Protein AF-0000000083132844 (afdb_homodimer)

Secondary structure (DSSP, 8-state):
----------------------PPPEEEETTTTTTTS-TTSHHHHHHHHHH--SEEEEEEEE-TTS-EEE-SSSB--TTT-B-TTSPBPPSTTPPBGGGS-HHHHTT-B-SSPPTTSHHHHHTTTPPP-TT--PPBHHHHHHHHHHHHTTSSEEEEEE---TTSGGGS--HHHHHHHHHHHHHHHT-GGGEEEEESSHHHHHHHHHH-TTSEEEEEE-HHHHHHHT---TTTTTTTTTT--GGGGTT-HHHHHHHTT-SEEEEBGGG--HHHHHHHHHTT-EEEEE--HHHHT-S--HHHHHHHHHHT-SEEEES-HHHHHHHHHHTT---PPP------/----------------------PPPEEEETTTTTTTS-TTSHHHHHHHHHH--SEEEEEEEE-TTS-EEE-SSSB--TTT-B-TTSPBPPSTTPPBGGGS-HHHHTT-B-SSPPTTSHHHHHTTTPPP-TT--PPBHHHHHHHHHHHHTTSSEEEEEE---TTSGGGS--HHHHHHHHHHHHHHHT-GGGEEEEESSHHHHHHHHHH-TTSEEEEEE-HHHHHHHT---TTTTTTTTTT--GGGGTT-HHHHHHHTT-SEEEEBGGG--HHHHHHHHHTT-EEEEE--HHHHT-S--HHHHHHHHHHT-SEEEES-HHHHHHHHHHTT---PPP------

pLDDT: mean 91.41, std 16.27, range [27.42, 98.94]

Radius of gyration: 29.54 Å; Cα contacts (8 Å, |Δi|>4): 1437; chains: 2; bounding box: 146×85×62 Å

Structure (mmCIF, N/CA/C/O backbone):
data_AF-0000000083132844-model_v1
#
loop_
_entity.id
_entity.type
_entity.pdbx_description
1 polymer 'Glycerophosphoryl diester phosphodiesterase'
#
loop_
_atom_site.group_PDB
_atom_site.id
_atom_site.type_symbol
_atom_site.label_atom_id
_atom_site.label_alt_id
_atom_site.label_comp_id
_atom_site.label_asym_id
_atom_site.label_entity_id
_atom_site.label_seq_id
_atom_site.pdbx_PDB_ins_code
_atom_site.Cartn_x
_atom_site.Cartn_y
_atom_site.Cartn_z
_atom_site.occupancy
_atom_site.B_iso_or_equiv
_atom_site.auth_seq_id
_atom_site.auth_comp_id
_atom_site.auth_asym_id
_atom_site.auth_atom_id
_atom_site.pdbx_PDB_model_num
ATOM 1 N N . MET A 1 1 ? -73.125 -15.375 11.648 1 27.42 1 MET A N 1
ATOM 2 C CA . MET A 1 1 ? -72.062 -14.547 11.094 1 27.42 1 MET A CA 1
ATOM 3 C C . MET A 1 1 ? -70.688 -15.039 11.562 1 27.42 1 MET A C 1
ATOM 5 O O . MET A 1 1 ? -70.375 -14.945 12.742 1 27.42 1 MET A O 1
ATOM 9 N N . LYS A 1 2 ? -70.312 -16.219 10.93 1 33.78 2 LYS A N 1
ATOM 10 C CA . LYS A 1 2 ? -69 -16.953 11.086 1 33.78 2 LYS A CA 1
ATOM 11 C C . LYS A 1 2 ? -67.812 -16.016 10.883 1 33.78 2 LYS A C 1
ATOM 13 O O . LYS A 1 2 ? -67.75 -15.352 9.859 1 33.78 2 LYS A O 1
ATOM 18 N N . LYS A 1 3 ? -67.312 -15.492 11.992 1 33.47 3 LYS A N 1
ATOM 19 C CA . LYS A 1 3 ? -66.062 -14.688 12.109 1 33.47 3 LYS A CA 1
ATOM 20 C C . LYS A 1 3 ? -64.875 -15.383 11.43 1 33.47 3 LYS A C 1
ATOM 22 O O . LYS A 1 3 ? -64.5 -16.469 11.844 1 33.47 3 LYS A O 1
ATOM 27 N N . ILE A 1 4 ? -64.75 -15.281 10.133 1 37.53 4 ILE A N 1
ATOM 28 C CA . ILE A 1 4 ? -63.594 -15.734 9.398 1 37.53 4 ILE A CA 1
ATOM 29 C C . ILE A 1 4 ? -62.344 -14.977 9.875 1 37.53 4 ILE A C 1
ATOM 31 O O . ILE A 1 4 ? -62.281 -13.75 9.734 1 37.53 4 ILE A O 1
ATOM 35 N N . ILE A 1 5 ? -61.75 -15.43 10.922 1 35.75 5 ILE A N 1
ATOM 36 C CA . ILE A 1 5 ? -60.438 -14.93 11.375 1 35.75 5 ILE A CA 1
ATOM 37 C C . ILE A 1 5 ? -59.406 -15.141 10.281 1 35.75 5 ILE A C 1
ATOM 39 O O . ILE A 1 5 ? -59.125 -16.281 9.898 1 35.75 5 ILE A O 1
ATOM 43 N N . HIS A 1 6 ? -59.312 -14.219 9.391 1 36.56 6 HIS A N 1
ATOM 44 C CA . HIS A 1 6 ? -58.219 -14.18 8.461 1 36.56 6 HIS A CA 1
ATOM 45 C C . HIS A 1 6 ? -56.875 -14.141 9.211 1 36.56 6 HIS A C 1
ATOM 47 O O . HIS A 1 6 ? -56.625 -13.227 10.008 1 36.56 6 HIS A O 1
ATOM 53 N N . SER A 1 7 ? -56.344 -15.312 9.539 1 36.66 7 SER A N 1
ATOM 54 C CA . SER A 1 7 ? -55 -15.414 10.039 1 36.66 7 SER A CA 1
ATOM 55 C C . SER A 1 7 ? -54 -14.781 9.07 1 36.66 7 SER A C 1
ATOM 57 O O . SER A 1 7 ? -53.906 -15.18 7.906 1 36.66 7 SER A O 1
ATOM 59 N N . LEU A 1 8 ? -53.781 -13.523 9.211 1 37.78 8 LEU A N 1
ATOM 60 C CA . LEU A 1 8 ? -52.656 -12.883 8.531 1 37.78 8 LEU A CA 1
ATOM 61 C C . LEU A 1 8 ? -51.344 -13.609 8.82 1 37.78 8 LEU A C 1
ATOM 63 O O . LEU A 1 8 ? -50.906 -13.68 9.977 1 37.78 8 LEU A O 1
ATOM 67 N N . LEU A 1 9 ? -51.031 -14.602 8.023 1 35.28 9 LEU A N 1
ATOM 68 C CA . LEU A 1 9 ? -49.688 -15.18 8.023 1 35.28 9 LEU A CA 1
ATOM 69 C C . LEU A 1 9 ? -48.625 -14.109 7.785 1 35.28 9 LEU A C 1
ATOM 71 O O . LEU A 1 9 ? -48.594 -13.5 6.715 1 35.28 9 LEU A O 1
ATOM 75 N N . VAL A 1 10 ? -48.25 -13.438 8.828 1 38.44 10 VAL A N 1
ATOM 76 C CA . VAL A 1 10 ? -47.031 -12.641 8.719 1 38.44 10 VAL A CA 1
ATOM 77 C C . VAL A 1 10 ? -45.875 -13.523 8.266 1 38.44 10 VAL A C 1
ATOM 79 O O . VAL A 1 10 ? -45.5 -14.469 8.969 1 38.44 10 VAL A O 1
ATOM 82 N N . THR A 1 11 ? -45.719 -13.711 7 1 36.25 11 THR A N 1
ATOM 83 C CA . THR A 1 11 ? -44.5 -14.312 6.496 1 36.25 11 THR A CA 1
ATOM 84 C C . THR A 1 11 ? -43.281 -13.547 6.988 1 36.25 11 THR A C 1
ATOM 86 O O . THR A 1 11 ? -43.125 -12.359 6.707 1 36.25 11 THR A O 1
ATOM 89 N N . ALA A 1 12 ? -42.719 -13.992 8.086 1 35.06 12 ALA A N 1
ATOM 90 C CA . ALA A 1 12 ? -41.375 -13.57 8.453 1 35.06 12 ALA A CA 1
ATOM 91 C C . ALA A 1 12 ? -40.375 -13.773 7.297 1 35.06 12 ALA A C 1
ATOM 93 O O . ALA A 1 12 ? -40.094 -14.906 6.934 1 35.06 12 ALA A O 1
ATOM 94 N N . THR A 1 13 ? -40.469 -12.914 6.367 1 34.53 13 THR A N 1
ATOM 95 C CA . THR A 1 13 ? -39.312 -12.938 5.492 1 34.53 13 THR A CA 1
ATOM 96 C C . THR A 1 13 ? -38.031 -12.859 6.309 1 34.53 13 THR A C 1
ATOM 98 O O . THR A 1 13 ? -37.781 -11.867 7.004 1 34.53 13 THR A O 1
ATOM 101 N N . THR A 1 14 ? -37.625 -13.93 6.805 1 32.16 14 THR A N 1
ATOM 102 C CA . THR A 1 14 ? -36.25 -13.938 7.301 1 32.16 14 THR A CA 1
ATOM 103 C C . THR A 1 14 ? -35.312 -13.266 6.309 1 32.16 14 THR A C 1
ATOM 105 O O . THR A 1 14 ? -35.156 -13.742 5.184 1 32.16 14 THR A O 1
ATOM 108 N N . LEU A 1 15 ? -35.281 -12.008 6.41 1 32.59 15 LEU A N 1
ATOM 109 C CA . LEU A 1 15 ? -34.062 -11.445 5.805 1 32.59 15 LEU A CA 1
ATOM 110 C C . LEU A 1 15 ? -32.844 -12.289 6.148 1 32.59 15 LEU A C 1
ATOM 112 O O . LEU A 1 15 ? -32.406 -12.312 7.297 1 32.59 15 LEU A O 1
ATOM 116 N N . THR A 1 16 ? -32.781 -13.414 5.574 1 30.98 16 THR A N 1
ATOM 117 C CA . THR A 1 16 ? -31.453 -14.016 5.609 1 30.98 16 THR A CA 1
ATOM 118 C C . THR A 1 16 ? -30.391 -12.969 5.312 1 30.98 16 THR A C 1
ATOM 120 O O . THR A 1 16 ? -30.375 -12.367 4.234 1 30.98 16 THR A O 1
ATOM 123 N N . THR A 1 17 ? -30.125 -12.227 6.254 1 32 17 THR A N 1
ATOM 124 C CA . THR A 1 17 ? -28.828 -11.555 6.098 1 32 17 THR A CA 1
ATOM 125 C C . THR A 1 17 ? -27.828 -12.477 5.426 1 32 17 THR A C 1
ATOM 127 O O . THR A 1 17 ? -27.484 -13.539 5.965 1 32 17 THR A O 1
ATOM 130 N N . LEU A 1 18 ? -28 -12.766 4.172 1 32.59 18 LEU A N 1
ATOM 131 C CA . LEU A 1 18 ? -26.797 -13.305 3.553 1 32.59 18 LEU A CA 1
ATOM 132 C C . LEU A 1 18 ? -25.547 -12.766 4.242 1 32.59 18 LEU A C 1
ATOM 134 O O . LEU A 1 18 ? -25.266 -11.57 4.176 1 32.59 18 LEU A O 1
ATOM 138 N N . SER A 1 19 ? -25.344 -13.234 5.387 1 32.81 19 SER A N 1
ATOM 139 C CA . SER A 1 19 ? -24 -13.031 5.91 1 32.81 19 SER A CA 1
ATOM 140 C C . SER A 1 19 ? -22.953 -13.117 4.797 1 32.81 19 SER A C 1
ATOM 142 O O . SER A 1 19 ? -22.703 -14.188 4.25 1 32.81 19 SER A O 1
ATOM 144 N N . PHE A 1 20 ? -23.047 -12.375 3.779 1 35.31 20 PHE A N 1
ATOM 145 C CA . PHE A 1 20 ? -21.797 -12.297 3.051 1 35.31 20 PHE A CA 1
ATOM 146 C C . PHE A 1 20 ? -20.609 -12.547 3.98 1 35.31 20 PHE A C 1
ATOM 148 O O . PHE A 1 20 ? -20.344 -11.75 4.879 1 35.31 20 PHE A O 1
ATOM 155 N N . ASN A 1 21 ? -20.516 -13.664 4.566 1 38.16 21 ASN A N 1
ATOM 156 C CA . ASN A 1 21 ? -19.234 -13.945 5.199 1 38.16 21 ASN A CA 1
ATOM 157 C C . ASN A 1 21 ? -18.094 -13.219 4.488 1 38.16 21 ASN A C 1
ATOM 159 O O . ASN A 1 21 ? -17.516 -13.742 3.525 1 38.16 21 ASN A O 1
ATOM 163 N N . ALA A 1 22 ? -18.203 -12.039 4.125 1 48.44 22 ALA A N 1
ATOM 164 C CA . ALA A 1 22 ? -17.188 -11.156 3.574 1 48.44 22 ALA A CA 1
ATOM 165 C C . ALA A 1 22 ? -15.797 -11.562 4.051 1 48.44 22 ALA A C 1
ATOM 167 O O . ALA A 1 22 ? -15.508 -11.516 5.25 1 48.44 22 ALA A O 1
ATOM 168 N N . HIS A 1 23 ? -15.344 -12.75 3.699 1 57.78 23 HIS A N 1
ATOM 169 C CA . HIS A 1 23 ? -13.977 -13.125 4.062 1 57.78 23 HIS A CA 1
ATOM 170 C C . HIS A 1 23 ? -12.953 -12.305 3.285 1 57.78 23 HIS A C 1
ATOM 172 O O . HIS A 1 23 ? -13.219 -11.883 2.158 1 57.78 23 HIS A O 1
ATOM 178 N N . ALA A 1 24 ? -11.93 -11.852 3.957 1 76.5 24 ALA A N 1
ATOM 179 C CA . ALA A 1 24 ? -10.852 -11.039 3.4 1 76.5 24 ALA A CA 1
ATOM 180 C C . ALA A 1 24 ? -10.062 -11.82 2.352 1 76.5 24 ALA A C 1
ATOM 182 O O . ALA A 1 24 ? -9.914 -13.039 2.455 1 76.5 24 ALA A O 1
ATOM 183 N N . VAL A 1 25 ? -10.016 -11.352 1.103 1 95.31 25 VAL A N 1
ATOM 184 C CA . VAL A 1 25 ? -9.172 -11.812 0.002 1 95.31 25 VAL A CA 1
ATOM 185 C C . VAL A 1 25 ? -7.734 -11.977 0.488 1 95.31 25 VAL A C 1
ATOM 187 O O . VAL A 1 25 ? -7.172 -11.07 1.109 1 95.31 25 VAL A O 1
ATOM 190 N N . ASP A 1 26 ? -7.203 -13.234 0.333 1 98.12 26 ASP A N 1
ATOM 191 C CA . ASP A 1 26 ? -5.805 -13.445 0.696 1 98.12 26 ASP A CA 1
ATOM 192 C C . ASP A 1 26 ? -4.871 -12.688 -0.245 1 98.12 26 ASP A C 1
ATOM 194 O O . ASP A 1 26 ? -5.098 -12.648 -1.456 1 98.12 26 ASP A O 1
ATOM 198 N N . ILE A 1 27 ? -3.852 -12.141 0.319 1 98.62 27 ILE A N 1
ATOM 199 C CA . ILE A 1 27 ? -2.848 -11.398 -0.442 1 98.62 27 ILE A CA 1
ATOM 200 C C . ILE A 1 27 ? -1.648 -12.305 -0.722 1 98.62 27 ILE A C 1
ATOM 202 O O . ILE A 1 27 ? -0.983 -12.766 0.207 1 98.62 27 ILE A O 1
ATOM 206 N N . TYR A 1 28 ? -1.396 -12.57 -1.997 1 98.88 28 TYR A N 1
ATOM 207 C CA . TYR A 1 28 ? -0.218 -13.305 -2.449 1 98.88 28 TYR A CA 1
ATOM 208 C C . TYR A 1 28 ? 0.812 -12.359 -3.055 1 98.88 28 TYR A C 1
ATOM 210 O O . TYR A 1 28 ? 0.575 -11.758 -4.109 1 98.88 28 TYR A O 1
ATOM 218 N N . GLY A 1 29 ? 1.964 -12.203 -2.332 1 98.81 29 GLY A N 1
ATOM 219 C CA . GLY A 1 29 ? 3.02 -11.359 -2.879 1 98.81 29 GLY A CA 1
ATOM 220 C C . GLY A 1 29 ? 3.732 -11.992 -4.059 1 98.81 29 GLY A C 1
ATOM 221 O O . GLY A 1 29 ? 4.637 -12.812 -3.875 1 98.81 29 GLY A O 1
ATOM 222 N N . HIS A 1 30 ? 3.361 -11.594 -5.285 1 98.81 30 HIS A N 1
ATOM 223 C CA . HIS A 1 30 ? 3.896 -12.18 -6.508 1 98.81 30 HIS A CA 1
ATOM 224 C C . HIS A 1 30 ? 5.402 -11.977 -6.605 1 98.81 30 HIS A C 1
ATOM 226 O O . HIS A 1 30 ? 5.883 -10.836 -6.555 1 98.81 30 HIS A O 1
ATOM 232 N N . ARG A 1 31 ? 6.152 -13.133 -6.684 1 98.69 31 ARG A N 1
ATOM 233 C CA . ARG A 1 31 ? 7.613 -13.117 -6.738 1 98.69 31 ARG A CA 1
ATOM 234 C C . ARG A 1 31 ? 8.195 -12.281 -5.605 1 98.69 31 ARG A C 1
ATOM 236 O O . ARG A 1 31 ? 9.211 -11.602 -5.789 1 98.69 31 ARG A O 1
ATOM 243 N N . GLY A 1 32 ? 7.492 -12.289 -4.426 1 98.56 32 GLY A N 1
ATOM 244 C CA . GLY A 1 32 ? 7.777 -11.461 -3.266 1 98.56 32 GLY A CA 1
ATOM 245 C C . GLY A 1 32 ? 7.016 -10.148 -3.27 1 98.56 32 GLY A C 1
ATOM 246 O O . GLY A 1 32 ? 5.977 -10.023 -2.617 1 98.56 32 GLY A O 1
ATOM 247 N N . ALA A 1 33 ? 7.285 -9.281 -4.047 1 98.62 33 ALA A N 1
ATOM 248 C CA . ALA A 1 33 ? 6.77 -7.941 -4.309 1 98.62 33 ALA A CA 1
ATOM 249 C C . ALA A 1 33 ? 7.477 -7.309 -5.504 1 98.62 33 ALA A C 1
ATOM 251 O O . ALA A 1 33 ? 8.031 -6.211 -5.391 1 98.62 33 ALA A O 1
ATOM 252 N N . ARG A 1 34 ? 7.246 -7.895 -6.621 1 98.31 34 ARG A N 1
ATOM 253 C CA . ARG A 1 34 ? 8.039 -7.574 -7.805 1 98.31 34 ARG A CA 1
ATOM 254 C C . ARG A 1 34 ? 7.883 -6.105 -8.188 1 98.31 34 ARG A C 1
ATOM 256 O O . ARG A 1 34 ? 8.797 -5.508 -8.75 1 98.31 34 ARG A O 1
ATOM 263 N N . GLY A 1 35 ? 6.824 -5.504 -7.906 1 98.06 35 GLY A N 1
ATOM 264 C CA . GLY A 1 35 ? 6.625 -4.102 -8.234 1 98.06 35 GLY A CA 1
ATOM 265 C C . GLY A 1 35 ? 7.5 -3.168 -7.422 1 98.06 35 GLY A C 1
ATOM 266 O O . GLY A 1 35 ? 7.656 -1.996 -7.77 1 98.06 35 GLY A O 1
ATOM 267 N N . LEU A 1 36 ? 8.133 -3.715 -6.309 1 98.44 36 LEU A N 1
ATOM 268 C CA . LEU A 1 36 ? 8.797 -2.842 -5.348 1 98.44 36 LEU A CA 1
ATOM 269 C C . LEU A 1 36 ? 10.25 -3.266 -5.141 1 98.44 36 LEU A C 1
ATOM 271 O O . LEU A 1 36 ? 11.078 -2.465 -4.703 1 98.44 36 LEU A O 1
ATOM 275 N N . SER A 1 37 ? 10.539 -4.555 -5.383 1 98.56 37 SER A N 1
ATOM 276 C CA . SER A 1 37 ? 11.859 -5.117 -5.082 1 98.56 37 SER A CA 1
ATOM 277 C C . SER A 1 37 ? 12.266 -6.156 -6.125 1 98.56 37 SER A C 1
ATOM 279 O O . SER A 1 37 ? 11.422 -6.664 -6.867 1 98.56 37 SER A O 1
ATOM 281 N N . PRO A 1 38 ? 13.555 -6.477 -6.195 1 98.69 38 PRO A N 1
ATOM 282 C CA . PRO A 1 38 ? 14.008 -7.473 -7.168 1 98.69 38 PRO A CA 1
ATOM 283 C C . PRO A 1 38 ? 13.289 -8.812 -7.02 1 98.69 38 PRO A C 1
ATOM 285 O O . PRO A 1 38 ? 13.359 -9.438 -5.953 1 98.69 38 PRO A O 1
ATOM 288 N N . GLU A 1 39 ? 12.648 -9.227 -8.07 1 98.5 39 GLU A N 1
ATOM 289 C CA . GLU A 1 39 ? 11.719 -10.352 -8.039 1 98.5 39 GLU A CA 1
ATOM 290 C C . GLU A 1 39 ? 12.438 -11.641 -7.633 1 98.5 39 GLU A C 1
ATOM 292 O O . GLU A 1 39 ? 13.602 -11.844 -7.98 1 98.5 39 GLU A O 1
ATOM 297 N N . ASN A 1 40 ? 11.711 -12.469 -6.809 1 98.75 40 ASN A N 1
ATOM 298 C CA . ASN A 1 40 ? 12.18 -13.812 -6.484 1 98.75 40 ASN A CA 1
ATOM 299 C C . ASN A 1 40 ? 13.516 -13.781 -5.758 1 98.75 40 ASN A C 1
ATOM 301 O O . ASN A 1 40 ? 14.414 -14.578 -6.062 1 98.75 40 ASN A O 1
ATOM 305 N N . THR A 1 41 ? 13.648 -12.797 -4.863 1 98.75 41 THR A N 1
ATOM 306 C CA . THR A 1 41 ? 14.867 -12.633 -4.082 1 98.75 41 THR A CA 1
ATOM 307 C C . THR A 1 41 ? 14.539 -12.383 -2.611 1 98.75 41 THR A C 1
ATOM 309 O O . THR A 1 41 ? 13.383 -12.117 -2.266 1 98.75 41 THR A O 1
ATOM 312 N N . ILE A 1 42 ? 15.562 -12.445 -1.789 1 98.44 42 ILE A N 1
ATOM 313 C CA . ILE A 1 42 ? 15.383 -12.195 -0.362 1 98.44 42 ILE A CA 1
ATOM 314 C C . ILE A 1 42 ? 14.898 -10.766 -0.141 1 98.44 42 ILE A C 1
ATOM 316 O O . ILE A 1 42 ? 13.961 -10.531 0.625 1 98.44 42 ILE A O 1
ATOM 320 N N . PRO A 1 43 ? 15.484 -9.742 -0.892 1 98.31 43 PRO A N 1
ATOM 321 C CA . PRO A 1 43 ? 14.945 -8.391 -0.73 1 98.31 43 PRO A CA 1
ATOM 322 C C . PRO A 1 43 ? 13.453 -8.305 -1.022 1 98.31 43 PRO A C 1
ATOM 324 O O . PRO A 1 43 ? 12.719 -7.598 -0.323 1 98.31 43 PRO A O 1
ATOM 327 N N . ALA A 1 44 ? 12.977 -8.984 -2.033 1 98.75 44 ALA A N 1
ATOM 328 C CA . ALA A 1 44 ? 11.555 -8.961 -2.365 1 98.75 44 ALA A CA 1
ATOM 329 C C . ALA A 1 44 ? 10.727 -9.625 -1.271 1 98.75 44 ALA A C 1
ATOM 331 O O . ALA A 1 44 ? 9.641 -9.141 -0.93 1 98.75 44 ALA A O 1
ATOM 332 N N . TYR A 1 45 ? 11.203 -10.719 -0.743 1 98.81 45 TYR A N 1
ATOM 333 C CA . TYR A 1 45 ? 10.484 -11.391 0.332 1 98.81 45 TYR A CA 1
ATOM 334 C C . TYR A 1 45 ? 10.492 -10.547 1.604 1 98.81 45 TYR A C 1
ATOM 336 O O . TYR A 1 45 ? 9.508 -10.531 2.35 1 98.81 45 TYR A O 1
ATOM 344 N N . ASN A 1 46 ? 11.625 -9.82 1.876 1 98.5 46 ASN A N 1
ATOM 345 C CA . ASN A 1 46 ? 11.633 -8.852 2.971 1 98.5 46 ASN A CA 1
ATOM 346 C C . ASN A 1 46 ? 10.516 -7.82 2.816 1 98.5 46 ASN A C 1
ATOM 348 O O . ASN A 1 46 ? 9.789 -7.535 3.771 1 98.5 46 ASN A O 1
ATOM 352 N N . THR A 1 47 ? 10.414 -7.305 1.655 1 98.62 47 THR A N 1
ATOM 353 C CA . THR A 1 47 ? 9.398 -6.293 1.391 1 98.62 47 THR A CA 1
ATOM 354 C C . THR A 1 47 ? 8 -6.855 1.64 1 98.62 47 THR A C 1
ATOM 356 O O . THR A 1 47 ? 7.188 -6.227 2.322 1 98.62 47 THR A O 1
ATOM 359 N N . ALA A 1 48 ? 7.742 -8.039 1.113 1 98.88 48 ALA A N 1
ATOM 360 C CA . ALA A 1 48 ? 6.445 -8.688 1.293 1 98.88 48 ALA A CA 1
ATOM 361 C C . ALA A 1 48 ? 6.152 -8.93 2.771 1 98.88 48 ALA A C 1
ATOM 363 O O . ALA A 1 48 ? 5.035 -8.695 3.236 1 98.88 48 ALA A O 1
ATOM 364 N N . LEU A 1 49 ? 7.129 -9.391 3.496 1 98.81 49 LEU A N 1
ATOM 365 C CA . LEU A 1 49 ? 6.957 -9.695 4.91 1 98.81 49 LEU A CA 1
ATOM 366 C C . LEU A 1 49 ? 6.742 -8.422 5.723 1 98.81 49 LEU A C 1
ATOM 368 O O . LEU A 1 49 ? 5.883 -8.383 6.605 1 98.81 49 LEU A O 1
ATOM 372 N N . ARG A 1 50 ? 7.473 -7.352 5.43 1 98.12 50 ARG A N 1
ATOM 373 C CA . ARG A 1 50 ? 7.281 -6.086 6.129 1 98.12 50 ARG A CA 1
ATOM 374 C C . ARG A 1 50 ? 5.879 -5.535 5.891 1 98.12 50 ARG A C 1
ATOM 376 O O . ARG A 1 50 ? 5.246 -5.012 6.809 1 98.12 50 ARG A O 1
ATOM 383 N N . LEU A 1 51 ? 5.426 -5.621 4.68 1 98.62 51 LEU A N 1
ATOM 384 C CA . LEU A 1 51 ? 4.098 -5.117 4.336 1 98.62 51 LEU A CA 1
ATOM 385 C C . LEU A 1 51 ? 3.01 -5.977 4.965 1 98.62 51 LEU A C 1
ATOM 387 O O . LEU A 1 51 ? 1.989 -5.461 5.422 1 98.62 51 LEU A O 1
ATOM 391 N N . GLY A 1 52 ? 3.221 -7.234 4.992 1 98.25 52 GLY A N 1
ATOM 392 C CA . GLY A 1 52 ? 2.223 -8.195 5.43 1 98.25 52 GLY A CA 1
ATOM 393 C C . GLY A 1 52 ? 1.442 -8.812 4.285 1 98.25 52 GLY A C 1
ATOM 394 O O . GLY A 1 52 ? 0.612 -8.141 3.664 1 98.25 52 GLY A O 1
ATOM 395 N N . VAL A 1 53 ? 1.733 -10.062 4 1 98.62 53 VAL A N 1
ATOM 396 C CA . VAL A 1 53 ? 0.995 -10.859 3.027 1 98.62 53 VAL A CA 1
ATOM 397 C C . VAL A 1 53 ? 0.58 -12.188 3.654 1 98.62 53 VAL A C 1
ATOM 399 O O . VAL A 1 53 ? 1.135 -12.602 4.676 1 98.62 53 VAL A O 1
ATOM 402 N N . ASN A 1 54 ? -0.441 -12.805 3.066 1 98.38 54 ASN A N 1
ATOM 403 C CA . ASN A 1 54 ? -0.841 -14.133 3.514 1 98.38 54 ASN A CA 1
ATOM 404 C C . ASN A 1 54 ? 0.095 -15.211 2.977 1 98.38 54 ASN A C 1
ATOM 406 O O . ASN A 1 54 ? 0.389 -16.188 3.67 1 98.38 54 ASN A O 1
ATOM 410 N N . TYR A 1 55 ? 0.549 -15.008 1.746 1 98.81 55 TYR A N 1
ATOM 411 C CA . TYR A 1 55 ? 1.45 -15.938 1.077 1 98.81 55 TYR A CA 1
ATOM 412 C C . TYR A 1 55 ? 2.578 -15.195 0.373 1 98.81 55 TYR A C 1
ATOM 414 O O . TYR A 1 55 ? 2.355 -14.148 -0.231 1 98.81 55 TYR A O 1
ATOM 422 N N . VAL A 1 56 ? 3.795 -15.727 0.468 1 98.88 56 VAL A N 1
ATOM 423 C CA . VAL A 1 56 ? 4.84 -15.336 -0.472 1 98.88 56 VAL A CA 1
ATOM 424 C C . VAL A 1 56 ? 4.82 -16.266 -1.683 1 98.88 56 VAL A C 1
ATOM 426 O O . VAL A 1 56 ? 4.828 -17.5 -1.532 1 98.88 56 VAL A O 1
ATOM 429 N N . ASP A 1 57 ? 4.684 -15.625 -2.787 1 98.94 57 ASP A N 1
ATOM 430 C CA . ASP A 1 57 ? 4.688 -16.344 -4.059 1 98.94 57 ASP A CA 1
ATOM 431 C C . ASP A 1 57 ? 6.098 -16.422 -4.641 1 98.94 57 ASP A C 1
ATOM 433 O O . ASP A 1 57 ? 6.859 -15.453 -4.562 1 98.94 57 ASP A O 1
ATOM 437 N N . MET A 1 58 ? 6.422 -17.578 -5.262 1 98.88 58 MET A N 1
ATOM 438 C CA . MET A 1 58 ? 7.742 -17.766 -5.863 1 98.88 58 MET A CA 1
ATOM 439 C C . MET A 1 58 ? 7.676 -18.734 -7.039 1 98.88 58 MET A C 1
ATOM 441 O O . MET A 1 58 ? 6.746 -19.531 -7.141 1 98.88 58 MET A O 1
ATOM 445 N N . ASP A 1 59 ? 8.664 -18.609 -7.918 1 98.88 59 ASP A N 1
ATOM 446 C CA . ASP A 1 59 ? 8.883 -19.5 -9.047 1 98.88 59 ASP A CA 1
ATOM 447 C C . ASP A 1 59 ? 10.117 -20.375 -8.828 1 98.88 59 ASP A C 1
ATOM 449 O O . ASP A 1 59 ? 11.141 -19.891 -8.328 1 98.88 59 ASP A O 1
ATOM 453 N N . ILE A 1 60 ? 9.992 -21.641 -9.234 1 98.88 60 ILE A N 1
ATOM 454 C CA . ILE A 1 60 ? 11.18 -22.453 -9.008 1 98.88 60 ILE A CA 1
ATOM 455 C C . ILE A 1 60 ? 11.609 -23.094 -10.32 1 98.88 60 ILE A C 1
ATOM 457 O O . ILE A 1 60 ? 10.773 -23.453 -11.148 1 98.88 60 ILE A O 1
ATOM 461 N N . THR A 1 61 ? 12.891 -23.188 -10.477 1 98.75 61 THR A N 1
ATOM 462 C CA . THR A 1 61 ? 13.625 -24 -11.445 1 98.75 61 THR A CA 1
ATOM 463 C C . THR A 1 61 ? 14.641 -24.891 -10.742 1 98.75 61 THR A C 1
ATOM 465 O O . THR A 1 61 ? 14.672 -24.969 -9.508 1 98.75 61 THR A O 1
ATOM 468 N N . MET A 1 62 ? 15.32 -25.734 -11.562 1 98.81 62 MET A N 1
ATOM 469 C CA . MET A 1 62 ? 16.297 -26.656 -11 1 98.81 62 MET A CA 1
ATOM 470 C C . MET A 1 62 ? 17.641 -26.547 -11.711 1 98.81 62 MET A C 1
ATOM 472 O O . MET A 1 62 ? 17.688 -26.516 -12.945 1 98.81 62 MET A O 1
ATOM 476 N N . THR A 1 63 ? 18.703 -26.453 -10.898 1 98.81 63 THR A N 1
ATOM 477 C CA . THR A 1 63 ? 20.047 -26.344 -11.461 1 98.81 63 THR A CA 1
ATOM 478 C C . THR A 1 63 ? 20.5 -27.688 -12.023 1 98.81 63 THR A C 1
ATOM 480 O O . THR A 1 63 ? 19.859 -28.703 -11.797 1 98.81 63 THR A O 1
ATOM 483 N N . LYS A 1 64 ? 21.656 -27.625 -12.719 1 98.44 64 LYS A N 1
ATOM 484 C CA . LYS A 1 64 ? 22.266 -28.812 -13.312 1 98.44 64 LYS A CA 1
ATOM 485 C C . LYS A 1 64 ? 22.547 -29.875 -12.25 1 98.44 64 LYS A C 1
ATOM 487 O O . LYS A 1 64 ? 22.438 -31.062 -12.516 1 98.44 64 LYS A O 1
ATOM 492 N N . ASP A 1 65 ? 22.922 -29.453 -11.094 1 98.5 65 ASP A N 1
ATOM 493 C CA . ASP A 1 65 ? 23.281 -30.375 -10.016 1 98.5 65 ASP A CA 1
ATOM 494 C C . ASP A 1 65 ? 22.078 -30.672 -9.117 1 98.5 65 ASP A C 1
ATOM 496 O O . ASP A 1 65 ? 22.234 -31.156 -8 1 98.5 65 ASP A O 1
ATOM 500 N N . GLY A 1 66 ? 20.891 -30.312 -9.5 1 98.31 66 GLY A N 1
ATOM 501 C CA . GLY A 1 66 ? 19.656 -30.812 -8.906 1 98.31 66 GLY A CA 1
ATOM 502 C C . GLY A 1 66 ? 19.156 -29.953 -7.758 1 98.31 66 GLY A C 1
ATOM 503 O O . GLY A 1 66 ? 18.375 -30.422 -6.934 1 98.31 66 GLY A O 1
ATOM 504 N N . VAL A 1 67 ? 19.609 -28.703 -7.66 1 98.75 67 VAL A N 1
ATOM 505 C CA . VAL A 1 67 ? 19.203 -27.828 -6.574 1 98.75 67 VAL A CA 1
ATOM 506 C C . VAL A 1 67 ? 18.016 -26.969 -7.023 1 98.75 67 VAL A C 1
ATOM 508 O O . VAL A 1 67 ? 18.062 -26.359 -8.094 1 98.75 67 VAL A O 1
ATOM 511 N N . LEU A 1 68 ? 16.906 -27 -6.215 1 98.94 68 LEU A N 1
ATOM 512 C CA . LEU A 1 68 ? 15.797 -26.094 -6.469 1 98.94 68 LEU A CA 1
ATOM 513 C C . LEU A 1 68 ? 16.188 -24.641 -6.176 1 98.94 68 LEU A C 1
ATOM 515 O O . LEU A 1 68 ? 16.672 -24.344 -5.078 1 98.94 68 LEU A O 1
ATOM 519 N N . VAL A 1 69 ? 16.016 -23.766 -7.191 1 98.94 69 VAL A N 1
ATOM 520 C CA . VAL A 1 69 ? 16.328 -22.359 -7.031 1 98.94 69 VAL A CA 1
ATOM 521 C C . VAL A 1 69 ? 15.102 -21.516 -7.391 1 98.94 69 VAL A C 1
ATOM 523 O O . VAL A 1 69 ? 14.203 -21.984 -8.094 1 98.94 69 VAL A O 1
ATOM 526 N N . VAL A 1 70 ? 15.055 -20.344 -6.84 1 98.88 70 VAL A N 1
ATOM 527 C CA . VAL A 1 70 ? 13.922 -19.438 -7.023 1 98.88 70 VAL A CA 1
ATOM 528 C C . VAL A 1 70 ? 14.203 -18.5 -8.18 1 98.88 70 VAL A C 1
ATOM 530 O O . VAL A 1 70 ? 14.93 -17.5 -8.023 1 98.88 70 VAL A O 1
ATOM 533 N N . ASN A 1 71 ? 13.602 -18.828 -9.312 1 98.62 71 ASN A N 1
ATOM 534 C CA . ASN A 1 71 ? 13.773 -18.094 -10.562 1 98.62 71 ASN A CA 1
ATOM 535 C C . ASN A 1 71 ? 12.594 -18.312 -11.508 1 98.62 71 ASN A C 1
ATOM 537 O O . ASN A 1 71 ? 12.117 -19.453 -11.648 1 98.62 71 ASN A O 1
ATOM 541 N N . HIS A 1 72 ? 12.172 -17.266 -12.125 1 98 72 HIS A N 1
ATOM 542 C CA . HIS A 1 72 ? 10.945 -17.328 -12.914 1 98 72 HIS A CA 1
ATOM 543 C C . HIS A 1 72 ? 11.195 -17.984 -14.266 1 98 72 HIS A C 1
ATOM 545 O O . HIS A 1 72 ? 10.484 -18.906 -14.648 1 98 72 HIS A O 1
ATOM 551 N N . ASP A 1 73 ? 12.148 -17.516 -15.023 1 96.69 73 ASP A N 1
ATOM 552 C CA . ASP A 1 73 ? 12.375 -17.984 -16.391 1 96.69 73 ASP A CA 1
ATOM 553 C C . ASP A 1 73 ? 13.25 -19.234 -16.391 1 96.69 73 ASP A C 1
ATOM 555 O O . ASP A 1 73 ? 14.031 -19.469 -15.469 1 96.69 73 ASP A O 1
ATOM 559 N N . LEU A 1 74 ? 13.102 -20.016 -17.484 1 98 74 LEU A N 1
ATOM 560 C CA . LEU A 1 74 ? 13.93 -21.203 -17.594 1 98 74 LEU A CA 1
ATOM 561 C C . LEU A 1 74 ? 15.391 -20.844 -17.828 1 98 74 LEU A C 1
ATOM 563 O O . LEU A 1 74 ? 16.281 -21.641 -17.578 1 98 74 LEU A O 1
ATOM 567 N N . ASN A 1 75 ? 15.609 -19.656 -18.312 1 97.94 75 ASN A N 1
ATOM 568 C CA . ASN A 1 75 ? 16.938 -19.109 -18.562 1 97.94 75 ASN A CA 1
ATOM 569 C C . ASN A 1 75 ? 17.203 -17.875 -17.719 1 97.94 75 ASN A C 1
ATOM 571 O O . ASN A 1 75 ? 16.312 -17.406 -17 1 97.94 75 ASN A O 1
ATOM 575 N N . LEU A 1 76 ? 18.453 -17.391 -17.703 1 97.94 76 LEU A N 1
ATOM 576 C CA . LEU A 1 76 ? 18.781 -16.125 -17.078 1 97.94 76 LEU A CA 1
ATOM 577 C C . LEU A 1 76 ? 18.062 -14.977 -17.766 1 97.94 76 LEU A C 1
ATOM 579 O O . LEU A 1 76 ? 18.141 -14.836 -18.984 1 97.94 76 LEU A O 1
ATOM 583 N N . ASN A 1 77 ? 17.344 -14.172 -17 1 97.31 77 ASN A N 1
ATOM 584 C CA . ASN A 1 77 ? 16.547 -13.086 -17.547 1 97.31 77 ASN A CA 1
ATOM 585 C C . ASN A 1 77 ? 17.422 -11.883 -17.922 1 97.31 77 ASN A C 1
ATOM 587 O O . ASN A 1 77 ? 18.016 -11.25 -17.062 1 97.31 77 ASN A O 1
ATOM 591 N N . PRO A 1 78 ? 17.453 -11.516 -19.141 1 97.12 78 PRO A N 1
ATOM 592 C CA . PRO A 1 78 ? 18.312 -10.414 -19.562 1 97.12 78 PRO A CA 1
ATOM 593 C C . PRO A 1 78 ? 17.891 -9.07 -18.969 1 97.12 78 PRO A C 1
ATOM 595 O O . PRO A 1 78 ? 18.672 -8.109 -18.984 1 97.12 78 PRO A O 1
ATOM 598 N N . ASN A 1 79 ? 16.703 -9 -18.469 1 96.62 79 ASN A N 1
ATOM 599 C CA . ASN A 1 79 ? 16.219 -7.746 -17.922 1 96.62 79 ASN A CA 1
ATOM 600 C C . ASN A 1 79 ? 16.672 -7.547 -16.484 1 96.62 79 ASN A C 1
ATOM 602 O O . ASN A 1 79 ? 16.562 -6.445 -15.938 1 96.62 79 ASN A O 1
ATOM 606 N N . THR A 1 80 ? 17.219 -8.633 -15.82 1 97.69 80 THR A N 1
ATOM 607 C CA . THR A 1 80 ? 17.453 -8.477 -14.383 1 97.69 80 THR A CA 1
ATOM 608 C C . THR A 1 80 ? 18.766 -9.141 -13.984 1 97.69 80 THR A C 1
ATOM 610 O O . THR A 1 80 ? 19.109 -9.172 -12.805 1 97.69 80 THR A O 1
ATOM 613 N N . THR A 1 81 ? 19.531 -9.641 -14.945 1 98.31 81 THR A N 1
ATOM 614 C CA . THR A 1 81 ? 20.688 -10.445 -14.555 1 98.31 81 THR A CA 1
ATOM 615 C C . THR A 1 81 ? 21.969 -9.836 -15.109 1 98.31 81 THR A C 1
ATOM 617 O O . THR A 1 81 ? 22.078 -9.562 -16.312 1 98.31 81 THR A O 1
ATOM 620 N N . LYS A 1 82 ? 22.891 -9.648 -14.234 1 97.62 82 LYS A N 1
ATOM 621 C CA . LYS A 1 82 ? 24.25 -9.258 -14.57 1 97.62 82 LYS A CA 1
ATOM 622 C C . LYS A 1 82 ? 25.25 -10.352 -14.203 1 97.62 82 LYS A C 1
ATOM 624 O O . LYS A 1 82 ? 25.047 -11.062 -13.203 1 97.62 82 LYS A O 1
ATOM 629 N N . ASN A 1 83 ? 26.312 -10.445 -14.984 1 95.25 83 ASN A N 1
ATOM 630 C CA . ASN A 1 83 ? 27.375 -11.391 -14.633 1 95.25 83 ASN A CA 1
ATOM 631 C C . ASN A 1 83 ? 28.328 -10.797 -13.602 1 95.25 83 ASN A C 1
ATOM 633 O O . ASN A 1 83 ? 28.078 -9.711 -13.078 1 95.25 83 ASN A O 1
ATOM 637 N N . ASN A 1 84 ? 29.328 -11.562 -13.281 1 91.5 84 ASN A N 1
ATOM 638 C CA . ASN A 1 84 ? 30.25 -11.195 -12.203 1 91.5 84 ASN A CA 1
ATOM 639 C C . ASN A 1 84 ? 31.078 -9.969 -12.57 1 91.5 84 ASN A C 1
ATOM 641 O O . ASN A 1 84 ? 31.719 -9.375 -11.711 1 91.5 84 ASN A O 1
ATOM 645 N N . LYS A 1 85 ? 31.094 -9.539 -13.812 1 94.44 85 LYS A N 1
ATOM 646 C CA . LYS A 1 85 ? 31.812 -8.352 -14.258 1 94.44 85 LYS A CA 1
ATOM 647 C C . LYS A 1 85 ? 30.891 -7.137 -14.344 1 94.44 85 LYS A C 1
ATOM 649 O O . LYS A 1 85 ? 31.312 -6.066 -14.797 1 94.44 85 LYS A O 1
ATOM 654 N N . GLY A 1 86 ? 29.672 -7.355 -14.023 1 94.75 86 GLY A N 1
ATOM 655 C CA . GLY A 1 86 ? 28.719 -6.262 -14.031 1 94.75 86 GLY A CA 1
ATOM 656 C C . GLY A 1 86 ? 28.062 -6.051 -15.375 1 94.75 86 GLY A C 1
ATOM 657 O O . GLY A 1 86 ? 27.375 -5.051 -15.594 1 94.75 86 GLY A O 1
ATOM 658 N N . GLN A 1 87 ? 28.25 -7.027 -16.281 1 95.81 87 GLN A N 1
ATOM 659 C CA . GLN A 1 87 ? 27.656 -6.918 -17.609 1 95.81 87 GLN A CA 1
ATOM 660 C C . GLN A 1 87 ? 26.297 -7.605 -17.672 1 95.81 87 GLN A C 1
ATOM 662 O O . GLN A 1 87 ? 26.109 -8.68 -17.094 1 95.81 87 GLN A O 1
ATOM 667 N N . TRP A 1 88 ? 25.391 -6.973 -18.375 1 97.12 88 TRP A N 1
ATOM 668 C CA . TRP A 1 88 ? 24.062 -7.555 -18.562 1 97.12 88 TRP A CA 1
ATOM 669 C C . TRP A 1 88 ? 24.141 -8.812 -19.422 1 97.12 88 TRP A C 1
ATOM 671 O O . TRP A 1 88 ? 24.828 -8.836 -20.438 1 97.12 88 TRP A O 1
ATOM 681 N N . VAL A 1 89 ? 23.359 -9.789 -18.938 1 95.81 89 VAL A N 1
ATOM 682 C CA . VAL A 1 89 ? 23.203 -10.984 -19.766 1 95.81 89 VAL A CA 1
ATOM 683 C C . VAL A 1 89 ? 22.438 -10.641 -21.031 1 95.81 89 VAL A C 1
ATOM 685 O O . VAL A 1 89 ? 21.469 -9.875 -21 1 95.81 89 VAL A O 1
ATOM 688 N N . SER A 1 90 ? 22.906 -11.211 -22.188 1 91.12 90 SER A N 1
ATOM 689 C CA . SER A 1 90 ? 22.219 -10.969 -23.453 1 91.12 90 SER A CA 1
ATOM 690 C C . SER A 1 90 ? 21.156 -12.031 -23.719 1 91.12 90 SER A C 1
ATOM 692 O O . SER A 1 90 ? 21.266 -13.156 -23.234 1 91.12 90 SER A O 1
ATOM 694 N N . LYS A 1 91 ? 20.219 -11.664 -24.516 1 83.38 91 LYS A N 1
ATOM 695 C CA . LYS A 1 91 ? 19.172 -12.609 -24.922 1 83.38 91 LYS A CA 1
ATOM 696 C C . LYS A 1 91 ? 19.766 -13.766 -25.734 1 83.38 91 LYS A C 1
ATOM 698 O O . LYS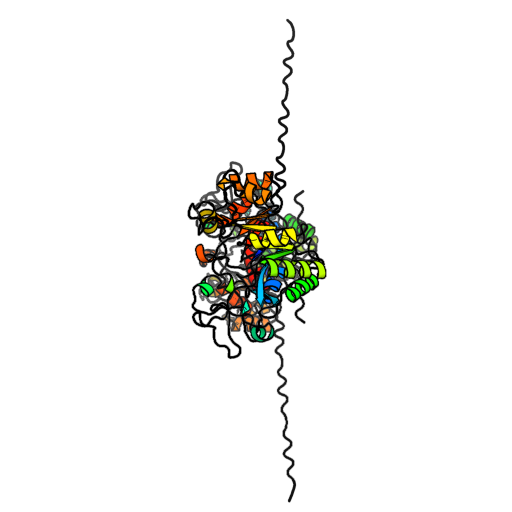 A 1 91 ? 19.344 -14.914 -25.578 1 83.38 91 LYS A O 1
ATOM 703 N N . LYS A 1 92 ? 20.656 -13.5 -26.531 1 84 92 LYS A N 1
ATOM 704 C CA . LYS A 1 92 ? 21.281 -14.477 -27.438 1 84 92 LYS A CA 1
ATOM 705 C C . LYS A 1 92 ? 22.125 -15.484 -26.656 1 84 92 LYS A C 1
ATOM 707 O O . LYS A 1 92 ? 22.172 -16.656 -27 1 84 92 LYS A O 1
ATOM 712 N N . ASN A 1 93 ? 22.594 -15.086 -25.578 1 81.75 93 ASN A N 1
ATOM 713 C CA . ASN A 1 93 ? 23.531 -15.914 -24.828 1 81.75 93 ASN A CA 1
ATOM 714 C C . ASN A 1 93 ? 22.984 -16.281 -23.453 1 81.75 93 ASN A C 1
ATOM 716 O O . ASN A 1 93 ? 23.75 -16.547 -22.531 1 81.75 93 ASN A O 1
ATOM 720 N N . SER A 1 94 ? 21.703 -16.219 -23.406 1 86.75 94 SER A N 1
ATOM 721 C CA . SER A 1 94 ? 21.156 -16.531 -22.094 1 86.75 94 SER A CA 1
ATOM 722 C C . SER A 1 94 ? 21.188 -18.016 -21.812 1 86.75 94 SER A C 1
ATOM 724 O O . SER A 1 94 ? 20.641 -18.812 -22.578 1 86.75 94 SER A O 1
ATOM 726 N N . LEU A 1 95 ? 21.859 -18.312 -20.766 1 94.25 95 LEU A N 1
ATOM 727 C CA . LEU A 1 95 ? 22 -19.703 -20.375 1 94.25 95 LEU A CA 1
ATOM 728 C C . LEU A 1 95 ? 20.766 -20.188 -19.625 1 94.25 95 LEU A C 1
ATOM 730 O O . LEU A 1 95 ? 20.188 -19.438 -18.828 1 94.25 95 LEU A O 1
ATOM 734 N N . PHE A 1 96 ? 20.438 -21.438 -19.922 1 98.12 96 PHE A N 1
ATOM 735 C CA . PHE A 1 96 ? 19.359 -22.078 -19.156 1 98.12 96 PHE A CA 1
ATOM 736 C C . PHE A 1 96 ? 19.828 -22.438 -17.75 1 98.12 96 PHE A C 1
ATOM 738 O O . PHE A 1 96 ? 20.984 -22.859 -17.562 1 98.12 96 PHE A O 1
ATOM 745 N N . ILE A 1 97 ? 18.922 -22.328 -16.812 1 98.62 97 ILE A N 1
ATOM 746 C CA . ILE A 1 97 ? 19.25 -22.578 -15.422 1 98.62 97 ILE A CA 1
ATOM 747 C C . ILE A 1 97 ? 19.703 -24.031 -15.258 1 98.62 97 ILE A C 1
ATOM 749 O O . ILE A 1 97 ? 20.625 -24.328 -14.5 1 98.62 97 ILE A O 1
ATOM 753 N N . ASN A 1 98 ? 19.016 -24.969 -16.016 1 98.44 98 ASN A N 1
ATOM 754 C CA . ASN A 1 98 ? 19.297 -26.391 -15.859 1 98.44 98 ASN A CA 1
ATOM 755 C C . ASN A 1 98 ? 20.641 -26.766 -16.453 1 98.44 98 ASN A C 1
ATOM 757 O O . ASN A 1 98 ? 21.047 -27.938 -16.422 1 98.44 98 ASN A O 1
ATOM 761 N N . THR A 1 99 ? 21.422 -25.812 -17.047 1 98.12 99 THR A N 1
ATOM 762 C CA . THR A 1 99 ? 22.766 -26.062 -17.547 1 98.12 99 THR A CA 1
ATOM 763 C C . THR A 1 99 ? 23.812 -25.5 -16.609 1 98.12 99 THR A C 1
ATOM 765 O O . THR A 1 99 ? 25.016 -25.688 -16.828 1 98.12 99 THR A O 1
ATOM 768 N N . LEU A 1 100 ? 23.391 -24.812 -15.594 1 98.25 100 LEU A N 1
ATOM 769 C CA . LEU A 1 100 ? 24.281 -24.188 -14.625 1 98.25 100 LEU A CA 1
ATOM 770 C C . LEU A 1 100 ? 24.203 -24.891 -13.281 1 98.25 100 LEU A C 1
ATOM 772 O O . LEU A 1 100 ? 23.125 -25.281 -12.828 1 98.25 100 LEU A O 1
ATOM 776 N N . THR A 1 101 ? 25.375 -25.094 -12.625 1 98.69 101 THR A N 1
ATOM 777 C CA . THR A 1 101 ? 25.391 -25.516 -11.227 1 98.69 101 THR A CA 1
ATOM 778 C C . THR A 1 101 ? 25 -24.375 -10.305 1 98.69 101 THR A C 1
ATOM 780 O O . THR A 1 101 ? 25 -23.203 -10.719 1 98.69 101 THR A O 1
ATOM 783 N N . LEU A 1 102 ? 24.672 -24.797 -9.078 1 98.75 102 LEU A N 1
ATOM 784 C CA . LEU A 1 102 ? 24.375 -23.734 -8.109 1 98.75 102 LEU A CA 1
ATOM 785 C C . LEU A 1 102 ? 25.547 -22.781 -7.953 1 98.75 102 LEU A C 1
ATOM 787 O O . LEU A 1 102 ? 25.359 -21.562 -7.926 1 98.75 102 LEU A O 1
ATOM 791 N N . LYS A 1 103 ? 26.75 -23.328 -7.879 1 98.5 103 LYS A N 1
ATOM 792 C CA . LYS A 1 103 ? 27.953 -22.516 -7.723 1 98.5 103 LYS A CA 1
ATOM 793 C C . LYS A 1 103 ? 28.094 -21.516 -8.867 1 98.5 103 LYS A C 1
ATOM 795 O O . LYS A 1 103 ? 28.391 -20.344 -8.641 1 98.5 103 LYS A O 1
ATOM 800 N N . GLN A 1 104 ? 27.906 -21.953 -10.094 1 97.94 104 GLN A N 1
ATOM 801 C CA . GLN A 1 104 ? 27.984 -21.078 -11.258 1 97.94 104 GLN A CA 1
ATOM 802 C C . GLN A 1 104 ? 26.906 -20 -11.203 1 97.94 104 GLN A C 1
ATOM 804 O O . GLN A 1 104 ? 27.156 -18.844 -11.516 1 97.94 104 GLN A O 1
ATOM 809 N N . LEU A 1 105 ? 25.703 -20.375 -10.773 1 98.06 105 LEU A N 1
ATOM 810 C CA . LEU A 1 105 ? 24.562 -19.484 -10.719 1 98.06 105 LEU A CA 1
ATOM 811 C C . LEU A 1 105 ? 24.797 -18.344 -9.727 1 98.06 105 LEU A C 1
ATOM 813 O O . LEU A 1 105 ? 24.344 -17.219 -9.945 1 98.06 105 LEU A O 1
ATOM 817 N N . GLN A 1 106 ? 25.609 -18.578 -8.688 1 97.81 106 GLN A N 1
ATOM 818 C CA . GLN A 1 106 ? 25.844 -17.625 -7.609 1 97.81 106 GLN A CA 1
ATOM 819 C C . GLN A 1 106 ? 26.766 -16.5 -8.062 1 97.81 106 GLN A C 1
ATOM 821 O O . GLN A 1 106 ? 26.953 -15.516 -7.348 1 97.81 106 GLN A O 1
ATOM 826 N N . HIS A 1 107 ? 27.266 -16.562 -9.266 1 96.62 107 HIS A N 1
ATOM 827 C CA . HIS A 1 107 ? 28.141 -15.523 -9.797 1 96.62 107 HIS A CA 1
ATOM 828 C C . HIS A 1 107 ? 27.328 -14.398 -10.422 1 96.62 107 HIS A C 1
ATOM 830 O O . HIS A 1 107 ? 27.875 -13.344 -10.75 1 96.62 107 HIS A O 1
ATOM 836 N N . TYR A 1 108 ? 26.094 -14.609 -10.539 1 97.44 108 TYR A N 1
ATOM 837 C CA . TYR A 1 108 ? 25.25 -13.617 -11.188 1 97.44 108 TYR A CA 1
ATOM 838 C C . TYR A 1 108 ? 24.562 -12.719 -10.164 1 97.44 108 TYR A C 1
ATOM 840 O O . TYR A 1 108 ? 24.344 -13.133 -9.016 1 97.44 108 TYR A O 1
ATOM 848 N N . ASP A 1 109 ? 24.328 -11.461 -10.586 1 98.25 109 ASP A N 1
ATOM 849 C CA . ASP A 1 109 ? 23.609 -10.469 -9.797 1 98.25 109 ASP A CA 1
ATOM 850 C C . ASP A 1 109 ? 22.234 -10.18 -10.398 1 98.25 109 ASP A C 1
ATOM 852 O O . ASP A 1 109 ? 22.125 -9.805 -11.57 1 98.25 109 ASP A O 1
ATOM 856 N N . VAL A 1 110 ? 21.172 -10.359 -9.547 1 98.69 110 VAL A N 1
ATOM 857 C CA . VAL A 1 110 ? 19.812 -10.172 -10.039 1 98.69 110 VAL A CA 1
ATOM 858 C C . VAL A 1 110 ? 19.109 -9.07 -9.242 1 98.69 110 VAL A C 1
ATOM 860 O O . VAL A 1 110 ? 17.891 -9.078 -9.094 1 98.69 110 VAL A O 1
ATOM 863 N N . GLY A 1 111 ? 19.828 -8.062 -8.703 1 98.38 111 GLY A N 1
ATOM 864 C CA . GLY A 1 111 ? 19.312 -7.09 -7.758 1 98.38 111 GLY A CA 1
ATOM 865 C C . GLY A 1 111 ? 18.906 -5.781 -8.406 1 98.38 111 GLY A C 1
ATOM 866 O O . GLY A 1 111 ? 18.5 -4.844 -7.719 1 98.38 111 GLY A O 1
ATOM 867 N N . THR A 1 112 ? 19.047 -5.73 -9.742 1 97.75 112 THR A N 1
ATOM 868 C CA . THR A 1 112 ? 18.766 -4.492 -10.453 1 97.75 112 THR A CA 1
ATOM 869 C C . THR A 1 112 ? 18.047 -4.777 -11.773 1 97.75 112 THR A C 1
ATOM 871 O O . THR A 1 112 ? 18.375 -5.75 -12.453 1 97.75 112 THR A O 1
ATOM 874 N N . ILE A 1 113 ? 17.078 -3.939 -12.141 1 97.81 113 ILE A N 1
ATOM 875 C CA . ILE A 1 113 ? 16.438 -4.027 -13.445 1 97.81 113 ILE A CA 1
ATOM 876 C C . ILE A 1 113 ? 17.25 -3.271 -14.484 1 97.81 113 ILE A C 1
ATOM 878 O O . ILE A 1 113 ? 17.75 -2.174 -14.219 1 97.81 113 ILE A O 1
ATOM 882 N N . LYS A 1 114 ? 17.375 -3.84 -15.617 1 97.62 114 LYS A N 1
ATOM 883 C CA . LYS A 1 114 ? 18.062 -3.16 -16.719 1 97.62 114 LYS A CA 1
ATOM 884 C C . LYS A 1 114 ? 17.328 -1.884 -17.109 1 97.62 114 LYS A C 1
ATOM 886 O O . LYS A 1 114 ? 16.172 -1.935 -17.531 1 97.62 114 LYS A O 1
ATOM 891 N N . PRO A 1 115 ? 17.953 -0.703 -17.031 1 96.69 115 PRO A N 1
ATOM 892 C CA . PRO A 1 115 ? 17.281 0.556 -17.375 1 96.69 115 PRO A CA 1
ATOM 893 C C . PRO A 1 115 ? 16.938 0.66 -18.859 1 96.69 115 PRO A C 1
ATOM 895 O O . PRO A 1 115 ? 17.594 0.032 -19.688 1 96.69 115 PRO A O 1
ATOM 898 N N . GLY A 1 116 ? 15.914 1.404 -19.125 1 96.31 116 GLY A N 1
ATOM 899 C CA . GLY A 1 116 ? 15.57 1.722 -20.5 1 96.31 116 GLY A CA 1
ATOM 900 C C . GLY A 1 116 ? 14.828 0.6 -21.203 1 96.31 116 GLY A C 1
ATOM 901 O O . GLY A 1 116 ? 14.734 0.588 -22.438 1 96.31 116 GLY A O 1
ATOM 902 N N . THR A 1 117 ? 14.344 -0.378 -20.484 1 95.88 117 THR A N 1
ATOM 903 C CA . THR A 1 117 ? 13.586 -1.48 -21.062 1 95.88 117 THR A CA 1
ATOM 904 C C . THR A 1 117 ? 12.102 -1.339 -20.734 1 95.88 117 THR A C 1
ATOM 906 O O . THR A 1 117 ? 11.727 -0.623 -19.797 1 95.88 117 THR A O 1
ATOM 909 N N . PRO A 1 118 ? 11.289 -2.018 -21.516 1 94.81 118 PRO A N 1
ATOM 910 C CA . PRO A 1 118 ? 9.867 -2.043 -21.141 1 94.81 118 PRO A CA 1
ATOM 911 C C . PRO A 1 118 ? 9.648 -2.609 -19.734 1 94.81 118 PRO A C 1
ATOM 913 O O . PRO A 1 118 ? 8.742 -2.162 -19.031 1 94.81 118 PRO A O 1
ATOM 916 N N . TYR A 1 119 ? 10.492 -3.48 -19.359 1 95.88 119 TYR A N 1
ATOM 917 C CA . TYR A 1 119 ? 10.383 -4.098 -18.047 1 95.88 119 TYR A CA 1
ATOM 918 C C . TYR A 1 119 ? 10.641 -3.076 -16.938 1 95.88 119 TYR A C 1
ATOM 920 O O . TYR A 1 119 ? 9.914 -3.027 -15.945 1 95.88 119 TYR A O 1
ATOM 928 N N . SER A 1 120 ? 11.633 -2.232 -17.156 1 96.44 120 SER A N 1
ATOM 929 C CA . SER A 1 120 ? 11.945 -1.205 -16.156 1 96.44 120 SER A CA 1
ATOM 930 C C . SER A 1 120 ? 10.844 -0.152 -16.094 1 96.44 120 SER A C 1
ATOM 932 O O . SER A 1 120 ? 10.586 0.414 -15.023 1 96.44 120 SER A O 1
ATOM 934 N N . THR A 1 121 ? 10.18 0.047 -17.203 1 95.06 121 THR A N 1
ATOM 935 C CA . THR A 1 121 ? 9.062 0.981 -17.219 1 95.06 121 THR A CA 1
ATOM 936 C C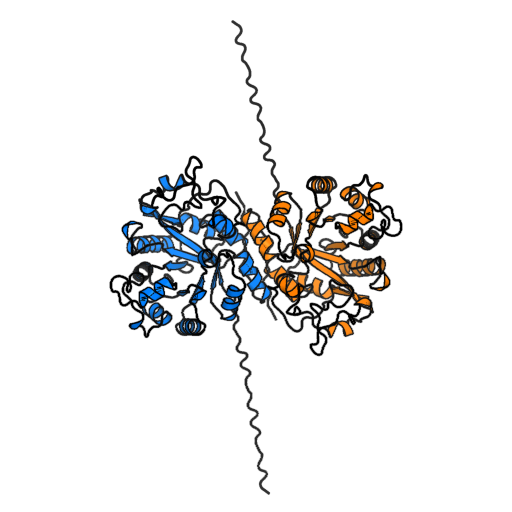 . THR A 1 121 ? 7.875 0.421 -16.438 1 95.06 121 THR A C 1
ATOM 938 O O . THR A 1 121 ? 7.219 1.146 -15.695 1 95.06 121 THR A O 1
ATOM 941 N N . LEU A 1 122 ? 7.68 -0.862 -16.578 1 95.25 122 LEU A N 1
ATOM 942 C CA . LEU A 1 122 ? 6.562 -1.533 -15.914 1 95.25 122 LEU A CA 1
ATOM 943 C C . LEU A 1 122 ? 6.766 -1.58 -14.406 1 95.25 122 LEU A C 1
ATOM 945 O O . LEU A 1 122 ? 5.809 -1.457 -13.641 1 95.25 122 LEU A O 1
ATOM 949 N N . PHE A 1 123 ? 7.977 -1.741 -14.016 1 96.75 123 PHE A N 1
ATOM 950 C CA . PHE A 1 123 ? 8.305 -1.846 -12.602 1 96.75 123 PHE A CA 1
ATOM 951 C C . PHE A 1 123 ? 9.242 -0.722 -12.172 1 96.75 123 PHE A C 1
ATOM 953 O O . PHE A 1 123 ? 10.281 -0.972 -11.562 1 96.75 123 PHE A O 1
ATOM 960 N N . SER A 1 124 ? 8.805 0.475 -12.445 1 95 124 SER A N 1
ATOM 961 C CA . SER A 1 124 ? 9.625 1.669 -12.281 1 95 124 SER A CA 1
ATOM 962 C C . SER A 1 124 ? 9.836 1.993 -10.805 1 95 124 SER A C 1
ATOM 964 O O . SER A 1 124 ? 10.734 2.754 -10.445 1 95 124 SER A O 1
ATOM 966 N N . GLN A 1 125 ? 9.094 1.365 -9.914 1 95.19 125 GLN A N 1
ATOM 967 C CA . GLN A 1 125 ? 9.188 1.708 -8.5 1 95.19 125 GLN A CA 1
ATOM 968 C C . GLN A 1 125 ? 10.039 0.697 -7.746 1 95.19 125 GLN A C 1
ATOM 970 O O . GLN A 1 125 ? 10.203 0.796 -6.527 1 95.19 125 GLN A O 1
ATOM 975 N N . GLN A 1 126 ? 10.547 -0.233 -8.445 1 97.12 126 GLN A N 1
ATOM 976 C CA . GLN A 1 126 ? 11.438 -1.192 -7.797 1 97.12 126 GLN A CA 1
ATOM 977 C C . GLN A 1 126 ? 12.688 -0.506 -7.254 1 97.12 126 GLN A C 1
ATOM 979 O O . GLN A 1 126 ? 13.352 0.238 -7.973 1 97.12 126 GLN A O 1
ATOM 984 N N . TYR A 1 127 ? 12.961 -0.771 -6.027 1 97.12 127 TYR A N 1
ATOM 985 C CA . TYR A 1 127 ? 14.211 -0.309 -5.434 1 97.12 127 TYR A CA 1
ATOM 986 C C . TYR A 1 127 ? 15.328 -1.329 -5.641 1 97.12 127 TYR A C 1
ATOM 988 O O . TYR A 1 127 ? 15.195 -2.49 -5.25 1 97.12 127 TYR A O 1
ATOM 996 N N . PRO A 1 128 ? 16.422 -0.895 -6.281 1 97.44 128 PRO A N 1
ATOM 997 C CA . PRO A 1 128 ? 17.5 -1.843 -6.543 1 97.44 128 PRO A CA 1
ATOM 998 C C . PRO A 1 128 ? 18.25 -2.238 -5.277 1 97.44 128 PRO A C 1
ATOM 1000 O O . PRO A 1 128 ? 18.438 -1.413 -4.379 1 97.44 128 PRO A O 1
ATOM 1003 N N . VAL A 1 129 ? 18.641 -3.471 -5.203 1 97.31 129 VAL A N 1
ATOM 1004 C CA . VAL A 1 129 ? 19.5 -3.994 -4.152 1 97.31 129 VAL A CA 1
ATOM 1005 C C . VAL A 1 129 ? 20.688 -4.719 -4.777 1 97.31 129 VAL A C 1
ATOM 1007 O O . VAL A 1 129 ? 20.609 -5.906 -5.094 1 97.31 129 VAL A O 1
ATOM 1010 N N . GLN A 1 130 ? 21.75 -4.113 -4.801 1 93.25 130 GLN A N 1
ATOM 1011 C CA . GLN A 1 130 ? 22.922 -4.645 -5.496 1 93.25 130 GLN A CA 1
ATOM 1012 C C . GLN A 1 130 ? 23.453 -5.895 -4.801 1 93.25 130 GLN A C 1
ATOM 1014 O O . GLN A 1 130 ? 23.25 -6.074 -3.598 1 93.25 130 GLN A O 1
ATOM 1019 N N . HIS A 1 131 ? 23.969 -6.777 -5.594 1 95.06 131 HIS A N 1
ATOM 1020 C CA . HIS A 1 131 ? 24.641 -8 -5.148 1 95.06 131 HIS A CA 1
ATOM 1021 C C . HIS A 1 131 ? 23.625 -9.016 -4.629 1 95.06 131 HIS A C 1
ATOM 1023 O O . HIS A 1 131 ? 23.938 -9.789 -3.715 1 95.06 131 HIS A O 1
ATOM 1029 N N . THR A 1 132 ? 22.5 -8.914 -5.168 1 98.06 132 THR A N 1
ATOM 1030 C CA . THR A 1 132 ? 21.469 -9.891 -4.84 1 98.06 132 THR A CA 1
ATOM 1031 C C . THR A 1 132 ? 21.609 -11.141 -5.711 1 98.06 132 THR A C 1
ATOM 1033 O O . THR A 1 132 ? 21.734 -11.031 -6.934 1 98.06 132 THR A O 1
ATOM 1036 N N . LYS A 1 133 ? 21.609 -12.312 -5.105 1 98.25 133 LYS A N 1
ATOM 1037 C CA . LYS A 1 133 ? 21.781 -13.578 -5.801 1 98.25 133 LYS A CA 1
ATOM 1038 C C . LYS A 1 133 ? 20.469 -14.328 -5.938 1 98.25 133 LYS A C 1
ATOM 1040 O O . LYS A 1 133 ? 19.5 -14.039 -5.227 1 98.25 133 LYS A O 1
ATOM 1045 N N . ILE A 1 134 ? 20.484 -15.242 -6.871 1 98.75 134 ILE A N 1
ATOM 1046 C CA . ILE A 1 134 ? 19.359 -16.172 -6.973 1 98.75 134 ILE A CA 1
ATOM 1047 C C . ILE A 1 134 ? 19.375 -17.125 -5.781 1 98.75 134 ILE A C 1
ATOM 1049 O O . ILE A 1 134 ? 20.344 -17.875 -5.594 1 98.75 134 ILE A O 1
ATOM 1053 N N . PRO A 1 135 ? 18.391 -17.109 -4.977 1 98.88 135 PRO A N 1
ATOM 1054 C CA . PRO A 1 135 ? 18.422 -17.953 -3.789 1 98.88 135 PRO A CA 1
ATOM 1055 C C . PRO A 1 135 ? 17.953 -19.375 -4.074 1 98.88 135 PRO A C 1
ATOM 1057 O O . PRO A 1 135 ? 17.266 -19.625 -5.078 1 98.88 135 PRO A O 1
ATOM 1060 N N . THR A 1 136 ? 18.344 -20.297 -3.195 1 98.94 136 THR A N 1
ATOM 1061 C CA . THR A 1 136 ? 17.719 -21.625 -3.209 1 98.94 136 THR A CA 1
ATOM 1062 C C . THR A 1 136 ? 16.328 -21.578 -2.57 1 98.94 136 THR A C 1
ATOM 1064 O O . THR A 1 136 ? 16.062 -20.719 -1.732 1 98.94 136 THR A O 1
ATOM 1067 N N . LEU A 1 137 ? 15.492 -22.5 -2.99 1 98.94 137 LEU A N 1
ATOM 1068 C CA . LEU A 1 137 ? 14.188 -22.609 -2.342 1 98.94 137 LEU A CA 1
ATOM 1069 C C . LEU A 1 137 ? 14.344 -22.891 -0.852 1 98.94 137 LEU A C 1
ATOM 1071 O O . LEU A 1 137 ? 13.641 -22.297 -0.027 1 98.94 137 LEU A O 1
ATOM 1075 N N . LYS A 1 138 ? 15.25 -23.75 -0.524 1 98.88 138 LYS A N 1
ATOM 1076 C CA . LYS A 1 138 ? 15.492 -24.094 0.874 1 98.88 138 LYS A CA 1
ATOM 1077 C C . LYS A 1 138 ? 15.805 -22.859 1.701 1 98.88 138 LYS A C 1
ATOM 1079 O O . LYS A 1 138 ? 15.234 -22.656 2.773 1 98.88 138 LYS A O 1
ATOM 1084 N N . TYR A 1 139 ? 16.672 -22.031 1.177 1 98.81 139 TYR A N 1
ATOM 1085 C CA . TYR A 1 139 ? 17.062 -20.828 1.906 1 98.81 139 TYR A CA 1
ATOM 1086 C C . TYR A 1 139 ? 15.867 -19.891 2.08 1 98.81 139 TYR A C 1
ATOM 1088 O O . TYR A 1 139 ? 15.656 -19.344 3.166 1 98.81 139 TYR A O 1
ATOM 1096 N N . VAL A 1 140 ? 15.102 -19.688 1.076 1 98.88 140 VAL A N 1
ATOM 1097 C CA . VAL A 1 140 ? 13.945 -18.797 1.148 1 98.88 140 VAL A CA 1
ATOM 1098 C C . VAL A 1 140 ? 12.977 -19.297 2.211 1 98.88 140 VAL A C 1
ATOM 1100 O O . VAL A 1 140 ? 12.484 -18.531 3.035 1 98.88 140 VAL A O 1
ATOM 1103 N N . VAL A 1 141 ? 12.695 -20.562 2.172 1 98.88 141 VAL A N 1
ATOM 1104 C CA . VAL A 1 141 ? 11.758 -21.172 3.111 1 98.88 141 VAL A CA 1
ATOM 1105 C C . VAL A 1 141 ? 12.25 -20.953 4.543 1 98.88 141 VAL A C 1
ATOM 1107 O O . VAL A 1 141 ? 11.492 -20.5 5.398 1 98.88 141 VAL A O 1
ATOM 1110 N N . GLN A 1 142 ? 13.469 -21.203 4.777 1 98.81 142 GLN A N 1
ATOM 1111 C CA . GLN A 1 142 ? 14.031 -21.062 6.113 1 98.81 142 GLN A CA 1
ATOM 1112 C C . GLN A 1 142 ? 14.031 -19.594 6.555 1 98.81 142 GLN A C 1
ATOM 1114 O O . GLN A 1 142 ? 13.758 -19.297 7.715 1 98.81 142 GLN A O 1
ATOM 1119 N N . TYR A 1 143 ? 14.383 -18.797 5.594 1 98.44 143 TYR A N 1
ATOM 1120 C CA . TYR A 1 143 ? 14.414 -17.359 5.871 1 98.44 143 TYR A CA 1
ATOM 1121 C C . TYR A 1 143 ? 13.039 -16.859 6.289 1 98.44 143 TYR A C 1
ATOM 1123 O O . TYR A 1 143 ? 12.898 -16.172 7.301 1 98.44 143 TYR A O 1
ATOM 1131 N N . VAL A 1 144 ? 11.992 -17.172 5.57 1 98.62 144 VAL A N 1
ATOM 1132 C CA . VAL A 1 144 ? 10.625 -16.734 5.84 1 98.62 144 VAL A CA 1
ATOM 1133 C C . VAL A 1 144 ? 10.156 -17.297 7.18 1 98.62 144 VAL A C 1
ATOM 1135 O O . VAL A 1 144 ? 9.555 -16.578 7.984 1 98.62 144 VAL A O 1
ATOM 1138 N N . LYS A 1 145 ? 10.453 -18.547 7.438 1 98.38 145 LYS A N 1
ATOM 1139 C CA . LYS A 1 145 ? 10.07 -19.172 8.703 1 98.38 145 LYS A CA 1
ATOM 1140 C C . LYS A 1 145 ? 10.719 -18.469 9.883 1 98.38 145 LYS A C 1
ATOM 1142 O O . LYS A 1 145 ? 10.094 -18.297 10.93 1 98.38 145 LYS A O 1
ATOM 1147 N N . ALA A 1 146 ? 11.93 -18.094 9.703 1 98.06 146 ALA A N 1
ATOM 1148 C CA . ALA A 1 146 ? 12.656 -17.438 10.789 1 98.06 146 ALA A CA 1
ATOM 1149 C C . ALA A 1 146 ? 12.016 -16.109 11.164 1 98.06 146 ALA A C 1
ATOM 1151 O O . ALA A 1 146 ? 12.047 -15.703 12.328 1 98.06 146 ALA A O 1
ATOM 1152 N N . ILE A 1 147 ? 11.43 -15.469 10.242 1 97.88 147 ILE A N 1
ATOM 1153 C CA . ILE A 1 147 ? 10.883 -14.141 10.461 1 97.88 147 ILE A CA 1
ATOM 1154 C C . ILE A 1 147 ? 9.406 -14.25 10.844 1 97.88 147 ILE A C 1
ATOM 1156 O O . ILE A 1 147 ? 8.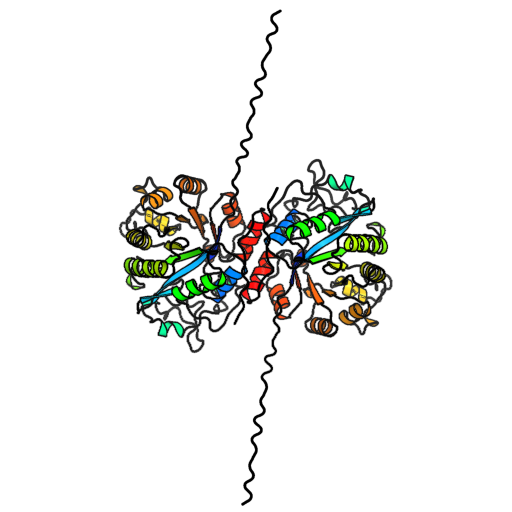961 -13.617 11.812 1 97.88 147 ILE A O 1
ATOM 1160 N N . ALA A 1 148 ? 8.656 -15.078 10.133 1 97.94 148 ALA A N 1
ATOM 1161 C CA . ALA A 1 148 ? 7.203 -15.023 10.211 1 97.94 148 ALA A CA 1
ATOM 1162 C C . ALA A 1 148 ? 6.645 -16.234 10.945 1 97.94 148 ALA A C 1
ATOM 1164 O O . ALA A 1 148 ? 5.434 -16.328 11.164 1 97.94 148 ALA A O 1
ATOM 1165 N N . GLY A 1 149 ? 7.488 -17.203 11.32 1 97.38 149 GLY A N 1
ATOM 1166 C CA . GLY A 1 149 ? 6.984 -18.453 11.883 1 97.38 149 GLY A CA 1
ATOM 1167 C C . GLY A 1 149 ? 6.031 -19.188 10.953 1 97.38 149 GLY A C 1
ATOM 1168 O O . GLY A 1 149 ? 6.363 -19.453 9.797 1 97.38 149 GLY A O 1
ATOM 1169 N N . GLU A 1 150 ? 4.773 -19.375 11.477 1 97.75 150 GLU A N 1
ATOM 1170 C CA . GLU A 1 150 ? 3.793 -20.109 10.688 1 97.75 150 GLU A CA 1
ATOM 1171 C C . GLU A 1 150 ? 2.723 -19.188 10.117 1 97.75 150 GLU A C 1
ATOM 1173 O O . GLU A 1 150 ? 1.713 -19.641 9.586 1 97.75 150 GLU A O 1
ATOM 1178 N N . LYS A 1 151 ? 2.945 -17.922 10.156 1 97.69 151 LYS A N 1
ATOM 1179 C CA . LYS A 1 151 ? 1.894 -16.938 9.875 1 97.69 151 LYS A CA 1
ATOM 1180 C C . LYS A 1 151 ? 1.799 -16.641 8.383 1 97.69 151 LYS A C 1
ATOM 1182 O O . LYS A 1 151 ? 0.817 -16.062 7.922 1 97.69 151 LYS A O 1
ATOM 1187 N N . VAL A 1 152 ? 2.834 -17.047 7.645 1 98.44 152 VAL A N 1
ATOM 1188 C CA . VAL A 1 152 ? 2.846 -16.797 6.203 1 98.44 152 VAL A CA 1
ATOM 1189 C C . VAL A 1 152 ? 2.947 -18.125 5.461 1 98.44 152 VAL A C 1
ATOM 1191 O O . VAL A 1 152 ? 3.719 -19.016 5.848 1 98.44 152 VAL A O 1
ATOM 1194 N N . GLY A 1 153 ? 2.104 -18.297 4.469 1 98.69 153 GLY A N 1
ATOM 1195 C CA . GLY A 1 153 ? 2.166 -19.469 3.619 1 98.69 153 GLY A CA 1
ATOM 1196 C C . GLY A 1 153 ? 3.08 -19.297 2.42 1 98.69 153 GLY A C 1
ATOM 1197 O O . GLY A 1 153 ? 3.615 -18.203 2.195 1 98.69 153 GLY A O 1
ATOM 1198 N N . PHE A 1 154 ? 3.254 -20.422 1.66 1 98.88 154 PHE A N 1
ATOM 1199 C CA . PHE A 1 154 ? 4.09 -20.453 0.467 1 98.88 154 PHE A CA 1
ATOM 1200 C C . PHE A 1 154 ? 3.277 -20.844 -0.761 1 98.88 154 PHE A C 1
ATOM 1202 O O . PHE A 1 154 ? 2.531 -21.812 -0.73 1 98.88 154 PHE A O 1
ATOM 1209 N N . GLN A 1 155 ? 3.328 -20.031 -1.74 1 98.94 155 GLN A N 1
ATOM 1210 C CA . GLN A 1 155 ? 2.885 -20.438 -3.068 1 98.94 155 GLN A CA 1
ATOM 1211 C C . GLN A 1 155 ? 4.074 -20.672 -3.998 1 98.94 155 GLN A C 1
ATOM 1213 O O . GLN A 1 155 ? 4.801 -19.734 -4.324 1 98.94 155 GLN A O 1
ATOM 1218 N N . VAL A 1 156 ? 4.273 -21.859 -4.445 1 98.94 156 VAL A N 1
ATOM 1219 C CA . VAL A 1 156 ? 5.457 -22.25 -5.207 1 98.94 156 VAL A CA 1
ATOM 1220 C C . VAL A 1 156 ? 5.047 -22.672 -6.617 1 98.94 156 VAL A C 1
ATOM 1222 O O . VAL A 1 156 ? 4.312 -23.641 -6.789 1 98.94 156 VAL A O 1
ATOM 1225 N N . GLU A 1 157 ? 5.527 -22 -7.586 1 98.94 157 GLU A N 1
ATOM 1226 C CA . GLU A 1 157 ? 5.211 -22.328 -8.969 1 98.94 157 GLU A CA 1
ATOM 1227 C C . GLU A 1 157 ? 6.352 -23.109 -9.625 1 98.94 157 GLU A C 1
ATOM 1229 O O . GLU A 1 157 ? 7.488 -22.641 -9.664 1 98.94 157 GLU A O 1
ATOM 1234 N N . ILE A 1 158 ? 6.039 -24.25 -10.148 1 98.88 158 ILE A N 1
ATOM 1235 C CA . ILE A 1 158 ? 7 -25.016 -10.93 1 98.88 158 ILE A CA 1
ATOM 1236 C C . ILE A 1 158 ? 7.051 -24.469 -12.359 1 98.88 158 ILE A C 1
ATOM 1238 O O . ILE A 1 158 ? 6.016 -24.344 -13.016 1 98.88 158 ILE A O 1
ATOM 1242 N N . LYS A 1 159 ? 8.25 -24.203 -12.781 1 98.62 159 LYS A N 1
ATOM 1243 C CA . LYS A 1 159 ? 8.422 -23.672 -14.133 1 98.62 159 LYS A CA 1
ATOM 1244 C C . LYS A 1 159 ? 8.977 -24.75 -15.07 1 98.62 159 LYS A C 1
ATOM 1246 O O . LYS A 1 159 ? 10.141 -25.125 -14.961 1 98.62 159 LYS A O 1
ATOM 1251 N N . THR A 1 160 ? 8.172 -25.141 -15.992 1 97.69 160 THR A N 1
ATOM 1252 C CA . THR A 1 160 ? 8.531 -26.047 -17.078 1 97.69 160 THR A CA 1
ATOM 1253 C C . THR A 1 160 ? 7.855 -25.625 -18.375 1 97.69 160 THR A C 1
ATOM 1255 O O . THR A 1 160 ? 6.973 -24.766 -18.375 1 97.69 160 THR A O 1
ATOM 1258 N N . ASP A 1 161 ? 8.43 -26.125 -19.484 1 95.62 161 ASP A N 1
ATOM 1259 C CA . ASP A 1 161 ? 7.82 -25.969 -20.797 1 95.62 161 ASP A CA 1
ATOM 1260 C C . ASP A 1 161 ? 7.699 -27.297 -21.516 1 95.62 161 ASP A C 1
ATOM 1262 O O . ASP A 1 161 ? 8.68 -27.812 -22.062 1 95.62 161 ASP A O 1
ATOM 1266 N N . PRO A 1 162 ? 6.473 -27.828 -21.547 1 93.12 162 PRO A N 1
ATOM 1267 C CA . PRO A 1 162 ? 6.316 -29.141 -22.188 1 93.12 162 PRO A CA 1
ATOM 1268 C C . PRO A 1 162 ? 6.629 -29.109 -23.672 1 93.12 162 PRO A C 1
ATOM 1270 O O . PRO A 1 162 ? 6.883 -30.156 -24.281 1 93.12 162 PRO A O 1
ATOM 1273 N N . ALA A 1 163 ? 6.582 -27.953 -24.297 1 91.69 163 ALA A N 1
ATOM 1274 C CA . ALA A 1 163 ? 6.945 -27.828 -25.703 1 91.69 163 ALA A CA 1
ATOM 1275 C C . ALA A 1 163 ? 8.461 -27.891 -25.891 1 91.69 163 ALA A C 1
ATOM 1277 O O . ALA A 1 163 ? 8.953 -28.172 -26.984 1 91.69 163 ALA A O 1
ATOM 1278 N N . HIS A 1 164 ? 9.211 -27.578 -24.844 1 95.19 164 HIS A N 1
ATOM 1279 C CA . HIS A 1 164 ? 10.672 -27.609 -24.844 1 95.19 164 HIS A CA 1
ATOM 1280 C C . HIS A 1 164 ? 11.195 -28.297 -23.578 1 95.19 164 HIS A C 1
ATOM 1282 O O . HIS A 1 164 ? 11.898 -27.688 -22.781 1 95.19 164 HIS A O 1
ATOM 1288 N N . PRO A 1 165 ? 10.922 -29.578 -23.484 1 95.12 165 PRO A N 1
ATOM 1289 C CA . PRO A 1 165 ? 11.164 -30.312 -22.234 1 95.12 165 PRO A CA 1
ATOM 1290 C C . PRO A 1 165 ? 12.648 -30.344 -21.844 1 95.12 165 PRO A C 1
ATOM 1292 O O . PRO A 1 165 ? 12.977 -30.594 -20.688 1 95.12 165 PRO A O 1
ATOM 1295 N N . HIS A 1 166 ? 13.625 -30.047 -22.797 1 96.19 166 HIS A N 1
ATOM 1296 C CA . HIS A 1 166 ? 15.055 -30.125 -22.516 1 96.19 166 HIS A CA 1
ATOM 1297 C C . HIS A 1 166 ? 15.547 -28.875 -21.812 1 96.19 166 HIS A C 1
ATOM 1299 O O . HIS A 1 166 ? 16.672 -28.844 -21.297 1 96.19 166 HIS A O 1
ATOM 1305 N N . GLN A 1 167 ? 14.711 -27.906 -21.688 1 97.56 167 GLN A N 1
ATOM 1306 C CA . GLN A 1 167 ? 15.125 -26.609 -21.156 1 97.56 167 GLN A CA 1
ATOM 1307 C C . GLN A 1 167 ? 14.945 -26.562 -19.641 1 97.56 167 GLN A C 1
ATOM 1309 O O . GLN A 1 167 ? 15.266 -25.547 -19.016 1 97.56 167 GLN A O 1
ATOM 1314 N N . SER A 1 168 ? 14.445 -27.594 -19.047 1 97.81 168 SER A N 1
ATOM 1315 C CA . SER A 1 168 ? 14.266 -27.688 -17.594 1 97.81 168 SER A CA 1
ATOM 1316 C C . SER A 1 168 ? 14.344 -29.141 -17.125 1 97.81 168 SER A C 1
ATOM 1318 O O . SER A 1 168 ? 14.477 -30.062 -17.938 1 97.81 168 SER A O 1
ATOM 1320 N N . ALA A 1 169 ? 14.359 -29.328 -15.805 1 97.94 169 ALA A N 1
ATOM 1321 C CA . ALA A 1 169 ? 14.125 -30.656 -15.25 1 97.94 169 ALA A CA 1
ATOM 1322 C C . ALA A 1 169 ? 12.711 -31.156 -15.578 1 97.94 169 ALA A C 1
ATOM 1324 O O . ALA A 1 169 ? 11.859 -30.375 -16 1 97.94 169 ALA A O 1
ATOM 1325 N N . THR A 1 170 ? 12.5 -32.469 -15.414 1 97.81 170 THR A N 1
ATOM 1326 C CA . THR A 1 170 ? 11.211 -33.062 -15.734 1 97.81 170 THR A CA 1
ATOM 1327 C C . THR A 1 170 ? 10.203 -32.812 -14.617 1 97.81 170 THR A C 1
ATOM 1329 O O . THR A 1 170 ? 10.586 -32.531 -13.477 1 97.81 170 THR A O 1
ATOM 1332 N N . PRO A 1 171 ? 8.914 -32.969 -14.961 1 97.94 171 PRO A N 1
ATOM 1333 C CA . PRO A 1 171 ? 7.875 -32.875 -13.93 1 97.94 171 PRO A CA 1
ATOM 1334 C C . PRO A 1 171 ? 8.117 -33.812 -12.758 1 97.94 171 PRO A C 1
ATOM 1336 O O . PRO A 1 171 ? 7.965 -33.406 -11.594 1 97.94 171 PRO A O 1
ATOM 1339 N N . LYS A 1 172 ? 8.547 -34.969 -13.016 1 97.62 172 LYS A N 1
ATOM 1340 C CA . LYS A 1 172 ? 8.789 -35.969 -11.961 1 97.62 172 LYS A CA 1
ATOM 1341 C C . LYS A 1 172 ? 9.953 -35.531 -11.07 1 97.62 172 LYS A C 1
ATOM 1343 O O . LYS A 1 172 ? 9.898 -35.719 -9.852 1 97.62 172 LYS A O 1
ATOM 1348 N N . GLN A 1 173 ? 11 -35 -11.68 1 98.31 173 GLN A N 1
ATOM 1349 C CA . GLN A 1 173 ? 12.148 -34.531 -10.914 1 98.31 173 GLN A CA 1
ATOM 1350 C C . GLN A 1 173 ? 11.758 -33.406 -9.977 1 98.31 173 GLN A C 1
ATOM 1352 O O . GLN A 1 173 ? 12.141 -33.406 -8.805 1 98.31 173 GLN A O 1
ATOM 1357 N N . PHE A 1 174 ? 11 -32.5 -10.492 1 98.69 174 PHE A N 1
ATOM 1358 C CA . PHE A 1 174 ? 10.523 -31.391 -9.664 1 98.69 174 PHE A CA 1
ATOM 1359 C C . PHE A 1 174 ? 9.648 -31.906 -8.523 1 98.69 174 PHE A C 1
ATOM 1361 O O . PHE A 1 174 ? 9.828 -31.516 -7.371 1 98.69 174 PHE A O 1
ATOM 1368 N N . ALA A 1 175 ? 8.68 -32.781 -8.859 1 98.56 175 ALA A N 1
ATOM 1369 C CA . ALA A 1 175 ? 7.742 -33.281 -7.875 1 98.56 175 ALA A CA 1
ATOM 1370 C C . ALA A 1 175 ? 8.484 -34 -6.734 1 98.56 175 ALA A C 1
ATOM 1372 O O . ALA A 1 175 ? 8.188 -33.75 -5.559 1 98.56 175 ALA A O 1
ATOM 1373 N N . THR A 1 176 ? 9.445 -34.812 -7.09 1 98.5 176 THR A N 1
ATOM 1374 C CA . THR A 1 176 ? 10.203 -35.562 -6.102 1 98.5 176 THR A CA 1
ATOM 1375 C C . THR A 1 176 ? 11.008 -34.625 -5.207 1 98.5 176 THR A C 1
ATOM 1377 O O . THR A 1 176 ? 10.945 -34.719 -3.98 1 98.5 176 THR A O 1
ATOM 1380 N N . ALA A 1 177 ? 11.719 -33.719 -5.805 1 98.69 177 ALA A N 1
ATOM 1381 C CA . ALA A 1 177 ? 12.578 -32.781 -5.062 1 98.69 177 ALA A CA 1
ATOM 1382 C C . ALA A 1 177 ? 11.742 -31.875 -4.164 1 98.69 177 ALA A C 1
ATOM 1384 O O . ALA A 1 177 ? 12.109 -31.625 -3.01 1 98.69 177 ALA A O 1
ATOM 1385 N N . LEU A 1 178 ? 10.656 -31.391 -4.684 1 98.75 178 LEU A N 1
ATOM 1386 C CA . LEU A 1 178 ? 9.82 -30.453 -3.938 1 98.75 178 LEU A CA 1
ATOM 1387 C C . LEU A 1 178 ? 9.133 -31.156 -2.771 1 98.75 178 LEU A C 1
ATOM 1389 O O . LEU A 1 178 ? 9.117 -30.641 -1.651 1 98.75 178 LEU A O 1
ATOM 1393 N N . ALA A 1 179 ? 8.539 -32.344 -3.029 1 98.62 179 ALA A N 1
ATOM 1394 C CA . ALA A 1 179 ? 7.895 -33.094 -1.961 1 98.62 179 ALA A CA 1
ATOM 1395 C C . ALA A 1 179 ? 8.867 -33.375 -0.815 1 98.62 179 ALA A C 1
ATOM 1397 O O . ALA A 1 179 ? 8.508 -33.219 0.356 1 98.62 179 ALA A O 1
ATOM 1398 N N . LYS A 1 180 ? 10.07 -33.719 -1.169 1 98.56 180 LYS A N 1
ATOM 1399 C CA . LYS A 1 180 ? 11.102 -34 -0.172 1 98.56 180 LYS A CA 1
ATOM 1400 C C . LYS A 1 180 ? 11.414 -32.75 0.648 1 98.56 180 LYS A C 1
ATOM 1402 O O . LYS A 1 180 ? 11.484 -32.812 1.877 1 98.56 180 LYS A O 1
ATOM 1407 N N . LEU A 1 181 ? 11.578 -31.641 0.014 1 98.75 181 LEU A N 1
ATOM 1408 C CA . LEU A 1 181 ? 11.914 -30.391 0.694 1 98.75 181 LEU A CA 1
ATOM 1409 C C . LEU A 1 181 ? 10.781 -29.938 1.608 1 98.75 181 LEU A C 1
ATOM 1411 O O . LEU A 1 181 ? 11.023 -29.547 2.752 1 98.75 181 LEU A O 1
ATOM 1415 N N . LEU A 1 182 ? 9.555 -29.969 1.121 1 98.75 182 LEU A N 1
ATOM 1416 C CA . LEU A 1 182 ? 8.406 -29.516 1.904 1 98.75 182 LEU A CA 1
ATOM 1417 C C . LEU A 1 182 ? 8.258 -30.359 3.174 1 98.75 182 LEU A C 1
ATOM 1419 O O . LEU A 1 182 ? 7.98 -29.812 4.246 1 98.75 182 LEU A O 1
ATOM 1423 N N . LYS A 1 183 ? 8.461 -31.625 3.039 1 98.38 183 LYS A N 1
ATOM 1424 C CA . LYS A 1 183 ? 8.398 -32.531 4.191 1 98.38 183 LYS A CA 1
ATOM 1425 C C . LYS A 1 183 ? 9.523 -32.219 5.18 1 98.38 183 LYS A C 1
ATOM 1427 O O . LYS A 1 183 ? 9.281 -32.094 6.383 1 98.38 183 LYS A O 1
ATOM 1432 N N . ALA A 1 184 ? 10.711 -32.094 4.695 1 98.5 184 ALA A N 1
ATOM 1433 C CA . ALA A 1 184 ? 11.883 -31.844 5.539 1 98.5 184 ALA A CA 1
ATOM 1434 C C . ALA A 1 184 ? 11.727 -30.531 6.316 1 98.5 184 ALA A C 1
ATOM 1436 O O . ALA A 1 184 ? 12.156 -30.438 7.469 1 98.5 184 ALA A O 1
ATOM 1437 N N . GLU A 1 185 ? 11.109 -29.516 5.707 1 98.5 185 GLU A N 1
ATOM 1438 C CA . GLU A 1 185 ? 10.984 -28.188 6.312 1 98.5 185 GLU A CA 1
ATOM 1439 C C . GLU A 1 185 ? 9.688 -28.078 7.113 1 98.5 185 GLU A C 1
ATOM 1441 O O . GLU A 1 185 ? 9.453 -27.078 7.789 1 98.5 185 GLU A O 1
ATOM 1446 N N . GLY A 1 186 ? 8.812 -29.016 7.066 1 98.25 186 GLY A N 1
ATOM 1447 C CA . GLY A 1 186 ? 7.578 -29.031 7.828 1 98.25 186 GLY A CA 1
ATOM 1448 C C . GLY A 1 186 ? 6.582 -27.969 7.375 1 98.25 186 GLY A C 1
ATOM 1449 O O . GLY A 1 186 ? 5.918 -27.344 8.195 1 98.25 186 GLY A O 1
ATOM 1450 N N . ILE A 1 187 ? 6.496 -27.766 6.016 1 98.31 187 ILE A N 1
ATOM 1451 C CA . ILE A 1 187 ? 5.629 -26.688 5.559 1 98.31 187 ILE A CA 1
ATOM 1452 C C . ILE A 1 187 ? 4.625 -27.219 4.543 1 98.31 187 ILE A C 1
ATOM 1454 O O . ILE A 1 187 ? 4.027 -26.453 3.785 1 98.31 187 ILE A O 1
ATOM 1458 N N . THR A 1 188 ? 4.398 -28.531 4.48 1 98.31 188 THR A N 1
ATOM 1459 C CA . THR A 1 188 ? 3.471 -29.125 3.523 1 98.31 188 THR A CA 1
ATOM 1460 C C . THR A 1 188 ? 2.082 -28.516 3.66 1 98.31 188 THR A C 1
ATOM 1462 O O . THR A 1 188 ? 1.467 -28.125 2.664 1 98.31 188 THR A O 1
ATOM 1465 N N . ASP A 1 189 ? 1.626 -28.266 4.871 1 96.88 189 ASP A N 1
ATOM 1466 C CA . ASP A 1 189 ? 0.25 -27.859 5.141 1 96.88 189 ASP A CA 1
ATOM 1467 C C . ASP A 1 189 ? 0.038 -26.391 4.805 1 96.88 189 ASP A C 1
ATOM 1469 O O . ASP A 1 189 ? -1.1 -25.938 4.652 1 96.88 189 ASP A O 1
ATOM 1473 N N . ARG A 1 190 ? 1.136 -25.641 4.699 1 97.25 190 ARG A N 1
ATOM 1474 C CA . ARG A 1 190 ? 0.966 -24.219 4.406 1 97.25 190 ARG A CA 1
ATOM 1475 C C . ARG A 1 190 ? 1.612 -23.844 3.076 1 97.25 190 ARG A C 1
ATOM 1477 O O . ARG A 1 190 ? 2.041 -22.703 2.883 1 97.25 190 ARG A O 1
ATOM 1484 N N . THR A 1 191 ? 1.74 -24.891 2.209 1 98.75 191 THR A N 1
ATOM 1485 C CA . THR A 1 191 ? 2.266 -24.656 0.867 1 98.75 191 THR A CA 1
ATOM 1486 C C . THR A 1 191 ? 1.223 -25.016 -0.189 1 98.75 191 THR A C 1
ATOM 1488 O O . THR A 1 191 ? 0.536 -26.031 -0.075 1 98.75 191 THR A O 1
ATOM 1491 N N . GLU A 1 192 ? 1.04 -24.125 -1.12 1 98.88 192 GLU A N 1
ATOM 1492 C CA . GLU A 1 192 ? 0.305 -24.359 -2.359 1 98.88 192 GLU A CA 1
ATOM 1493 C C . GLU A 1 192 ? 1.246 -24.391 -3.561 1 98.88 192 GLU A C 1
ATOM 1495 O O . GLU A 1 192 ? 2.039 -23.469 -3.766 1 98.88 192 GLU A O 1
ATOM 1500 N N . VAL A 1 193 ? 1.172 -25.469 -4.332 1 98.94 193 VAL A N 1
ATOM 1501 C CA . VAL A 1 193 ? 2.066 -25.609 -5.477 1 98.94 193 VAL A CA 1
ATOM 1502 C C . VAL A 1 193 ? 1.291 -25.359 -6.77 1 98.94 193 VAL A C 1
ATOM 1504 O O . VAL A 1 193 ? 0.26 -26 -7.008 1 98.94 193 VAL A O 1
ATOM 1507 N N . GLN A 1 194 ? 1.807 -24.438 -7.578 1 98.75 194 GLN A N 1
ATOM 1508 C CA . GLN A 1 194 ? 1.109 -24.141 -8.82 1 98.75 194 GLN A CA 1
ATOM 1509 C C . GLN A 1 194 ? 1.984 -24.438 -10.031 1 98.75 194 GLN A C 1
ATOM 1511 O O . GLN A 1 194 ? 3.207 -24.547 -9.914 1 98.75 194 GLN A O 1
ATOM 1516 N N . ALA A 1 195 ? 1.324 -24.625 -11.188 1 98.56 195 ALA A N 1
ATOM 1517 C CA . ALA A 1 195 ? 2.012 -24.812 -12.461 1 98.56 195 ALA A CA 1
ATOM 1518 C C . ALA A 1 195 ? 1.055 -24.625 -13.633 1 98.56 195 ALA A C 1
ATOM 1520 O O . ALA A 1 195 ? -0.127 -24.969 -13.539 1 98.56 195 ALA A O 1
ATOM 1521 N N . PHE A 1 196 ? 1.593 -24.125 -14.688 1 96.75 196 PHE A N 1
ATOM 1522 C CA . PHE A 1 196 ? 0.878 -24.172 -15.961 1 96.75 196 PHE A CA 1
ATOM 1523 C C . PHE A 1 196 ? 0.945 -25.562 -16.562 1 96.75 196 PHE A C 1
ATOM 1525 O O . PHE A 1 196 ? 0.011 -26 -17.25 1 96.75 196 PHE A O 1
ATOM 1532 N N . ASP A 1 197 ? 2.113 -26.156 -16.375 1 96.44 197 ASP A N 1
ATOM 1533 C CA . ASP A 1 197 ? 2.311 -27.531 -16.797 1 96.44 197 ASP A CA 1
ATOM 1534 C C . ASP A 1 197 ? 1.688 -28.516 -15.797 1 96.44 197 ASP A C 1
ATOM 1536 O O . ASP A 1 197 ? 2.363 -28.984 -14.883 1 96.44 197 ASP A O 1
ATOM 1540 N N . TRP A 1 198 ? 0.42 -28.938 -16.031 1 97.25 198 TRP A N 1
ATOM 1541 C CA . TRP A 1 198 ? -0.399 -29.656 -15.062 1 97.25 198 TRP A CA 1
ATOM 1542 C C . TRP A 1 198 ? 0.23 -31 -14.703 1 97.25 198 TRP A C 1
ATOM 1544 O O . TRP A 1 198 ? 0.052 -31.5 -13.586 1 97.25 198 TRP A O 1
ATOM 1554 N N . PRO A 1 199 ? 0.98 -31.656 -15.586 1 97.25 199 PRO A N 1
ATOM 1555 C CA . PRO A 1 199 ? 1.647 -32.906 -15.219 1 97.25 199 PRO A CA 1
ATOM 1556 C C . PRO A 1 199 ? 2.541 -32.781 -13.992 1 97.25 199 PRO A C 1
ATOM 1558 O O . PRO A 1 199 ? 2.719 -33.719 -13.242 1 97.25 199 PRO A O 1
ATOM 1561 N N . CYS A 1 200 ? 3.094 -31.578 -13.773 1 98.5 200 CYS A N 1
ATOM 1562 C CA . CYS A 1 200 ? 3.877 -31.344 -12.57 1 98.5 200 CYS A CA 1
ATOM 1563 C C . CYS A 1 200 ? 3.023 -31.531 -11.32 1 98.5 200 CYS A C 1
ATOM 1565 O O . CYS A 1 200 ? 3.465 -32.156 -10.352 1 98.5 200 CYS A O 1
ATOM 1567 N N . LEU A 1 201 ? 1.837 -31.062 -11.359 1 98.81 201 LEU A N 1
ATOM 1568 C CA . LEU A 1 201 ? 0.927 -31.109 -10.219 1 98.81 201 LEU A CA 1
ATOM 1569 C C . LEU A 1 201 ? 0.41 -32.531 -10 1 98.81 201 LEU A C 1
ATOM 1571 O O . LEU A 1 201 ? 0.337 -33 -8.859 1 98.81 201 LEU A O 1
ATOM 1575 N N . ILE A 1 202 ? 0.097 -33.188 -11.102 1 98.06 202 ILE A N 1
ATOM 1576 C CA . ILE A 1 202 ? -0.393 -34.562 -11.039 1 98.06 202 ILE A CA 1
ATOM 1577 C C . ILE A 1 202 ? 0.687 -35.469 -10.445 1 98.06 202 ILE A C 1
ATOM 1579 O O . ILE A 1 202 ? 0.404 -36.312 -9.586 1 98.06 202 ILE A O 1
ATOM 1583 N N . ALA A 1 203 ? 1.929 -35.219 -10.883 1 98.31 203 ALA A N 1
ATOM 1584 C CA . ALA A 1 203 ? 3.047 -36 -10.344 1 98.31 203 ALA A CA 1
ATOM 1585 C C . ALA A 1 203 ? 3.213 -35.75 -8.844 1 98.31 203 ALA A C 1
ATOM 1587 O O . ALA A 1 203 ? 3.475 -36.688 -8.078 1 98.31 203 ALA A O 1
ATOM 1588 N N . LEU A 1 204 ? 3.066 -34.562 -8.445 1 98.5 204 LEU A N 1
ATOM 1589 C CA . LEU A 1 204 ? 3.209 -34.188 -7.043 1 98.5 204 LEU A CA 1
ATOM 1590 C C . LEU A 1 204 ? 2.123 -34.844 -6.195 1 98.5 204 LEU A C 1
ATOM 1592 O O . LEU A 1 204 ? 2.402 -35.375 -5.117 1 98.5 204 LEU A O 1
ATOM 1596 N N . GLN A 1 205 ? 0.894 -34.844 -6.68 1 98.12 205 GLN A N 1
ATOM 1597 C CA . GLN A 1 205 ? -0.243 -35.438 -5.984 1 98.12 205 GLN A CA 1
ATOM 1598 C C . GLN A 1 205 ? -0.051 -36.938 -5.797 1 98.12 205 GLN A C 1
ATOM 1600 O O . GLN A 1 205 ? -0.493 -37.5 -4.797 1 98.12 205 GLN A O 1
ATOM 1605 N N . LYS A 1 206 ? 0.58 -37.531 -6.715 1 97.62 206 LYS A N 1
ATOM 1606 C CA . LYS A 1 206 ? 0.856 -38.969 -6.625 1 97.62 206 LYS A CA 1
ATOM 1607 C C . LYS A 1 206 ? 1.873 -39.25 -5.523 1 97.62 206 LYS A C 1
ATOM 1609 O O . LYS A 1 206 ? 1.775 -40.281 -4.836 1 97.62 206 LYS A O 1
ATOM 1614 N N . ILE A 1 207 ? 2.762 -38.375 -5.383 1 98 207 ILE A N 1
ATOM 1615 C CA . ILE A 1 207 ? 3.818 -38.562 -4.395 1 98 207 ILE A CA 1
ATOM 1616 C C . ILE A 1 207 ? 3.289 -38.219 -3.002 1 98 207 ILE A C 1
ATOM 1618 O O . ILE A 1 207 ? 3.568 -38.938 -2.035 1 98 207 ILE A O 1
ATOM 1622 N N . ASN A 1 208 ? 2.559 -37.156 -2.84 1 97.38 208 ASN A N 1
ATOM 1623 C CA . ASN A 1 208 ? 2.008 -36.688 -1.568 1 97.38 208 ASN A CA 1
ATOM 1624 C C . ASN A 1 208 ? 0.675 -35.969 -1.761 1 97.38 208 ASN A C 1
ATOM 1626 O O . ASN A 1 208 ? 0.644 -34.781 -2.004 1 97.38 208 ASN A O 1
ATOM 1630 N N . PRO A 1 209 ? -0.365 -36.656 -1.55 1 96.06 209 PRO A N 1
ATOM 1631 C CA . PRO A 1 209 ? -1.689 -36.094 -1.81 1 96.06 209 PRO A CA 1
ATOM 1632 C C . PRO A 1 209 ? -2.057 -34.969 -0.834 1 96.06 209 PRO A C 1
ATOM 1634 O O . PRO A 1 209 ? -3.057 -34.281 -1.03 1 96.06 209 PRO A O 1
ATOM 1637 N N . ASN A 1 210 ? -1.266 -34.781 0.193 1 96.44 210 ASN A N 1
ATOM 1638 C CA . ASN A 1 210 ? -1.547 -33.719 1.164 1 96.44 210 ASN A CA 1
ATOM 1639 C C . ASN A 1 210 ? -1.064 -32.344 0.673 1 96.44 210 ASN A C 1
ATOM 1641 O O . ASN A 1 210 ? -1.429 -31.328 1.237 1 96.44 210 ASN A O 1
ATOM 1645 N N . ILE A 1 211 ? -0.242 -32.344 -0.323 1 97.62 211 ILE A N 1
ATOM 1646 C CA . ILE A 1 211 ? 0.208 -31.078 -0.891 1 97.62 211 ILE A CA 1
ATOM 1647 C C . ILE A 1 211 ? -0.919 -30.438 -1.703 1 97.62 211 ILE A C 1
ATOM 1649 O O . IL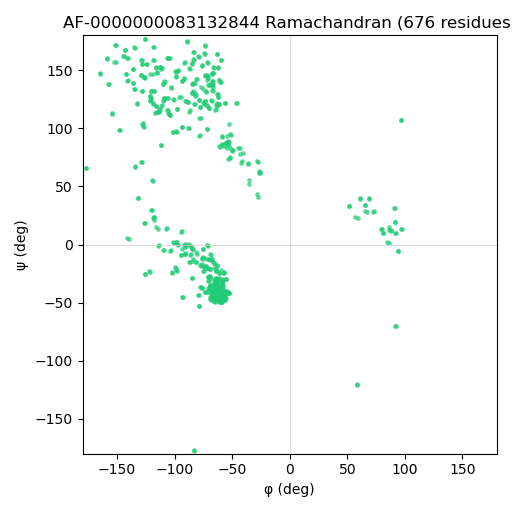E A 1 211 ? -1.48 -31.078 -2.598 1 97.62 211 ILE A O 1
ATOM 1653 N N . LYS A 1 212 ? -1.282 -29.219 -1.357 1 98.75 212 LYS A N 1
ATOM 1654 C CA . LYS A 1 212 ? -2.311 -28.5 -2.104 1 98.75 212 LYS A CA 1
ATOM 1655 C C . LYS A 1 212 ? -1.79 -28.062 -3.467 1 98.75 212 LYS A C 1
ATOM 1657 O O . LYS A 1 212 ? -0.796 -27.328 -3.551 1 98.75 212 LYS A O 1
ATOM 1662 N N . THR A 1 213 ? -2.469 -28.562 -4.523 1 98.81 213 THR A N 1
ATOM 1663 C CA . THR A 1 213 ? -2.047 -28.203 -5.875 1 98.81 213 THR A CA 1
ATOM 1664 C C . THR A 1 213 ? -2.986 -27.156 -6.48 1 98.81 213 THR A C 1
ATOM 1666 O O . THR A 1 213 ? -4.199 -27.219 -6.281 1 98.81 213 THR A O 1
ATOM 1669 N N . ALA A 1 214 ? -2.408 -26.172 -7.098 1 98.88 214 ALA A N 1
ATOM 1670 C CA . A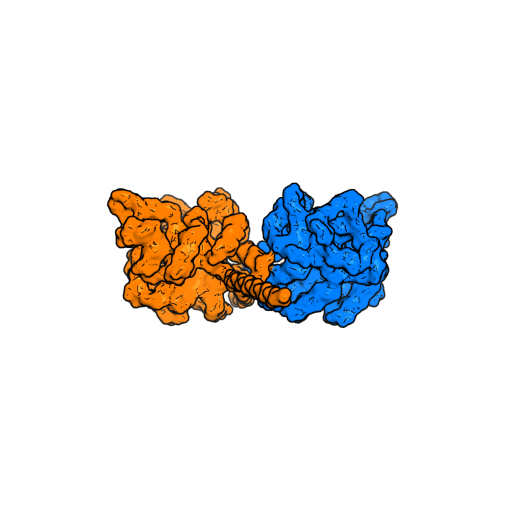LA A 1 214 ? -3.098 -25.047 -7.73 1 98.88 214 ALA A CA 1
ATOM 1671 C C . ALA A 1 214 ? -2.893 -25.062 -9.242 1 98.88 214 ALA A C 1
ATOM 1673 O O . ALA A 1 214 ? -1.773 -24.875 -9.727 1 98.88 214 ALA A O 1
ATOM 1674 N N . TYR A 1 215 ? -3.947 -25.281 -9.969 1 98.38 215 TYR A N 1
ATOM 1675 C CA . TYR A 1 215 ? -3.885 -25.406 -11.422 1 98.38 215 TYR A CA 1
ATOM 1676 C C . TYR A 1 215 ? -3.992 -24.031 -12.078 1 98.38 215 TYR A C 1
ATOM 1678 O O . TYR A 1 215 ? -5.031 -23.375 -11.992 1 98.38 215 TYR A O 1
ATOM 1686 N N . LEU A 1 216 ? -2.924 -23.625 -12.75 1 98.12 216 LEU A N 1
ATOM 1687 C CA . LEU A 1 216 ? -2.879 -22.328 -13.43 1 98.12 216 LEU A CA 1
ATOM 1688 C C . LEU A 1 216 ? -3.512 -22.422 -14.812 1 98.12 216 LEU A C 1
ATOM 1690 O O . LEU A 1 216 ? -3.309 -23.406 -15.531 1 98.12 216 LEU A O 1
ATOM 1694 N N . THR A 1 217 ? -4.273 -21.391 -15.156 1 96.12 217 THR A N 1
ATOM 1695 C CA . THR A 1 217 ? -4.812 -21.312 -16.516 1 96.12 217 THR A CA 1
ATOM 1696 C C . THR A 1 217 ? -4.668 -19.891 -17.062 1 96.12 217 THR A C 1
ATOM 1698 O O . THR A 1 217 ? -4.551 -18.938 -16.297 1 96.12 217 THR A O 1
ATOM 1701 N N . GLU A 1 218 ? -4.543 -19.797 -18.359 1 92 218 GLU A N 1
ATOM 1702 C CA . GLU A 1 218 ? -4.594 -18.562 -19.125 1 92 218 GLU A CA 1
ATOM 1703 C C . GLU A 1 218 ? -5.297 -18.781 -20.469 1 92 218 GLU A C 1
ATOM 1705 O O . GLU A 1 218 ? -5.621 -19.906 -20.828 1 92 218 GLU A O 1
ATOM 1710 N N . ALA A 1 219 ? -5.617 -17.688 -21.109 1 80.19 219 ALA A N 1
ATOM 1711 C CA . ALA A 1 219 ? -6.395 -17.766 -22.344 1 80.19 219 ALA A CA 1
ATOM 1712 C C . ALA A 1 219 ? -5.754 -18.719 -23.344 1 80.19 219 ALA A C 1
ATOM 1714 O O . ALA A 1 219 ? -6.441 -19.547 -23.953 1 80.19 219 ALA A O 1
ATOM 1715 N N . ALA A 1 220 ? -4.496 -18.641 -23.422 1 70.5 220 ALA A N 1
ATOM 1716 C CA . ALA A 1 220 ? -3.803 -19.484 -24.406 1 70.5 220 ALA A CA 1
ATOM 1717 C C . ALA A 1 220 ? -3.916 -20.953 -24.031 1 70.5 220 ALA A C 1
ATOM 1719 O O . ALA A 1 220 ? -4.145 -21.797 -24.906 1 70.5 220 ALA A O 1
ATOM 1720 N N . SER A 1 221 ? -3.727 -21.25 -22.844 1 70.88 221 SER A N 1
ATOM 1721 C CA . SER A 1 221 ? -3.834 -22.625 -22.406 1 70.88 221 SER A CA 1
ATOM 1722 C C . SER A 1 221 ? -5.254 -23.156 -22.578 1 70.88 221 SER A C 1
ATOM 1724 O O . SER A 1 221 ? -5.453 -24.312 -22.953 1 70.88 221 SER A O 1
ATOM 1726 N N . ASN A 1 222 ? -6.148 -22.25 -22.375 1 72.25 222 ASN A N 1
ATOM 1727 C CA . ASN A 1 222 ? -7.547 -22.641 -22.516 1 72.25 222 ASN A CA 1
ATOM 1728 C C . ASN A 1 222 ? -7.879 -23.016 -23.953 1 72.25 222 ASN A C 1
ATOM 1730 O O . ASN A 1 222 ? -8.594 -23.984 -24.203 1 72.25 222 ASN A O 1
ATOM 1734 N N . LYS A 1 223 ? -7.25 -22.234 -24.797 1 75.94 223 LYS A N 1
ATOM 1735 C CA . LYS A 1 223 ? -7.469 -22.516 -26.219 1 75.94 223 LYS A CA 1
ATOM 1736 C C . LYS A 1 223 ? -6.879 -23.875 -26.594 1 75.94 223 LYS A C 1
ATOM 1738 O O . LYS A 1 223 ? -7.469 -24.609 -27.391 1 75.94 223 LYS A O 1
ATOM 1743 N N . GLN A 1 224 ? -5.812 -24.188 -25.984 1 77.31 224 GLN A N 1
ATOM 1744 C CA . GLN A 1 224 ? -5.16 -25.453 -26.297 1 77.31 224 GLN A CA 1
ATOM 1745 C C . GLN A 1 224 ? -5.969 -26.625 -25.766 1 77.31 224 GLN A C 1
ATOM 1747 O O . GLN A 1 224 ? -5.961 -27.703 -26.344 1 77.31 224 GLN A O 1
ATOM 1752 N N . MET A 1 225 ? -6.68 -26.391 -24.75 1 76.31 225 MET A N 1
ATOM 1753 C CA . MET A 1 225 ? -7.492 -27.438 -24.141 1 76.31 225 MET A CA 1
ATOM 1754 C C . MET A 1 225 ? -8.727 -27.734 -24.984 1 76.31 225 MET A C 1
ATOM 1756 O O . MET A 1 225 ? -9.383 -28.75 -24.797 1 76.31 225 MET A O 1
ATOM 1760 N N . THR A 1 226 ? -8.922 -26.844 -25.906 1 77.69 226 THR A N 1
ATOM 1761 C CA . THR A 1 226 ? -10.102 -27.016 -26.766 1 77.69 226 THR A CA 1
ATOM 1762 C C . THR A 1 226 ? -9.688 -27.312 -28.203 1 77.69 226 THR A C 1
ATOM 1764 O O . THR A 1 226 ? -10.539 -27.484 -29.078 1 77.69 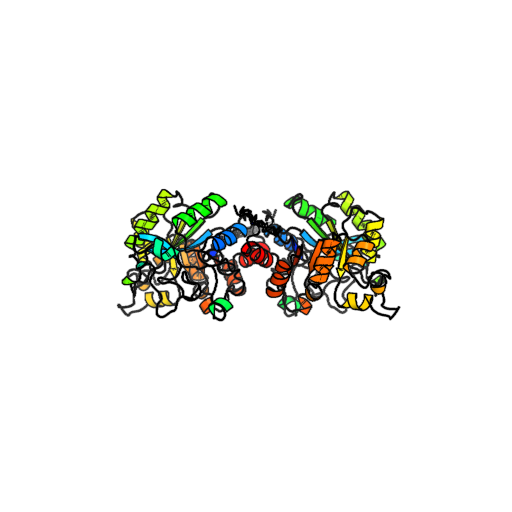226 THR A O 1
ATOM 1767 N N . SER A 1 227 ? -8.422 -27.344 -28.375 1 77.06 227 SER A N 1
ATOM 1768 C CA . SER A 1 227 ? -7.93 -27.547 -29.734 1 77.06 227 SER A CA 1
ATOM 1769 C C . SER A 1 227 ? -8.172 -28.969 -30.203 1 77.06 227 SER A C 1
ATOM 1771 O O . SER A 1 227 ? -8.086 -29.906 -29.422 1 77.06 227 SER A O 1
ATOM 1773 N N . ASP A 1 228 ? -8.43 -29.047 -31.453 1 74.81 228 ASP A N 1
ATOM 1774 C CA . ASP A 1 228 ? -8.562 -30.359 -32.062 1 74.81 228 ASP A CA 1
ATOM 1775 C C . ASP A 1 228 ? -7.23 -30.828 -32.656 1 74.81 228 ASP A C 1
ATOM 1777 O O . ASP A 1 228 ? -7.117 -31.969 -33.094 1 74.81 228 ASP A O 1
ATOM 1781 N N . ASN A 1 229 ? -6.312 -30 -32.594 1 79.81 229 ASN A N 1
ATOM 1782 C CA . ASN A 1 229 ? -4.984 -30.391 -33.062 1 79.81 229 ASN A CA 1
ATOM 1783 C C . ASN A 1 229 ? -4.254 -31.234 -32.031 1 79.81 229 ASN A C 1
ATOM 1785 O O . ASN A 1 229 ? -3.865 -30.734 -30.969 1 79.81 229 ASN A O 1
ATOM 1789 N N . PRO A 1 230 ? -4.121 -32.469 -32.344 1 72.31 230 PRO A N 1
ATOM 1790 C CA . PRO A 1 230 ? -3.547 -33.406 -31.359 1 72.31 230 PRO A CA 1
ATOM 1791 C C . PRO A 1 230 ? -2.145 -32.969 -30.906 1 72.31 230 PRO A C 1
ATOM 1793 O O . PRO A 1 230 ? -1.68 -33.406 -29.844 1 72.31 230 PRO A O 1
ATOM 1796 N N . LYS A 1 231 ? -1.478 -32.188 -31.766 1 78.25 231 LYS A N 1
ATOM 1797 C CA . LYS A 1 231 ? -0.117 -31.781 -31.438 1 78.25 231 LYS A CA 1
ATOM 1798 C C . LYS A 1 231 ? -0.114 -30.766 -30.297 1 78.25 231 LYS A C 1
ATOM 1800 O O . LYS A 1 231 ? 0.892 -30.594 -29.609 1 78.25 231 LYS A O 1
ATOM 1805 N N . ILE A 1 232 ? -1.203 -30.156 -30.109 1 81.62 232 ILE A N 1
ATOM 1806 C CA . ILE A 1 232 ? -1.223 -29.062 -29.141 1 81.62 232 ILE A CA 1
ATOM 1807 C C . ILE A 1 232 ? -2.258 -29.359 -28.062 1 81.62 232 ILE A C 1
ATOM 1809 O O . ILE A 1 232 ? -2.158 -28.844 -26.938 1 81.62 232 ILE A O 1
ATOM 1813 N N . ALA A 1 233 ? -3.174 -30.219 -28.5 1 75.69 233 ALA A N 1
ATOM 1814 C CA . ALA A 1 233 ? -4.266 -30.531 -27.578 1 75.69 233 ALA A CA 1
ATOM 1815 C C . ALA A 1 233 ? -3.748 -31.234 -26.328 1 75.69 233 ALA A C 1
ATOM 1817 O O . ALA A 1 233 ? -3.104 -32.281 -26.422 1 75.69 233 ALA A O 1
ATOM 1818 N N . GLY A 1 234 ? -3.924 -30.578 -25.188 1 85.31 234 GLY A N 1
ATOM 1819 C CA . GLY A 1 234 ? -3.605 -31.25 -23.938 1 85.31 234 GLY A CA 1
ATOM 1820 C C . GLY A 1 234 ? -2.137 -31.156 -23.562 1 85.31 234 GLY A C 1
ATOM 1821 O O . GLY A 1 234 ? -1.684 -31.828 -22.641 1 85.31 234 GLY A O 1
ATOM 1822 N N . LEU A 1 235 ? -1.365 -30.469 -24.359 1 87.56 235 LEU A N 1
ATOM 1823 C CA . LEU A 1 235 ? 0.073 -30.391 -24.141 1 87.56 235 LEU A CA 1
ATOM 1824 C C . LEU A 1 235 ? 0.375 -29.922 -22.719 1 87.56 235 LEU A C 1
ATOM 1826 O O . LEU A 1 235 ? 1.183 -30.531 -22.016 1 87.56 235 LEU A O 1
ATOM 1830 N N . TRP A 1 236 ? -0.348 -28.969 -22.234 1 93.12 236 TRP A N 1
ATOM 1831 C CA . TRP A 1 236 ? -0.083 -28.375 -20.938 1 93.12 236 TRP A CA 1
ATOM 1832 C C . TRP A 1 236 ? -0.917 -29.047 -19.844 1 93.12 236 TRP A C 1
ATOM 1834 O O . TRP A 1 236 ? -0.679 -28.828 -18.656 1 93.12 236 TRP A O 1
ATOM 1844 N N . THR A 1 237 ? -1.88 -29.922 -20.266 1 94.06 237 THR A N 1
ATOM 1845 C CA . THR A 1 237 ? -2.807 -30.484 -19.297 1 94.06 237 THR A CA 1
ATOM 1846 C C . THR A 1 237 ? -2.609 -32 -19.172 1 94.06 237 THR A C 1
ATOM 1848 O O . THR A 1 237 ? -3.451 -32.688 -18.609 1 94.06 237 THR A O 1
ATOM 1851 N N . GLY A 1 238 ? -1.518 -32.531 -19.703 1 90.56 238 GLY A N 1
ATOM 1852 C CA . GLY A 1 238 ? -1.24 -33.969 -19.625 1 90.56 238 GLY A CA 1
ATOM 1853 C C . GLY A 1 238 ? -2.219 -34.812 -20.422 1 90.56 238 GLY A C 1
ATOM 1854 O O . GLY A 1 238 ? -2.576 -35.906 -20 1 90.56 238 GLY A O 1
ATOM 1855 N N . GLY A 1 239 ? -2.74 -34.188 -21.469 1 90.69 239 GLY A N 1
ATOM 1856 C CA . GLY A 1 239 ? -3.641 -34.906 -22.344 1 90.69 239 GLY A CA 1
ATOM 1857 C C . GLY A 1 239 ? -5.105 -34.719 -22 1 90.69 239 GLY A C 1
ATOM 1858 O O . GLY A 1 239 ? -5.988 -35.188 -22.719 1 90.69 239 GLY A O 1
ATOM 1859 N N . HIS A 1 240 ? -5.402 -34.062 -20.953 1 92.31 240 HIS A N 1
ATOM 1860 C CA . HIS A 1 240 ? -6.785 -33.844 -20.547 1 92.31 240 HIS A CA 1
ATOM 1861 C C . HIS A 1 240 ? -7.426 -32.75 -21.391 1 92.31 240 HIS A C 1
ATOM 1863 O O . HIS A 1 240 ? -6.828 -31.688 -21.594 1 92.31 240 HIS A O 1
ATOM 1869 N N . LEU A 1 241 ? -8.641 -33 -21.828 1 92.06 241 LEU A N 1
ATOM 1870 C CA . LEU A 1 241 ? -9.375 -32.062 -22.672 1 92.06 241 LEU A CA 1
ATOM 1871 C C . LEU A 1 241 ? -10.688 -31.656 -22.016 1 92.06 241 LEU A C 1
ATOM 1873 O O . LEU A 1 241 ? -11.352 -32.469 -21.375 1 92.06 241 LEU A O 1
ATOM 1877 N N . LEU A 1 242 ? -11.109 -30.469 -22.219 1 92.31 242 LEU A N 1
ATOM 1878 C CA . LEU A 1 242 ? -12.297 -29.922 -21.578 1 92.31 242 LEU A CA 1
ATOM 1879 C C . LEU A 1 242 ? -13.539 -30.719 -21.953 1 92.31 242 LEU A C 1
ATOM 1881 O O . LEU A 1 242 ? -14.453 -30.875 -21.141 1 92.31 242 LEU A O 1
ATOM 1885 N N . LYS A 1 243 ? -13.57 -31.141 -23.188 1 91.44 243 LYS A N 1
ATOM 1886 C CA . LYS A 1 243 ? -14.75 -31.859 -23.672 1 91.44 243 LYS A CA 1
ATOM 1887 C C . LYS A 1 243 ? -15.031 -33.094 -22.812 1 91.44 243 LYS A C 1
ATOM 1889 O O . LYS A 1 243 ? -16.172 -33.531 -22.719 1 91.44 243 LYS A O 1
ATOM 1894 N N . ASN A 1 244 ? -14 -33.562 -22.172 1 93.62 244 ASN A N 1
ATOM 1895 C CA . ASN A 1 244 ? -14.164 -34.75 -21.328 1 93.62 244 ASN A CA 1
ATOM 1896 C C . ASN A 1 244 ? -14.664 -34.375 -19.922 1 93.62 244 ASN A C 1
ATOM 1898 O O . ASN A 1 244 ? -14.938 -35.25 -19.109 1 93.62 244 ASN A O 1
ATOM 1902 N N . TYR A 1 245 ? -14.812 -33.156 -19.609 1 95.75 245 TYR A N 1
ATOM 1903 C CA . TYR A 1 245 ? -15.219 -32.656 -18.297 1 95.75 245 TYR A CA 1
ATOM 1904 C C . TYR A 1 245 ? -16.344 -31.625 -18.438 1 95.75 245 TYR A C 1
ATOM 1906 O O . TYR A 1 245 ? -16.312 -30.578 -17.781 1 95.75 245 TYR A O 1
ATOM 1914 N N . ASN A 1 246 ? -17.281 -31.891 -19.344 1 94.88 246 ASN A N 1
ATOM 1915 C CA . ASN A 1 246 ? -18.453 -31.047 -19.609 1 94.88 246 ASN A CA 1
ATOM 1916 C C . ASN A 1 246 ? -18.062 -29.625 -19.984 1 94.88 246 ASN A C 1
ATOM 1918 O O . ASN A 1 246 ? -18.719 -28.672 -19.578 1 94.88 246 ASN A O 1
ATOM 1922 N N . ASN A 1 247 ? -16.844 -29.484 -20.484 1 93.19 247 ASN A N 1
ATOM 1923 C CA . ASN A 1 247 ? -16.312 -28.203 -20.953 1 93.19 247 ASN A CA 1
ATOM 1924 C C . ASN A 1 247 ? -16.156 -27.203 -19.797 1 93.19 247 ASN A C 1
ATOM 1926 O O . ASN A 1 247 ? -16.422 -26.016 -19.969 1 93.19 247 ASN A O 1
ATOM 1930 N N . SER A 1 248 ? -15.82 -27.781 -18.609 1 95.62 248 SER A N 1
ATOM 1931 C CA . SER A 1 248 ? -15.68 -26.969 -17.406 1 95.62 248 SER A CA 1
ATOM 1932 C C . SER A 1 248 ? -14.273 -27.109 -16.828 1 95.62 248 SER A C 1
ATOM 1934 O O . SER A 1 248 ? -13.859 -28.203 -16.438 1 95.62 248 SER A O 1
ATOM 1936 N N . ILE A 1 249 ? -13.672 -25.953 -16.703 1 96.31 249 ILE A N 1
ATOM 1937 C CA . ILE A 1 249 ? -12.328 -25.938 -16.125 1 96.31 249 ILE A CA 1
ATOM 1938 C C . ILE A 1 249 ? -12.383 -26.328 -14.656 1 96.31 249 ILE A C 1
ATOM 1940 O O . ILE A 1 249 ? -11.656 -27.219 -14.211 1 96.31 249 ILE A O 1
ATOM 1944 N N . PRO A 1 250 ? -13.32 -25.797 -13.867 1 97.94 250 PRO A N 1
ATOM 1945 C CA . PRO A 1 250 ? -13.43 -26.203 -12.461 1 97.94 250 PRO A CA 1
ATOM 1946 C C . PRO A 1 250 ? -13.68 -27.703 -12.305 1 97.94 250 PRO A C 1
ATOM 1948 O O . PRO A 1 250 ? -13.07 -28.344 -11.445 1 97.94 250 PRO A O 1
ATOM 1951 N N . LYS A 1 251 ? -14.477 -28.266 -13.125 1 98.19 251 LYS A N 1
ATOM 1952 C CA . LYS A 1 251 ? -14.766 -29.703 -13.023 1 98.19 251 LYS A CA 1
ATOM 1953 C C . LYS A 1 251 ? -13.531 -30.531 -13.367 1 98.19 251 LYS A C 1
ATOM 1955 O O . LYS A 1 251 ? -13.273 -31.562 -12.742 1 98.19 251 LYS A O 1
ATOM 1960 N N . MET A 1 252 ? -12.836 -30.078 -14.375 1 97.25 252 MET A N 1
ATOM 1961 C CA . MET A 1 252 ? -11.609 -30.766 -14.766 1 97.25 252 MET A CA 1
ATOM 1962 C C . MET A 1 252 ? -10.586 -30.75 -13.633 1 97.25 252 MET A C 1
ATOM 1964 O O . MET A 1 252 ? -10.039 -31.797 -13.266 1 97.25 252 MET A O 1
ATOM 1968 N N . ILE A 1 253 ? -10.367 -29.625 -13.023 1 98.25 253 ILE A N 1
ATOM 1969 C CA . ILE A 1 253 ? -9.398 -29.469 -11.938 1 98.25 253 ILE A CA 1
ATOM 1970 C C . ILE A 1 253 ? -9.836 -30.312 -10.734 1 98.25 253 ILE A C 1
ATOM 1972 O O . ILE A 1 253 ? -9.023 -31.016 -10.133 1 98.25 253 ILE A O 1
ATOM 1976 N N . HIS A 1 254 ? -11.102 -30.25 -10.43 1 98.5 254 HIS A N 1
ATOM 1977 C CA . HIS A 1 254 ? -11.641 -31.047 -9.328 1 98.5 254 HIS A CA 1
ATOM 1978 C C . HIS A 1 254 ? -11.438 -32.531 -9.57 1 98.5 254 HIS A C 1
ATOM 1980 O O . HIS A 1 254 ? -11.031 -33.25 -8.656 1 98.5 254 HIS A O 1
ATOM 1986 N N . ALA A 1 255 ? -11.703 -32.969 -10.773 1 98.06 255 ALA A N 1
ATOM 1987 C CA . ALA A 1 255 ? -11.562 -34.375 -11.133 1 98.06 255 ALA A CA 1
ATOM 1988 C C . ALA A 1 255 ? -10.109 -34.844 -11.016 1 98.06 255 ALA A C 1
ATOM 1990 O O . ALA A 1 255 ? -9.844 -36 -10.703 1 98.06 255 ALA A O 1
ATOM 1991 N N . LEU A 1 256 ? -9.242 -33.906 -11.242 1 97.75 256 LEU A N 1
ATOM 1992 C CA . LEU A 1 256 ? -7.82 -34.25 -11.219 1 97.75 256 LEU A CA 1
ATOM 1993 C C . LEU A 1 256 ? -7.254 -34.125 -9.805 1 97.75 256 LEU A C 1
ATOM 1995 O O . LEU A 1 256 ? -6.059 -34.344 -9.594 1 97.75 256 LEU A O 1
ATOM 1999 N N . GLY A 1 257 ? -8.078 -33.75 -8.844 1 97.94 257 GLY A N 1
ATOM 2000 C CA . GLY A 1 257 ? -7.672 -33.75 -7.449 1 97.94 257 GLY A CA 1
ATOM 2001 C C . GLY A 1 257 ? -7.109 -32.406 -7.004 1 97.94 257 GLY A C 1
ATOM 2002 O O . GLY A 1 257 ? -6.523 -32.312 -5.926 1 97.94 257 GLY A O 1
ATOM 2003 N N . GLY A 1 258 ? -7.254 -31.391 -7.836 1 98.44 258 GLY A N 1
ATOM 2004 C CA . GLY A 1 258 ? -6.777 -30.062 -7.477 1 98.44 258 GLY A CA 1
ATOM 2005 C C . GLY A 1 258 ? -7.547 -29.438 -6.32 1 98.44 258 GLY A C 1
ATOM 2006 O O . GLY A 1 258 ? -8.727 -29.734 -6.129 1 98.44 258 GLY A O 1
ATOM 2007 N N . LYS A 1 259 ? -6.859 -28.641 -5.516 1 98.56 259 LYS A N 1
ATOM 2008 C CA . LYS A 1 259 ? -7.504 -27.922 -4.422 1 98.56 259 LYS A CA 1
ATOM 2009 C C . LYS A 1 259 ? -7.738 -26.453 -4.781 1 98.56 259 LYS A C 1
ATOM 2011 O O . LYS A 1 259 ? -8.609 -25.797 -4.207 1 98.56 259 LYS A O 1
ATOM 2016 N N . LEU A 1 260 ? -6.934 -25.984 -5.707 1 98.81 260 LEU A N 1
ATOM 2017 C CA . LEU A 1 260 ? -7.039 -24.578 -6.129 1 98.81 260 LEU A CA 1
ATOM 2018 C C . LEU A 1 260 ? -7.129 -24.484 -7.648 1 98.81 260 LEU A C 1
ATOM 2020 O O . LEU A 1 260 ? -6.543 -25.297 -8.367 1 98.81 260 LEU A O 1
ATOM 2024 N N . TRP A 1 261 ? -7.875 -23.5 -8.086 1 98.69 261 TRP A N 1
ATOM 2025 C CA . TRP A 1 261 ? -7.828 -22.969 -9.445 1 98.69 261 TRP A CA 1
ATOM 2026 C C . TRP A 1 261 ? -7.262 -21.562 -9.469 1 98.69 261 TRP A C 1
ATOM 2028 O O . TRP A 1 261 ? -7.809 -20.656 -8.836 1 98.69 261 TRP A O 1
ATOM 2038 N N . ASP A 1 262 ? -6.16 -21.375 -10.172 1 98.69 262 ASP A N 1
ATOM 2039 C CA . ASP A 1 262 ? -5.531 -20.062 -10.305 1 98.69 262 ASP A CA 1
ATOM 2040 C C . ASP A 1 262 ? -5.645 -19.531 -11.734 1 98.69 262 ASP A C 1
ATOM 2042 O O . ASP A 1 262 ? -4.691 -19.625 -12.508 1 98.69 262 ASP A O 1
ATOM 2046 N N . PRO A 1 263 ? -6.715 -18.891 -12.047 1 97.94 263 PRO A N 1
ATOM 2047 C CA . PRO A 1 263 ? -6.922 -18.344 -13.391 1 97.94 263 PRO A CA 1
ATOM 2048 C C . PRO A 1 263 ? -6.336 -16.953 -13.555 1 97.94 263 PRO A C 1
ATOM 2050 O O . PRO A 1 263 ? -6.234 -16.188 -12.586 1 97.94 263 PRO A O 1
ATOM 2053 N N . GLU A 1 264 ? -5.941 -16.656 -14.82 1 97 264 GLU A N 1
ATOM 2054 C CA . GLU A 1 264 ? -5.727 -15.242 -15.133 1 97 264 GLU A CA 1
ATOM 2055 C C . GLU A 1 264 ? -7.008 -14.43 -14.93 1 97 264 GLU A C 1
ATOM 2057 O O . GLU A 1 264 ? -8.102 -14.906 -15.234 1 97 264 GLU A O 1
ATOM 2062 N N . ASP A 1 265 ? -6.84 -13.258 -14.383 1 96.12 265 ASP A N 1
ATOM 2063 C CA . ASP A 1 265 ? -7.992 -12.453 -13.992 1 96.12 265 ASP A CA 1
ATOM 2064 C C . ASP A 1 265 ? -8.898 -12.164 -15.188 1 96.12 265 ASP A C 1
ATOM 2066 O O . ASP A 1 265 ? -10.125 -12.18 -15.055 1 96.12 265 ASP A O 1
ATOM 2070 N N . ARG A 1 266 ? -8.484 -12 -16.438 1 93.62 266 ARG A N 1
ATOM 2071 C CA . ARG A 1 266 ? -9.258 -11.633 -17.609 1 93.62 266 ARG A CA 1
ATOM 2072 C C . ARG A 1 266 ? -10.086 -12.812 -18.125 1 93.62 266 ARG A C 1
ATOM 2074 O O . ARG A 1 266 ? -11.023 -12.633 -18.891 1 93.62 266 ARG A O 1
ATOM 2081 N N . GLU A 1 267 ? -9.734 -13.977 -17.703 1 92.44 267 GLU A N 1
ATOM 2082 C CA . GLU A 1 267 ? -10.438 -15.148 -18.219 1 92.44 267 GLU A CA 1
ATOM 2083 C C . GLU A 1 267 ? -11.492 -15.633 -17.234 1 92.44 267 GLU A C 1
ATOM 2085 O O . GLU A 1 267 ? -12.344 -16.453 -17.578 1 92.44 267 GLU A O 1
ATOM 2090 N N . LEU A 1 268 ? -11.344 -15.227 -16 1 96.38 268 LEU A N 1
ATOM 2091 C CA . LEU A 1 268 ? -12.305 -15.656 -14.992 1 96.38 268 LEU A CA 1
ATOM 2092 C C . LEU A 1 268 ? -13.672 -15.039 -15.25 1 96.38 268 LEU A C 1
ATOM 2094 O O . LEU A 1 268 ? -13.773 -13.852 -15.562 1 96.38 268 LEU A O 1
ATOM 2098 N N . THR A 1 269 ? -14.734 -15.852 -15.203 1 96.81 269 THR A N 1
ATOM 2099 C CA . THR A 1 269 ? -16.109 -15.367 -15.219 1 96.81 269 THR A CA 1
ATOM 2100 C C . THR A 1 269 ? -16.797 -15.641 -13.883 1 96.81 269 THR A C 1
ATOM 2102 O O . THR A 1 269 ? -16.406 -16.562 -13.156 1 96.81 269 THR A O 1
ATOM 2105 N N . LYS A 1 270 ? -17.781 -14.828 -13.531 1 97.44 270 LYS A N 1
ATOM 2106 C CA . LYS A 1 270 ? -18.484 -15.008 -12.266 1 97.44 270 LYS A CA 1
ATOM 2107 C C . LYS A 1 270 ? -19.125 -16.391 -12.188 1 97.44 270 LYS A C 1
ATOM 2109 O O . LYS A 1 270 ? -19.016 -17.078 -11.172 1 97.44 270 LYS A O 1
ATOM 2114 N N . PRO A 1 271 ? -19.703 -16.906 -13.305 1 97.88 271 PRO A N 1
ATOM 2115 C CA . PRO A 1 271 ? -20.281 -18.25 -13.25 1 97.88 271 PRO A CA 1
ATOM 2116 C C . PRO A 1 271 ? -19.219 -19.328 -12.992 1 97.88 271 PRO A C 1
ATOM 2118 O O . PRO A 1 271 ? -19.453 -20.25 -12.219 1 97.88 271 PRO A O 1
ATOM 2121 N N . SER A 1 272 ? -18.078 -19.234 -13.641 1 97.31 272 SER A N 1
ATOM 2122 C CA . SER A 1 272 ? -17.031 -20.25 -13.414 1 97.31 272 SER A CA 1
ATOM 2123 C C . SER A 1 272 ? -16.484 -20.156 -12 1 97.31 272 SER A C 1
ATOM 2125 O O . SER A 1 272 ? -16.125 -21.188 -11.406 1 97.31 272 SER A O 1
ATOM 2127 N N . LEU A 1 273 ? -16.375 -18.969 -11.453 1 98.38 273 LEU A N 1
ATOM 2128 C CA . LEU A 1 273 ? -15.977 -18.797 -10.062 1 98.38 273 LEU A CA 1
ATOM 2129 C C . LEU A 1 273 ? -16.953 -19.5 -9.125 1 98.38 273 LEU A C 1
ATOM 2131 O O . LEU A 1 273 ? -16.531 -20.234 -8.227 1 98.38 273 LEU A O 1
ATOM 2135 N N . GLU A 1 274 ? -18.203 -19.25 -9.328 1 98.19 274 GLU A N 1
ATOM 2136 C CA . GLU A 1 274 ? -19.234 -19.859 -8.5 1 98.19 274 GLU A CA 1
ATOM 2137 C C . GLU A 1 274 ? -19.203 -21.375 -8.609 1 98.19 274 GLU A C 1
ATOM 2139 O O . GLU A 1 274 ? -19.359 -22.078 -7.609 1 98.19 274 GLU A O 1
ATOM 2144 N N . GLU A 1 275 ? -19 -21.844 -9.828 1 98.56 275 GLU A N 1
ATOM 2145 C CA . GLU A 1 275 ? -18.875 -23.297 -10.031 1 98.56 275 GLU A CA 1
ATOM 2146 C C . GLU A 1 275 ? -17.688 -23.859 -9.273 1 98.56 275 GLU A C 1
ATOM 2148 O O . GLU A 1 275 ? -17.797 -24.906 -8.633 1 98.56 275 GLU A O 1
ATOM 2153 N N . ALA A 1 276 ? -16.562 -23.219 -9.367 1 98.69 276 ALA A N 1
ATOM 2154 C CA . ALA A 1 276 ? -15.367 -23.656 -8.648 1 98.69 276 ALA A CA 1
ATOM 2155 C C . ALA A 1 276 ? -15.617 -23.719 -7.145 1 98.69 276 ALA A C 1
ATOM 2157 O O . ALA A 1 276 ? -15.258 -24.688 -6.488 1 98.69 276 ALA A O 1
ATOM 2158 N N . HIS A 1 277 ? -16.266 -22.734 -6.578 1 98.44 277 HIS A N 1
ATOM 2159 C CA . HIS A 1 277 ? -16.578 -22.688 -5.152 1 98.44 277 HIS A CA 1
ATOM 2160 C C . HIS A 1 277 ? -17.516 -23.828 -4.75 1 98.44 277 HIS A C 1
ATOM 2162 O O . HIS A 1 277 ? -17.328 -24.438 -3.699 1 98.44 277 HIS A O 1
ATOM 2168 N N . LYS A 1 278 ? -18.484 -24.078 -5.551 1 98.44 278 LYS A N 1
ATOM 2169 C CA . LYS A 1 278 ? -19.422 -25.188 -5.281 1 98.44 278 LYS A CA 1
ATOM 2170 C C . LYS A 1 278 ? -18.672 -26.516 -5.203 1 98.44 278 LYS A C 1
ATOM 2172 O O . LYS A 1 278 ? -19.078 -27.406 -4.453 1 98.44 278 LYS A O 1
ATOM 2177 N N . LEU A 1 279 ? -17.609 -26.609 -5.973 1 98.56 279 LEU A N 1
ATOM 2178 C CA . LEU A 1 279 ? -16.828 -27.844 -6.016 1 98.56 279 LEU A CA 1
ATOM 2179 C C . LEU A 1 279 ? -15.789 -27.859 -4.902 1 98.56 279 LEU A C 1
ATOM 2181 O O . LEU A 1 279 ? -15.008 -28.812 -4.789 1 98.56 279 LEU A O 1
ATOM 2185 N N . GLY A 1 280 ? -15.695 -26.75 -4.078 1 98.25 280 GLY A N 1
ATOM 2186 C CA . GLY A 1 280 ? -14.773 -26.688 -2.959 1 98.25 280 GLY A CA 1
ATOM 2187 C C . GLY A 1 280 ? -13.391 -26.203 -3.355 1 98.25 280 GLY A C 1
ATOM 2188 O O . GLY A 1 280 ? -12.43 -26.344 -2.588 1 98.25 280 GLY A O 1
ATOM 2189 N N . LEU A 1 281 ? -13.25 -25.656 -4.555 1 98.69 281 LEU A N 1
ATOM 2190 C CA . LEU A 1 281 ? -11.969 -25.125 -5.008 1 98.69 281 LEU A CA 1
ATOM 2191 C C . LEU A 1 281 ? -11.734 -23.719 -4.48 1 98.69 281 LEU A C 1
ATOM 2193 O O . LEU A 1 281 ? -12.641 -22.891 -4.504 1 98.69 281 LEU A O 1
ATOM 2197 N N . LYS A 1 282 ? -10.562 -23.469 -3.896 1 98.5 282 LYS A N 1
ATOM 2198 C CA . LYS A 1 282 ? -10.094 -22.109 -3.658 1 98.5 282 LYS A CA 1
ATOM 2199 C C . LYS A 1 282 ? -9.672 -21.438 -4.965 1 98.5 282 LYS A C 1
ATOM 2201 O O . LYS A 1 282 ? -8.969 -22.047 -5.777 1 98.5 282 LYS A O 1
ATOM 2206 N N . VAL A 1 283 ? -10.109 -20.219 -5.223 1 98.75 283 VAL A N 1
ATOM 2207 C CA . VAL A 1 283 ? -9.789 -19.547 -6.473 1 98.75 283 VAL A CA 1
ATOM 2208 C C . VAL A 1 283 ? -8.891 -18.344 -6.191 1 98.75 283 VAL A C 1
ATOM 2210 O O . VAL A 1 283 ? -9.297 -17.391 -5.516 1 98.75 283 VAL A O 1
ATOM 2213 N N . VAL A 1 284 ? -7.68 -18.359 -6.695 1 98.75 284 VAL A N 1
ATOM 2214 C CA . VAL A 1 284 ? -6.691 -17.297 -6.555 1 98.75 284 VAL A CA 1
ATOM 2215 C C . VAL A 1 284 ? -6.324 -16.75 -7.934 1 98.75 284 VAL A C 1
ATOM 2217 O O . VAL A 1 284 ? -5.805 -17.484 -8.781 1 98.75 284 VAL A O 1
ATOM 2220 N N . VAL A 1 285 ? -6.527 -15.445 -8.188 1 98.44 285 VAL A N 1
ATOM 2221 C CA . VAL A 1 285 ? -6.352 -14.891 -9.523 1 98.44 285 VAL A CA 1
ATOM 2222 C C . VAL A 1 285 ? -4.984 -14.219 -9.633 1 98.44 285 VAL A C 1
ATOM 2224 O O . VAL A 1 285 ? -4.438 -13.75 -8.633 1 98.44 285 VAL A O 1
ATOM 2227 N N . TRP A 1 286 ? -4.473 -14.266 -10.797 1 97.81 286 TRP A N 1
ATOM 2228 C CA . TRP A 1 286 ? -3.242 -13.547 -11.125 1 97.81 286 TRP A CA 1
ATOM 2229 C C . TRP A 1 286 ? -3.432 -12.688 -12.367 1 97.81 286 TRP A C 1
ATOM 2231 O O . TRP A 1 286 ? -4.391 -12.867 -13.117 1 97.81 286 TRP A O 1
ATOM 2241 N N . SER A 1 287 ? -2.574 -11.633 -12.422 1 94.94 287 SER A N 1
ATOM 2242 C CA . SER A 1 287 ? -2.6 -10.742 -13.578 1 94.94 287 SER A CA 1
ATOM 2243 C C . SER A 1 287 ? -1.283 -10.797 -14.352 1 94.94 287 SER A C 1
ATOM 2245 O O . SER A 1 287 ? -0.238 -11.117 -13.781 1 94.94 287 SER A O 1
ATOM 2247 N N . ASP A 1 288 ? -1.385 -10.523 -15.609 1 91.19 288 ASP A N 1
ATOM 2248 C CA . ASP A 1 288 ? -0.209 -10.383 -16.469 1 91.19 288 ASP A CA 1
ATOM 2249 C C . ASP A 1 288 ? 0.102 -8.906 -16.719 1 91.19 288 ASP A C 1
ATOM 2251 O O . ASP A 1 288 ? -0.411 -8.32 -17.688 1 91.19 288 ASP A O 1
ATOM 2255 N N . PRO A 1 289 ? 0.998 -8.375 -15.977 1 89.88 289 PRO A N 1
ATOM 2256 C CA . PRO A 1 289 ? 1.287 -6.953 -16.141 1 89.88 289 PRO A CA 1
ATOM 2257 C C . PRO A 1 289 ? 1.889 -6.625 -17.5 1 89.88 289 PRO A C 1
ATOM 2259 O O . PRO A 1 289 ? 1.738 -5.508 -18 1 89.88 289 PRO A O 1
ATOM 2262 N N . VAL A 1 290 ? 2.611 -7.562 -18.062 1 84.25 290 VAL A N 1
ATOM 2263 C CA . VAL A 1 290 ? 3.217 -7.336 -19.359 1 84.25 290 VAL A CA 1
ATOM 2264 C C . VAL A 1 290 ? 2.125 -7.188 -20.422 1 84.25 290 VAL A C 1
ATOM 2266 O O . VAL A 1 290 ? 2.182 -6.285 -21.25 1 84.25 290 VAL A O 1
ATOM 2269 N N . ALA A 1 291 ? 1.139 -7.992 -20.344 1 83.88 291 ALA A N 1
ATOM 2270 C CA . ALA A 1 291 ? 0.033 -7.949 -21.297 1 83.88 291 ALA A CA 1
ATOM 2271 C C . ALA A 1 291 ? -0.823 -6.703 -21.094 1 83.88 291 ALA A C 1
ATOM 2273 O O . ALA A 1 291 ? -1.318 -6.117 -22.047 1 83.88 291 ALA A O 1
ATOM 2274 N N . THR A 1 292 ? -0.934 -6.191 -19.844 1 87.06 292 THR A N 1
ATOM 2275 C CA . THR A 1 292 ? -1.854 -5.102 -19.547 1 87.06 292 THR A CA 1
ATOM 2276 C C . THR A 1 292 ? -1.12 -3.762 -19.531 1 87.06 292 THR A C 1
ATOM 2278 O O . THR A 1 292 ? -1.746 -2.705 -19.641 1 87.06 292 THR A O 1
ATOM 2281 N N . GLY A 1 293 ? 0.179 -3.869 -19.328 1 89.94 293 GLY A N 1
ATOM 2282 C CA . GLY A 1 293 ? 0.976 -2.656 -19.266 1 89.94 293 GLY A CA 1
ATOM 2283 C C . GLY A 1 293 ? 0.916 -1.979 -17.906 1 89.94 293 GLY A C 1
ATOM 2284 O O . GLY A 1 293 ? 1.333 -0.829 -17.75 1 89.94 293 GLY A O 1
ATOM 2285 N N . GLN A 1 294 ? 0.312 -2.693 -16.891 1 90.31 294 GLN A N 1
ATOM 2286 C CA . GLN A 1 294 ? 0.169 -2.119 -15.562 1 90.31 294 GLN A CA 1
ATOM 2287 C C . GLN A 1 294 ? 0.553 -3.129 -14.484 1 90.31 294 GLN A C 1
ATOM 2289 O O . GLN A 1 294 ? 0.105 -4.277 -14.516 1 90.31 294 GLN A O 1
ATOM 2294 N N . ALA A 1 295 ? 1.319 -2.617 -13.594 1 90.75 295 ALA A N 1
ATOM 2295 C CA . ALA A 1 295 ? 1.718 -3.475 -12.477 1 90.75 295 ALA A CA 1
ATOM 2296 C C . ALA A 1 295 ? 0.55 -3.715 -11.523 1 90.75 295 ALA A C 1
ATOM 2298 O O . ALA A 1 295 ? 0.565 -4.668 -10.742 1 90.75 295 ALA A O 1
ATOM 2299 N N . PHE A 1 296 ? -0.46 -2.859 -11.617 1 95.5 296 PHE A N 1
ATOM 2300 C CA . PHE A 1 296 ? -1.635 -2.939 -10.75 1 95.5 296 PHE A CA 1
ATOM 2301 C C . PHE A 1 296 ? -2.85 -2.32 -11.438 1 95.5 296 PHE A C 1
ATOM 2303 O O . PHE A 1 296 ? -2.896 -1.106 -11.648 1 95.5 296 PHE A O 1
ATOM 2310 N N . ASP A 1 297 ? -3.777 -3.121 -11.734 1 95.12 297 ASP A N 1
ATOM 2311 C CA . ASP A 1 297 ? -5.031 -2.678 -12.336 1 95.12 297 ASP A CA 1
ATOM 2312 C C . ASP A 1 297 ? -6.133 -2.555 -11.281 1 95.12 297 ASP A C 1
ATOM 2314 O O . ASP A 1 297 ? -6.801 -3.539 -10.953 1 95.12 297 ASP A O 1
ATOM 2318 N N . ASN A 1 298 ? -6.332 -1.364 -10.828 1 93.56 298 ASN A N 1
ATOM 2319 C CA . ASN A 1 298 ? -7.266 -1.107 -9.734 1 93.56 298 ASN A CA 1
ATOM 2320 C C . ASN A 1 298 ? -8.672 -1.601 -10.062 1 93.56 298 ASN A C 1
ATOM 2322 O O . ASN A 1 298 ? -9.32 -2.244 -9.242 1 93.56 298 ASN A O 1
ATOM 2326 N N . LYS A 1 299 ? -9.164 -1.292 -11.219 1 93.88 299 LYS A N 1
ATOM 2327 C CA . LYS A 1 299 ? -10.516 -1.67 -11.617 1 93.88 299 LYS A CA 1
ATOM 2328 C C . LYS A 1 299 ? -10.688 -3.186 -11.609 1 93.88 299 LYS A C 1
ATOM 2330 O O . LYS A 1 299 ? -11.695 -3.699 -11.117 1 93.88 299 LYS A O 1
ATOM 2335 N N . MET A 1 300 ? -9.695 -3.834 -12.133 1 96.44 300 MET A N 1
ATOM 2336 C CA . MET A 1 300 ? -9.758 -5.293 -12.164 1 96.44 300 MET A CA 1
ATOM 2337 C C . MET A 1 300 ? -9.719 -5.863 -10.75 1 96.44 300 MET A C 1
ATOM 2339 O O . MET A 1 300 ? -10.477 -6.781 -10.43 1 96.44 300 MET A O 1
ATOM 2343 N N . MET A 1 301 ? -8.859 -5.316 -9.898 1 96.25 301 MET A N 1
ATOM 2344 C CA . MET A 1 301 ? -8.773 -5.789 -8.516 1 96.25 301 MET A CA 1
ATOM 2345 C C . MET A 1 301 ? -10.094 -5.594 -7.789 1 96.25 301 MET A C 1
ATOM 2347 O O . MET A 1 301 ? -10.555 -6.484 -7.078 1 96.25 301 MET A O 1
ATOM 2351 N N . GLU A 1 302 ? -10.703 -4.461 -7.996 1 94.19 302 GLU A N 1
ATOM 2352 C CA . GLU A 1 302 ? -11.992 -4.184 -7.375 1 94.19 302 GLU A CA 1
ATOM 2353 C C . GLU A 1 302 ? -13.055 -5.184 -7.824 1 94.19 302 GLU A C 1
ATOM 2355 O O . GLU A 1 302 ? -13.852 -5.66 -7.016 1 94.19 302 GLU A O 1
ATOM 2360 N N . LYS A 1 303 ? -13.023 -5.477 -9.109 1 95.81 303 LYS A N 1
ATOM 2361 C CA . LYS A 1 303 ? -13.961 -6.453 -9.664 1 95.81 303 LYS A CA 1
ATOM 2362 C C . LYS A 1 303 ? -13.758 -7.828 -9.039 1 95.81 303 LYS A C 1
ATOM 2364 O O . LYS A 1 303 ? -14.719 -8.477 -8.633 1 95.81 303 LYS A O 1
ATOM 2369 N N . MET A 1 304 ? -12.523 -8.273 -8.938 1 97.06 304 MET A N 1
ATOM 2370 C CA . MET A 1 304 ? -12.211 -9.578 -8.375 1 97.06 304 MET A CA 1
ATOM 2371 C C . MET A 1 304 ? -12.633 -9.664 -6.914 1 97.06 304 MET A C 1
ATOM 2373 O O . MET A 1 304 ? -13.211 -10.664 -6.484 1 97.06 304 MET A O 1
ATOM 2377 N N . ILE A 1 305 ? -12.375 -8.602 -6.16 1 95.69 305 ILE A N 1
ATOM 2378 C CA . ILE A 1 305 ? -12.766 -8.555 -4.754 1 95.69 305 ILE A CA 1
ATOM 2379 C C . ILE A 1 305 ? -14.281 -8.609 -4.633 1 95.69 305 ILE A C 1
ATOM 2381 O O . ILE A 1 305 ? -14.82 -9.367 -3.82 1 95.69 305 ILE A O 1
ATOM 2385 N N . SER A 1 306 ? -14.984 -7.867 -5.48 1 93.94 306 SER A N 1
ATOM 2386 C CA . SER A 1 306 ? -16.438 -7.82 -5.43 1 93.94 306 SER A CA 1
ATOM 2387 C C . SER A 1 306 ? -17.047 -9.172 -5.781 1 93.94 306 SER A C 1
ATOM 2389 O O . SER A 1 306 ? -18.109 -9.539 -5.273 1 93.94 306 SER A O 1
ATOM 2391 N N . TRP A 1 307 ? -16.328 -9.93 -6.719 1 96.56 307 TRP A N 1
ATOM 2392 C CA . TRP A 1 307 ? -16.812 -11.242 -7.117 1 96.56 307 TRP A CA 1
ATOM 2393 C C . TRP A 1 307 ? -16.594 -12.266 -6.004 1 96.56 307 TRP A C 1
ATOM 2395 O O . TRP A 1 307 ? -17.219 -13.328 -5.992 1 96.56 307 TRP A O 1
ATOM 2405 N N . GLY A 1 308 ? -15.664 -11.961 -5.078 1 96 308 GLY A N 1
ATOM 2406 C CA . GLY A 1 308 ? -15.445 -12.852 -3.953 1 96 308 GLY A CA 1
ATOM 2407 C C . GLY A 1 308 ? -14.367 -13.891 -4.219 1 96 308 GLY A C 1
ATOM 2408 O O . GLY A 1 308 ? -14.469 -15.031 -3.75 1 96 308 GLY A O 1
ATOM 2409 N N . VAL A 1 309 ? -13.352 -13.578 -5.016 1 98.06 309 VAL A N 1
ATOM 2410 C CA . VAL A 1 309 ? -12.227 -14.5 -5.152 1 98.06 309 VAL A CA 1
ATOM 2411 C C . VAL A 1 309 ? -11.578 -14.734 -3.793 1 98.06 309 VAL A C 1
ATOM 2413 O O . VAL A 1 309 ? -11.719 -13.914 -2.881 1 98.06 309 VAL A O 1
ATOM 2416 N N . ASP A 1 310 ? -10.867 -15.852 -3.697 1 98.25 310 ASP A N 1
ATOM 2417 C CA . ASP A 1 310 ? -10.289 -16.219 -2.408 1 98.25 310 ASP A CA 1
ATOM 2418 C C . ASP A 1 310 ? -8.938 -15.539 -2.199 1 98.25 310 ASP A C 1
ATOM 2420 O O . ASP A 1 310 ? -8.523 -15.312 -1.062 1 98.25 310 ASP A O 1
ATOM 2424 N N . GLY A 1 311 ? -8.234 -15.25 -3.258 1 98.5 311 GLY A N 1
ATOM 2425 C CA . GLY A 1 311 ? -6.926 -14.625 -3.188 1 98.5 311 GLY A CA 1
ATOM 2426 C C . GLY A 1 311 ? -6.523 -13.938 -4.477 1 98.5 311 GLY A C 1
ATOM 2427 O O . GLY A 1 311 ? -7.102 -14.195 -5.535 1 98.5 311 GLY A O 1
ATOM 2428 N N . ILE A 1 312 ? -5.57 -13.031 -4.332 1 98.62 312 ILE A N 1
ATOM 2429 C CA . ILE A 1 312 ? -5.039 -12.297 -5.477 1 98.62 312 ILE A CA 1
ATOM 2430 C C . ILE A 1 312 ? -3.514 -12.305 -5.434 1 98.62 312 ILE A C 1
ATOM 2432 O O . ILE A 1 312 ? -2.914 -11.906 -4.43 1 98.62 312 ILE A O 1
ATOM 2436 N N . ILE A 1 313 ? -2.934 -12.812 -6.469 1 98.75 313 ILE A N 1
ATOM 2437 C CA . ILE A 1 313 ? -1.495 -12.711 -6.684 1 98.75 313 ILE A CA 1
ATOM 2438 C C . ILE A 1 313 ? -1.161 -11.359 -7.312 1 98.75 313 ILE A C 1
ATOM 2440 O O . ILE A 1 313 ? -1.656 -11.023 -8.391 1 98.75 313 ILE A O 1
ATOM 2444 N N . THR A 1 314 ? -0.331 -10.555 -6.652 1 98.31 314 THR A N 1
ATOM 2445 C CA . THR A 1 314 ? -0.113 -9.203 -7.156 1 98.31 314 THR A CA 1
ATOM 2446 C C . THR A 1 314 ? 1.346 -8.797 -6.98 1 98.31 314 THR A C 1
ATOM 2448 O O . THR A 1 314 ? 1.998 -9.188 -6.012 1 98.31 314 THR A O 1
ATOM 2451 N N . ASP A 1 315 ? 1.812 -7.996 -7.941 1 98.44 315 ASP A N 1
ATOM 2452 C CA . ASP A 1 315 ? 3.143 -7.398 -7.871 1 98.44 315 ASP A CA 1
ATOM 2453 C C . ASP A 1 315 ? 3.172 -6.234 -6.879 1 98.44 315 ASP A C 1
ATOM 2455 O O . ASP A 1 315 ? 4.246 -5.758 -6.504 1 98.44 315 ASP A O 1
ATOM 2459 N N . ARG A 1 316 ? 1.991 -5.82 -6.457 1 98.38 316 ARG A N 1
ATOM 2460 C CA . ARG A 1 316 ? 1.866 -4.641 -5.605 1 98.38 316 ARG A CA 1
ATOM 2461 C C . ARG A 1 316 ? 1.021 -4.941 -4.375 1 98.38 316 ARG A C 1
ATOM 2463 O O . ARG A 1 316 ? -0.074 -4.398 -4.215 1 98.38 316 ARG A O 1
ATOM 2470 N N . PRO A 1 317 ? 1.588 -5.727 -3.486 1 98.69 317 PRO A N 1
ATOM 2471 C CA . PRO A 1 317 ? 0.812 -6.027 -2.283 1 98.69 317 PRO A CA 1
ATOM 2472 C C . PRO A 1 317 ? 0.474 -4.781 -1.468 1 98.69 317 PRO A C 1
ATOM 2474 O O . PRO A 1 317 ? -0.533 -4.758 -0.757 1 98.69 317 PRO A O 1
ATOM 2477 N N . ASP A 1 318 ? 1.285 -3.721 -1.601 1 98.69 318 ASP A N 1
ATOM 2478 C CA . ASP A 1 318 ? 0.996 -2.475 -0.9 1 98.69 318 ASP A CA 1
ATOM 2479 C C . ASP A 1 318 ? -0.341 -1.888 -1.351 1 98.69 318 ASP A C 1
ATOM 2481 O O . ASP A 1 318 ? -1.185 -1.544 -0.52 1 98.69 318 ASP A O 1
ATOM 2485 N N . GLN A 1 319 ? -0.573 -1.865 -2.604 1 98.19 319 GLN A N 1
ATOM 2486 C CA . GLN A 1 319 ? -1.795 -1.283 -3.148 1 98.19 319 GLN A CA 1
ATOM 2487 C C . GLN A 1 319 ? -3.004 -2.168 -2.857 1 98.19 319 GLN A C 1
ATOM 2489 O O . GLN A 1 319 ? -4.086 -1.666 -2.549 1 98.19 319 GLN A O 1
ATOM 2494 N N . LEU A 1 320 ? -2.801 -3.459 -2.986 1 98.31 320 LEU A N 1
ATOM 2495 C CA . LEU A 1 320 ? -3.908 -4.359 -2.682 1 98.31 320 LEU A CA 1
ATOM 2496 C C . LEU A 1 320 ? -4.32 -4.234 -1.219 1 98.31 320 LEU A C 1
ATOM 2498 O O . LEU A 1 320 ? -5.512 -4.262 -0.902 1 98.31 320 LEU A O 1
ATOM 2502 N N . ARG A 1 321 ? -3.391 -4.125 -0.337 1 98.25 321 ARG A N 1
ATOM 2503 C CA . ARG A 1 321 ? -3.689 -3.922 1.076 1 98.25 321 ARG A CA 1
ATOM 2504 C C . ARG A 1 321 ? -4.559 -2.686 1.278 1 98.25 321 ARG A C 1
ATOM 2506 O O . ARG A 1 321 ? -5.496 -2.701 2.082 1 98.25 321 ARG A O 1
ATOM 2513 N N . GLY A 1 322 ? -4.215 -1.606 0.571 1 98.19 322 GLY A N 1
ATOM 2514 C CA . GLY A 1 322 ? -5.02 -0.398 0.652 1 98.19 322 GLY A CA 1
ATOM 2515 C C . GLY A 1 322 ? -6.473 -0.623 0.274 1 98.19 322 GLY A C 1
ATOM 2516 O O . GLY A 1 322 ? -7.379 -0.167 0.975 1 98.19 322 GLY A O 1
ATOM 2517 N N . LEU A 1 323 ? -6.688 -1.347 -0.796 1 97.06 323 LEU A N 1
ATOM 2518 C CA . LEU A 1 323 ? -8.039 -1.619 -1.275 1 97.06 323 LEU A CA 1
ATOM 2519 C C . LEU A 1 323 ? -8.812 -2.449 -0.261 1 97.06 323 LEU A C 1
ATOM 2521 O O . LEU A 1 323 ? -9.984 -2.172 0.007 1 97.06 323 LEU A O 1
ATOM 2525 N N . ILE A 1 324 ? -8.133 -3.428 0.268 1 96.81 324 ILE A N 1
ATOM 2526 C CA . ILE A 1 324 ? -8.773 -4.34 1.206 1 96.81 324 ILE A CA 1
ATOM 2527 C C . ILE A 1 324 ? -9.117 -3.598 2.496 1 96.81 324 ILE A C 1
ATOM 2529 O O . ILE A 1 324 ? -10.234 -3.723 3.014 1 96.81 324 ILE A O 1
ATOM 2533 N N . ALA A 1 325 ? -8.227 -2.785 2.975 1 96.75 325 ALA A N 1
ATOM 2534 C CA . ALA A 1 325 ? -8.453 -2.01 4.191 1 96.75 325 ALA A CA 1
ATOM 2535 C C . ALA A 1 325 ? -9.633 -1.057 4.023 1 96.75 325 ALA A C 1
ATOM 2537 O O . ALA A 1 325 ? -10.469 -0.926 4.922 1 96.75 325 ALA A O 1
ATOM 2538 N N . ALA A 1 326 ? -9.711 -0.418 2.904 1 95.81 326 ALA A N 1
ATOM 2539 C CA . ALA A 1 326 ? -10.75 0.573 2.633 1 95.81 326 ALA A CA 1
ATOM 2540 C C . ALA A 1 326 ? -12.133 -0.07 2.631 1 95.81 326 ALA A C 1
ATOM 2542 O O . ALA A 1 326 ? -13.141 0.604 2.869 1 95.81 326 ALA A O 1
ATOM 2543 N N . ARG A 1 327 ? -12.156 -1.36 2.406 1 94.06 327 ARG A N 1
ATOM 2544 C CA . ARG A 1 327 ? -13.43 -2.074 2.338 1 94.06 327 ARG A CA 1
ATOM 2545 C C . ARG A 1 327 ? -13.812 -2.631 3.703 1 94.06 327 ARG A C 1
ATOM 2547 O O . ARG A 1 327 ? -14.844 -3.303 3.836 1 94.06 327 ARG A O 1
ATOM 2554 N N . GLY A 1 328 ? -12.984 -2.4 4.668 1 92.94 328 GLY A N 1
ATOM 2555 C CA . GLY A 1 328 ? -13.344 -2.725 6.039 1 92.94 328 GLY A CA 1
ATOM 2556 C C . GLY A 1 328 ? -12.805 -4.062 6.5 1 92.94 328 GLY A C 1
ATOM 2557 O O . GLY A 1 328 ? -13.219 -4.586 7.531 1 92.94 328 GLY A O 1
ATOM 2558 N N . PHE A 1 329 ? -11.867 -4.609 5.711 1 93.19 329 PHE A N 1
ATOM 2559 C CA . PHE A 1 329 ? -11.305 -5.902 6.09 1 93.19 329 PHE A CA 1
ATOM 2560 C C . PHE A 1 329 ? -9.969 -5.719 6.797 1 93.19 329 PHE A C 1
ATOM 2562 O O . PHE A 1 329 ? -9.219 -4.785 6.5 1 93.19 329 PHE A O 1
ATOM 2569 N N . ASN A 1 330 ? -9.688 -6.586 7.793 1 94.88 330 ASN A N 1
ATOM 2570 C CA . ASN A 1 330 ? -8.391 -6.598 8.445 1 94.88 330 ASN A CA 1
ATOM 2571 C C . ASN A 1 330 ? -7.305 -7.164 7.531 1 94.88 330 ASN A C 1
ATOM 2573 O O . ASN A 1 330 ? -7.602 -7.91 6.598 1 94.88 330 ASN A O 1
ATOM 2577 N N . LEU A 1 331 ? -6.117 -6.801 7.812 1 96.81 331 LEU A N 1
ATOM 2578 C CA . LEU A 1 331 ? -4.984 -7.16 6.969 1 96.81 331 LEU A CA 1
ATOM 2579 C C . LEU A 1 331 ? -4.07 -8.148 7.68 1 96.81 331 LEU A C 1
ATOM 2581 O O . LEU A 1 331 ? -4.023 -8.188 8.914 1 96.81 331 LEU A O 1
ATOM 2585 N N . PRO A 1 332 ? -3.375 -8.992 6.887 1 96.81 332 PRO A N 1
ATOM 2586 C CA . PRO A 1 332 ? -2.35 -9.82 7.531 1 96.81 332 PRO A CA 1
ATOM 2587 C C . PRO A 1 332 ? -1.234 -8.984 8.156 1 96.81 332 PRO A C 1
ATOM 2589 O O . PRO A 1 332 ? -0.885 -7.922 7.641 1 96.81 332 PRO A O 1
ATOM 2592 N N . GLN A 1 333 ? -0.668 -9.508 9.125 1 95.5 333 GLN A N 1
ATOM 2593 C CA . GLN A 1 333 ? 0.338 -8.812 9.922 1 95.5 333 GLN A CA 1
ATOM 2594 C C . GLN A 1 333 ? 1.629 -8.625 9.133 1 95.5 333 GLN A C 1
ATOM 2596 O O . GLN A 1 333 ? 2.064 -9.523 8.414 1 95.5 333 GLN A O 1
ATOM 2601 N N . GLY A 1 334 ? 2.221 -7.359 9.258 1 97.19 334 GLY A N 1
ATOM 2602 C CA . GLY A 1 334 ? 3.6 -7.156 8.836 1 97.19 334 GLY A CA 1
ATOM 2603 C C . GLY A 1 334 ? 4.605 -7.555 9.898 1 97.19 334 GLY A C 1
ATOM 2604 O O . GLY A 1 334 ? 4.254 -7.719 11.07 1 97.19 334 GLY A O 1
ATOM 2605 N N . PHE A 1 335 ? 5.867 -7.68 9.492 1 97.75 335 PHE A N 1
ATOM 2606 C CA . PHE A 1 335 ? 6.879 -8.164 10.422 1 97.75 335 PHE A CA 1
ATOM 2607 C C . PHE A 1 335 ? 8.062 -7.203 10.484 1 97.75 335 PHE A C 1
ATOM 2609 O O . PHE A 1 335 ? 8.414 -6.574 9.484 1 97.75 335 PHE A O 1
ATOM 2616 N N . ILE A 1 336 ? 8.633 -7.07 11.672 1 96 336 ILE A N 1
ATOM 2617 C CA . ILE A 1 336 ? 9.883 -6.336 11.867 1 96 336 ILE A CA 1
ATOM 2618 C C . ILE A 1 336 ? 11.062 -7.211 11.453 1 96 336 ILE A C 1
ATOM 2620 O O . ILE A 1 336 ? 11.164 -8.367 11.867 1 96 336 ILE A O 1
ATOM 2624 N N . ILE A 1 337 ? 11.852 -6.723 10.578 1 95 337 ILE A N 1
ATOM 2625 C CA . ILE A 1 337 ? 13.023 -7.453 10.117 1 95 337 ILE A CA 1
ATOM 2626 C C . ILE A 1 337 ? 14.289 -6.695 10.5 1 95 337 ILE A C 1
ATOM 2628 O O . ILE A 1 337 ? 14.492 -5.555 10.078 1 95 337 ILE A O 1
ATOM 2632 N N . ASN A 1 338 ? 15.102 -7.227 11.367 1 84.75 338 ASN A N 1
ATOM 2633 C CA . ASN A 1 338 ? 16.344 -6.609 11.828 1 84.75 338 ASN A CA 1
ATOM 2634 C C . ASN A 1 338 ? 17.516 -6.965 10.93 1 84.75 338 ASN A C 1
ATOM 2636 O O . ASN A 1 338 ? 17.719 -8.133 10.594 1 84.75 338 ASN A O 1
ATOM 2640 N N . ASN A 1 339 ? 17.906 -6.082 10.039 1 61.56 339 ASN A N 1
ATOM 2641 C CA . ASN A 1 339 ? 19.047 -6.348 9.172 1 61.56 339 ASN A CA 1
ATOM 2642 C C . ASN A 1 339 ? 20.328 -6.605 9.984 1 61.56 339 ASN A C 1
ATOM 2644 O O . ASN A 1 339 ? 20.688 -5.805 10.852 1 61.56 339 ASN A O 1
ATOM 2648 N N . THR A 1 340 ? 20.703 -7.812 10.344 1 44.91 340 THR A N 1
ATOM 2649 C CA . THR A 1 340 ? 22.016 -8.102 10.906 1 44.91 340 THR A CA 1
ATOM 2650 C C . THR A 1 340 ? 23.109 -7.844 9.883 1 44.91 340 THR A C 1
ATOM 2652 O O . THR A 1 340 ? 22.891 -7.992 8.68 1 44.91 340 THR A O 1
ATOM 2655 N N . MET B 1 1 ? 74.875 3.049 6.855 1 27.55 1 MET B N 1
ATOM 2656 C CA . MET B 1 1 ? 73.688 2.865 6.082 1 27.55 1 MET B CA 1
ATOM 2657 C C . MET B 1 1 ? 72.438 2.77 6.996 1 27.55 1 MET B C 1
ATOM 2659 O O . MET B 1 1 ? 72.25 1.766 7.688 1 27.55 1 MET B O 1
ATOM 2663 N N . LYS B 1 2 ? 72.125 3.967 7.629 1 33.25 2 LYS B N 1
ATOM 2664 C CA . LYS B 1 2 ? 71 4.227 8.539 1 33.25 2 LYS B CA 1
ATOM 2665 C C . LYS B 1 2 ? 69.688 3.816 7.914 1 33.25 2 LYS B C 1
ATOM 2667 O O . LYS B 1 2 ? 69.375 4.191 6.777 1 33.25 2 LYS B O 1
ATOM 2672 N N . LYS B 1 3 ? 69.125 2.67 8.336 1 31.77 3 LYS B N 1
ATOM 2673 C CA . LYS B 1 3 ? 67.875 2.049 8.07 1 31.77 3 LYS B CA 1
ATOM 2674 C C . LYS B 1 3 ? 66.688 3.018 8.359 1 31.77 3 LYS B C 1
ATOM 2676 O O . LYS B 1 3 ? 66.5 3.404 9.508 1 31.77 3 LYS B O 1
ATOM 2681 N N . ILE B 1 4 ? 66.438 4.012 7.539 1 36.09 4 ILE B N 1
ATOM 2682 C CA . ILE B 1 4 ? 65.312 4.863 7.703 1 36.09 4 ILE B CA 1
ATOM 2683 C C . ILE B 1 4 ? 64 4.023 7.586 1 36.09 4 ILE B C 1
ATOM 2685 O O . ILE B 1 4 ? 63.75 3.426 6.539 1 36.09 4 ILE B O 1
ATOM 2689 N N . ILE B 1 5 ? 63.594 3.438 8.688 1 35.34 5 ILE B N 1
ATOM 2690 C CA . ILE B 1 5 ? 62.312 2.783 8.781 1 35.34 5 ILE B CA 1
ATOM 2691 C C . ILE B 1 5 ? 61.188 3.793 8.484 1 35.34 5 ILE B C 1
ATOM 2693 O O . ILE B 1 5 ? 61.062 4.785 9.195 1 35.34 5 ILE B O 1
ATOM 2697 N N . HIS B 1 6 ? 60.875 3.969 7.254 1 36.56 6 HIS B N 1
ATOM 2698 C CA . HIS B 1 6 ? 59.656 4.688 6.875 1 36.56 6 HIS B CA 1
ATOM 2699 C C . HIS B 1 6 ? 58.438 4.082 7.547 1 36.56 6 HIS B C 1
ATOM 2701 O O . HIS B 1 6 ? 58.156 2.893 7.391 1 36.56 6 HIS B O 1
ATOM 2707 N N . SER B 1 7 ? 58.125 4.562 8.742 1 36.25 7 SER B N 1
ATOM 2708 C CA . SER B 1 7 ? 56.844 4.246 9.375 1 36.25 7 SER B CA 1
ATOM 2709 C C . SER B 1 7 ? 55.688 4.598 8.461 1 36.25 7 SER B C 1
ATOM 2711 O O . SER B 1 7 ? 55.531 5.75 8.055 1 36.25 7 SER B O 1
ATOM 2713 N N . LEU B 1 8 ? 55.312 3.693 7.645 1 36.56 8 LEU B N 1
ATOM 2714 C CA . LEU B 1 8 ? 54.031 3.824 6.934 1 36.56 8 LEU B CA 1
ATOM 2715 C C . LEU B 1 8 ? 52.875 4.062 7.91 1 36.56 8 LEU B C 1
ATOM 2717 O O . LEU B 1 8 ? 52.594 3.213 8.758 1 36.56 8 LEU B O 1
ATOM 2721 N N . LEU B 1 9 ? 52.656 5.301 8.242 1 35.5 9 LEU B N 1
ATOM 2722 C CA . LEU B 1 9 ? 51.406 5.66 8.914 1 35.5 9 LEU B CA 1
ATOM 2723 C C . LEU B 1 9 ? 50.188 5.156 8.133 1 35.5 9 LEU B C 1
ATOM 2725 O O . LEU B 1 9 ? 49.938 5.59 7.004 1 35.5 9 LEU B O 1
ATOM 2729 N N . VAL B 1 10 ? 49.844 3.932 8.383 1 37.81 10 VAL B N 1
ATOM 2730 C CA . VAL B 1 10 ? 48.531 3.498 7.922 1 37.81 10 VAL B CA 1
ATOM 2731 C C . VAL B 1 10 ? 47.469 4.402 8.508 1 37.81 10 VAL B C 1
ATOM 2733 O O . VAL B 1 10 ? 47.281 4.469 9.727 1 37.81 10 VAL B O 1
ATOM 2736 N N . THR B 1 11 ? 47.219 5.5 7.891 1 36.34 11 THR B N 1
ATOM 2737 C CA . THR B 1 11 ? 46 6.258 8.242 1 36.34 11 THR B CA 1
ATOM 2738 C C . THR B 1 11 ? 44.781 5.367 8.188 1 36.34 11 THR B C 1
ATOM 2740 O O . THR B 1 11 ? 44.438 4.809 7.137 1 36.34 11 THR B O 1
ATOM 2743 N N . ALA B 1 12 ? 44.406 4.828 9.32 1 35.34 12 ALA B N 1
ATOM 2744 C CA . ALA B 1 12 ? 43.062 4.258 9.461 1 35.34 12 ALA B CA 1
ATOM 2745 C C . ALA B 1 12 ? 42 5.254 9.031 1 35.34 12 ALA B C 1
ATOM 2747 O O . ALA B 1 12 ? 41.781 6.266 9.695 1 35.34 12 ALA B O 1
ATOM 2748 N N . THR B 1 13 ? 41.906 5.414 7.781 1 34.72 13 THR B N 1
ATOM 2749 C CA . THR B 1 13 ? 40.625 6.07 7.438 1 34.72 13 THR B CA 1
ATOM 2750 C C . THR B 1 13 ? 39.469 5.375 8.117 1 34.72 13 THR B C 1
ATOM 2752 O O . THR B 1 13 ? 39.188 4.199 7.863 1 34.72 13 THR B O 1
ATOM 2755 N N . THR B 1 14 ? 39.281 5.703 9.32 1 32.31 14 THR B N 1
ATOM 2756 C CA . THR B 1 14 ? 37.969 5.309 9.859 1 32.31 14 THR B CA 1
ATOM 2757 C C . THR B 1 14 ? 36.844 5.59 8.859 1 32.31 14 THR B C 1
ATOM 2759 O O . THR B 1 14 ? 36.594 6.746 8.508 1 32.31 14 THR B O 1
ATOM 2762 N N . LEU B 1 15 ? 36.688 4.695 7.996 1 32.19 15 LEU B N 1
ATOM 2763 C CA . LEU B 1 15 ? 35.375 4.754 7.375 1 32.19 15 LEU B CA 1
ATOM 2764 C C . LEU B 1 15 ? 34.281 5.027 8.414 1 32.19 15 LEU B C 1
ATOM 2766 O O . LEU B 1 15 ? 34 4.164 9.242 1 32.19 15 LEU B O 1
ATOM 2770 N N . THR B 1 16 ? 34.312 6.203 8.898 1 30.98 16 THR B N 1
ATOM 2771 C CA . THR B 1 16 ? 33.062 6.543 9.57 1 30.98 16 THR B CA 1
ATOM 2772 C C . THR B 1 16 ? 31.859 6.031 8.773 1 30.98 16 THR B C 1
ATOM 2774 O O . THR B 1 16 ? 31.641 6.426 7.625 1 30.98 16 THR B O 1
ATOM 2777 N N . THR B 1 17 ? 31.641 4.824 8.922 1 32.12 17 THR B N 1
ATOM 2778 C CA . THR B 1 17 ? 30.281 4.457 8.531 1 32.12 17 THR B CA 1
ATOM 2779 C C . THR B 1 17 ? 29.297 5.559 8.906 1 32.12 17 THR B C 1
ATOM 2781 O O . THR B 1 17 ? 29.125 5.875 10.086 1 32.12 17 THR B O 1
ATOM 2784 N N . LEU B 1 18 ? 29.359 6.684 8.25 1 32.72 18 LEU B N 1
ATOM 2785 C CA . LEU B 1 18 ? 28.141 7.473 8.406 1 32.72 18 LEU B CA 1
ATOM 2786 C C . LEU B 1 18 ? 26.938 6.57 8.672 1 32.72 18 LEU B C 1
ATOM 2788 O O . LEU B 1 18 ? 26.547 5.789 7.801 1 32.72 18 LEU B O 1
ATOM 2792 N N . SER B 1 19 ? 26.938 6.043 9.805 1 32.88 19 SER B N 1
ATOM 2793 C CA . SER B 1 19 ? 25.656 5.484 10.227 1 32.88 19 SER B CA 1
ATOM 2794 C C . SER B 1 19 ? 24.5 6.332 9.719 1 32.88 19 SER B C 1
ATOM 2796 O O . SER B 1 19 ? 24.266 7.441 10.203 1 32.88 19 SER B O 1
ATOM 2798 N N . PHE B 1 20 ? 24.406 6.637 8.492 1 35 20 PHE B N 1
ATOM 2799 C CA . PHE B 1 20 ? 23.047 7.07 8.156 1 35 20 PHE B CA 1
ATOM 2800 C C . PHE B 1 20 ? 22.031 6.465 9.117 1 35 20 PHE B C 1
ATOM 2802 O O . PHE B 1 20 ? 21.828 5.25 9.133 1 35 20 PHE B O 1
ATOM 2809 N N . ASN B 1 21 ? 22.109 6.754 10.352 1 37.97 21 ASN B N 1
ATOM 2810 C CA . ASN B 1 21 ? 20.938 6.395 11.148 1 37.97 21 ASN B CA 1
ATOM 2811 C C . ASN B 1 21 ? 19.672 6.391 10.305 1 37.97 21 ASN B C 1
ATOM 2813 O O . ASN B 1 21 ? 19.016 7.422 10.164 1 37.97 21 ASN B O 1
ATOM 2817 N N . ALA B 1 22 ? 19.672 5.926 9.148 1 48.25 22 ALA B N 1
ATOM 2818 C CA . ALA B 1 22 ? 18.547 5.715 8.25 1 48.25 22 ALA B CA 1
ATOM 2819 C C . ALA B 1 22 ? 17.25 5.523 9.039 1 48.25 22 ALA B C 1
ATOM 2821 O O . ALA B 1 22 ? 17.109 4.551 9.781 1 48.25 22 ALA B O 1
ATOM 2822 N N . HIS B 1 23 ? 16.844 6.527 9.805 1 57.75 23 HIS B N 1
ATOM 2823 C CA . HIS B 1 23 ? 15.555 6.406 10.484 1 57.75 23 HIS B CA 1
ATOM 2824 C C . HIS B 1 23 ? 14.398 6.402 9.484 1 57.75 23 HIS B C 1
ATOM 2826 O O . HIS B 1 23 ? 14.5 7 8.406 1 57.75 23 HIS B O 1
ATOM 2832 N N . ALA B 1 24 ? 13.453 5.523 9.672 1 76.44 24 ALA B N 1
ATOM 2833 C CA . ALA B 1 24 ? 12.273 5.359 8.82 1 76.44 24 ALA B CA 1
ATOM 2834 C C . ALA B 1 24 ? 11.398 6.609 8.852 1 76.44 24 ALA B C 1
ATOM 2836 O O . ALA B 1 24 ? 11.336 7.309 9.859 1 76.44 24 ALA B O 1
ATOM 2837 N N . VAL B 1 25 ? 11.141 7.238 7.727 1 95.31 25 VAL B N 1
ATOM 2838 C CA . VAL B 1 25 ? 10.188 8.312 7.48 1 95.31 25 VAL B CA 1
ATOM 2839 C C . VAL B 1 25 ? 8.844 7.969 8.125 1 95.31 25 VAL B C 1
ATOM 2841 O O . VAL B 1 25 ? 8.32 6.871 7.93 1 95.31 25 VAL B O 1
ATOM 2844 N N . ASP B 1 26 ? 8.391 8.883 9.047 1 98.06 26 ASP B N 1
ATOM 2845 C CA . ASP B 1 26 ? 7.078 8.656 9.641 1 98.06 26 ASP B CA 1
ATOM 2846 C C . ASP B 1 26 ? 5.973 8.805 8.594 1 98.06 26 ASP B C 1
ATOM 2848 O O . ASP B 1 26 ? 6.02 9.703 7.754 1 98.06 26 ASP B O 1
ATOM 2852 N N . ILE B 1 27 ? 5.008 7.949 8.695 1 98.62 27 ILE B N 1
ATOM 2853 C CA . ILE B 1 27 ? 3.861 7.969 7.797 1 98.62 27 ILE B CA 1
ATOM 2854 C C . ILE B 1 27 ? 2.695 8.695 8.461 1 98.62 27 ILE B C 1
ATOM 2856 O O . ILE B 1 27 ? 2.201 8.258 9.508 1 98.62 27 ILE B O 1
ATOM 2860 N N . TYR B 1 28 ? 2.285 9.812 7.875 1 98.88 28 TYR B N 1
ATOM 2861 C CA . TYR B 1 28 ? 1.104 10.555 8.297 1 98.88 28 TYR B CA 1
ATOM 2862 C C . TYR B 1 28 ? -0.061 10.32 7.344 1 98.88 28 TYR B C 1
ATOM 2864 O O . TYR B 1 28 ? -0.012 10.727 6.184 1 98.88 28 TYR B O 1
ATOM 2872 N N . GLY B 1 29 ? -1.101 9.602 7.859 1 98.81 29 GLY B N 1
ATOM 2873 C CA . GLY B 1 29 ? -2.275 9.398 7.027 1 98.81 29 GLY B CA 1
ATOM 2874 C C . GLY B 1 29 ? -3.105 10.648 6.844 1 98.81 29 GLY B C 1
ATOM 2875 O O . GLY B 1 29 ? -3.916 11 7.703 1 98.81 29 GLY B O 1
ATOM 2876 N N . HIS B 1 30 ? -2.939 11.336 5.691 1 98.81 30 HIS B N 1
ATOM 2877 C CA . HIS B 1 30 ? -3.6 12.602 5.418 1 98.81 30 HIS B CA 1
ATOM 2878 C C . HIS B 1 30 ? -5.117 12.445 5.41 1 98.81 30 HIS B C 1
ATOM 2880 O O . HIS B 1 30 ? -5.656 11.625 4.664 1 98.81 30 HIS B O 1
ATOM 2886 N N . ARG B 1 31 ? -5.789 13.227 6.336 1 98.75 31 ARG B N 1
ATOM 2887 C CA . ARG B 1 31 ? -7.238 13.156 6.5 1 98.75 31 ARG B CA 1
ATOM 2888 C C . ARG B 1 31 ? -7.703 11.719 6.691 1 98.75 31 ARG B C 1
ATOM 2890 O O . ARG B 1 31 ? -8.773 11.336 6.219 1 98.75 31 ARG B O 1
ATOM 2897 N N . GLY B 1 32 ? -6.836 10.883 7.355 1 98.56 32 GLY B N 1
ATOM 2898 C CA . GLY B 1 32 ? -7.008 9.445 7.531 1 98.56 32 GLY B CA 1
ATOM 2899 C C . GLY B 1 32 ? -6.348 8.633 6.438 1 98.56 32 GLY B C 1
ATOM 2900 O O . GLY B 1 32 ? -5.242 8.117 6.621 1 98.56 32 GLY B O 1
ATOM 2901 N N . ALA B 1 33 ? -6.789 8.625 5.32 1 98.62 33 ALA B N 1
ATOM 2902 C CA . ALA B 1 33 ? -6.406 7.969 4.074 1 98.62 33 ALA B CA 1
ATOM 2903 C C . ALA B 1 33 ? -7.316 8.398 2.926 1 98.62 33 ALA B C 1
ATOM 2905 O O . ALA B 1 33 ? -7.914 7.555 2.254 1 98.62 33 ALA B O 1
ATOM 2906 N N . ARG B 1 34 ? -7.215 9.641 2.611 1 98.38 34 ARG B N 1
ATOM 2907 C CA . ARG B 1 34 ? -8.188 10.258 1.717 1 98.38 34 ARG B CA 1
ATOM 2908 C C . ARG B 1 34 ? -8.18 9.578 0.35 1 98.38 34 ARG B C 1
ATOM 2910 O O . ARG B 1 34 ? -9.203 9.547 -0.336 1 98.38 34 ARG B O 1
ATOM 2917 N N . GLY B 1 35 ? -7.129 9.055 -0.072 1 98.06 35 GLY B N 1
ATOM 2918 C CA . GLY B 1 35 ? -7.066 8.383 -1.364 1 98.06 35 GLY B CA 1
ATOM 2919 C C . GLY B 1 35 ? -7.879 7.105 -1.415 1 98.06 35 GLY B C 1
ATOM 2920 O O . GLY B 1 35 ? -8.156 6.582 -2.496 1 98.06 35 GLY B O 1
ATOM 2921 N N . LEU B 1 36 ? -8.312 6.59 -0.194 1 98.44 36 LEU B N 1
ATOM 2922 C CA . LEU B 1 36 ? -8.891 5.25 -0.137 1 98.44 36 LEU B CA 1
ATOM 2923 C C . LEU B 1 36 ? -10.266 5.277 0.52 1 98.44 36 LEU B C 1
ATOM 2925 O O . LEU B 1 36 ? -11.07 4.367 0.319 1 98.44 36 LEU B O 1
ATOM 2929 N N . SER B 1 37 ? -10.516 6.289 1.371 1 98.56 37 SER B N 1
ATOM 2930 C CA . SER B 1 37 ? -11.734 6.348 2.172 1 98.56 37 SER B CA 1
ATOM 2931 C C . SER B 1 37 ? -12.219 7.785 2.338 1 98.56 37 SER B C 1
ATOM 2933 O O . SER B 1 37 ? -11.453 8.734 2.121 1 98.56 37 SER B O 1
ATOM 2935 N N . PRO B 1 38 ? -13.477 7.977 2.715 1 98.69 38 PRO B N 1
ATOM 2936 C CA . PRO B 1 38 ? -13.992 9.336 2.898 1 98.69 38 PRO B CA 1
ATOM 2937 C C . PRO B 1 38 ? -13.172 10.148 3.896 1 98.69 38 PRO B C 1
ATOM 2939 O O . PRO B 1 38 ? -13.047 9.758 5.059 1 98.69 38 PRO B O 1
ATOM 2942 N N . GLU B 1 39 ? -12.664 11.25 3.432 1 98.56 39 GLU B N 1
ATOM 2943 C CA . GLU B 1 39 ? -11.68 12.023 4.172 1 98.56 39 GLU B CA 1
ATOM 2944 C C . GLU B 1 39 ? -12.242 12.523 5.496 1 98.56 39 GLU B C 1
ATOM 2946 O O . GLU B 1 39 ? -13.43 12.844 5.59 1 98.56 39 GLU B O 1
ATOM 2951 N N . ASN B 1 40 ? -11.352 12.5 6.543 1 98.75 40 ASN B N 1
ATOM 2952 C CA . ASN B 1 40 ? -11.68 13.117 7.828 1 98.75 40 ASN B CA 1
ATOM 2953 C C . ASN B 1 40 ? -12.898 12.461 8.461 1 98.75 40 ASN B C 1
ATOM 2955 O O . ASN B 1 40 ? -13.773 13.156 8.992 1 98.75 40 ASN B O 1
ATOM 2959 N N . THR B 1 41 ? -12.953 11.133 8.336 1 98.75 41 THR B N 1
ATOM 2960 C CA . THR B 1 41 ? -14.062 10.359 8.891 1 98.75 41 THR B CA 1
ATOM 2961 C C . THR B 1 41 ? -13.539 9.117 9.609 1 98.75 41 THR B C 1
ATOM 2963 O O . THR B 1 41 ? -12.367 8.758 9.469 1 98.75 41 THR B O 1
ATOM 2966 N N . ILE B 1 42 ? -14.438 8.469 10.32 1 98.44 42 ILE B N 1
ATOM 2967 C CA . ILE B 1 42 ? -14.078 7.25 11.031 1 98.44 42 ILE B CA 1
ATOM 2968 C C . ILE B 1 42 ? -13.664 6.172 10.031 1 98.44 42 ILE B C 1
ATOM 2970 O O . ILE B 1 42 ? -12.648 5.504 10.219 1 98.44 42 ILE B O 1
ATOM 2974 N N . PRO B 1 43 ? -14.406 6.027 8.859 1 98.31 43 PRO B N 1
ATOM 2975 C CA . PRO B 1 43 ? -13.938 5.047 7.875 1 98.31 43 PRO B CA 1
ATOM 2976 C C . PRO B 1 43 ? -12.508 5.309 7.414 1 98.31 43 PRO B C 1
ATOM 2978 O O . PRO B 1 43 ? -11.734 4.367 7.238 1 98.31 43 PRO B O 1
ATOM 2981 N N . ALA B 1 44 ? -12.141 6.539 7.207 1 98.75 44 ALA B N 1
ATOM 2982 C CA . ALA B 1 44 ? -10.789 6.863 6.77 1 98.75 44 ALA B CA 1
ATOM 2983 C C . ALA B 1 44 ? -9.766 6.535 7.855 1 98.75 44 ALA B C 1
ATOM 2985 O O . ALA B 1 44 ? -8.68 6.031 7.566 1 98.75 44 ALA B O 1
ATOM 2986 N N . TYR B 1 45 ? -10.102 6.836 9.086 1 98.81 45 TYR B N 1
ATOM 2987 C CA . TYR B 1 45 ? -9.195 6.523 10.18 1 98.81 45 TYR B CA 1
ATOM 2988 C C . TYR B 1 45 ? -9.078 5.02 10.375 1 98.81 45 TYR B C 1
ATOM 2990 O O . TYR B 1 45 ? -8 4.512 10.711 1 98.81 45 TYR B O 1
ATOM 2998 N N . ASN B 1 46 ? -10.195 4.258 10.164 1 98.44 46 ASN B N 1
ATOM 2999 C CA . ASN B 1 46 ? -10.109 2.803 10.156 1 98.44 46 ASN B CA 1
ATOM 3000 C C . ASN B 1 46 ? -9.102 2.309 9.125 1 98.44 46 ASN B C 1
ATOM 3002 O O . ASN B 1 46 ? -8.273 1.45 9.43 1 98.44 46 ASN B O 1
ATOM 3006 N N . THR B 1 47 ? -9.195 2.844 7.969 1 98.62 47 THR B N 1
ATOM 3007 C CA . THR B 1 47 ? -8.297 2.441 6.895 1 98.62 47 THR B CA 1
ATOM 3008 C C . THR B 1 47 ? -6.84 2.711 7.277 1 98.62 47 THR B C 1
ATOM 3010 O O . THR B 1 47 ? -5.984 1.838 7.137 1 98.62 47 THR B O 1
ATOM 3013 N N . ALA B 1 48 ? -6.586 3.908 7.789 1 98.88 48 ALA B N 1
ATOM 3014 C CA . ALA B 1 48 ? -5.238 4.281 8.203 1 98.88 48 ALA B CA 1
ATOM 3015 C C . ALA B 1 48 ? -4.723 3.354 9.297 1 98.88 48 ALA B C 1
ATOM 3017 O O . ALA B 1 48 ? -3.568 2.924 9.273 1 98.88 48 ALA B O 1
ATOM 3018 N N . LEU B 1 49 ? -5.559 3.049 10.25 1 98.81 49 LEU B N 1
ATOM 3019 C CA . LEU B 1 49 ? -5.168 2.201 11.375 1 98.81 49 LEU B CA 1
ATOM 3020 C C . LEU B 1 49 ? -4.922 0.769 10.914 1 98.81 49 LEU B C 1
ATOM 3022 O O . LEU B 1 49 ? -3.953 0.134 11.336 1 98.81 49 LEU B O 1
ATOM 3026 N N . ARG B 1 50 ? -5.754 0.24 10.031 1 98.12 50 ARG B N 1
ATOM 3027 C CA . ARG B 1 50 ? -5.547 -1.106 9.508 1 98.12 50 ARG B CA 1
ATOM 3028 C C . ARG B 1 50 ? -4.234 -1.201 8.742 1 98.12 50 ARG B C 1
ATOM 3030 O O . ARG B 1 50 ? -3.51 -2.193 8.859 1 98.12 50 ARG B O 1
ATOM 3037 N N . LEU B 1 51 ? -3.957 -0.214 7.953 1 98.62 51 LEU B N 1
ATOM 3038 C CA . LEU B 1 51 ? -2.73 -0.204 7.164 1 98.62 51 LEU B CA 1
ATOM 3039 C C . LEU B 1 51 ? -1.509 -0.037 8.062 1 98.62 51 LEU B C 1
ATOM 3041 O O . LEU B 1 51 ? -0.469 -0.655 7.82 1 98.62 51 LEU B O 1
ATOM 3045 N N . GLY B 1 52 ? -1.631 0.767 9.055 1 98.25 52 GLY B N 1
ATOM 3046 C CA . GLY B 1 52 ? -0.521 1.136 9.922 1 98.25 52 GLY B CA 1
ATOM 3047 C C . GLY B 1 52 ? 0.127 2.451 9.531 1 98.25 52 GLY B C 1
ATOM 3048 O O . GLY B 1 52 ? 0.813 2.533 8.508 1 98.25 52 GLY B O 1
ATOM 3049 N N . VAL B 1 53 ? -0.119 3.457 10.328 1 98.62 53 VAL B N 1
ATOM 3050 C CA . VAL B 1 53 ? 0.524 4.758 10.188 1 98.62 53 VAL B CA 1
ATOM 3051 C C . VAL B 1 53 ? 1.113 5.191 11.531 1 98.62 53 VAL B C 1
ATOM 3053 O O . VAL B 1 53 ? 0.736 4.66 12.578 1 98.62 53 VAL B O 1
ATOM 3056 N N . ASN B 1 54 ? 2.082 6.102 11.461 1 98.38 54 ASN B N 1
ATOM 3057 C CA . ASN B 1 54 ? 2.629 6.672 12.688 1 98.38 54 ASN B CA 1
ATOM 3058 C C . ASN B 1 54 ? 1.696 7.723 13.281 1 98.38 54 ASN B C 1
ATOM 3060 O O . ASN B 1 54 ? 1.567 7.828 14.508 1 98.38 54 ASN B O 1
ATOM 3064 N N . TYR B 1 55 ? 1.06 8.477 12.406 1 98.81 55 TYR B N 1
ATOM 3065 C CA . TYR B 1 55 ? 0.133 9.531 12.805 1 98.81 55 TYR B CA 1
ATOM 3066 C C . TYR B 1 55 ? -1.13 9.492 11.953 1 98.81 55 TYR B C 1
ATOM 3068 O O . TYR B 1 55 ? -1.062 9.266 10.742 1 98.81 55 TYR B O 1
ATOM 3076 N N . VAL B 1 56 ? -2.277 9.695 12.594 1 98.88 56 VAL B N 1
ATOM 3077 C CA . VAL B 1 56 ? -3.469 10.078 11.844 1 98.88 56 VAL B CA 1
ATOM 3078 C C . VAL B 1 56 ? -3.566 11.594 11.758 1 98.88 56 VAL B C 1
ATOM 3080 O O . VAL B 1 56 ? -3.484 12.289 12.773 1 98.88 56 VAL B O 1
ATOM 3083 N N . ASP B 1 57 ? -3.633 12.023 10.547 1 98.88 57 ASP B N 1
ATOM 3084 C CA . ASP B 1 57 ? -3.77 13.453 10.266 1 98.88 57 ASP B CA 1
ATOM 3085 C C . ASP B 1 57 ? -5.238 13.844 10.148 1 98.88 57 ASP B C 1
ATOM 3087 O O . ASP B 1 57 ? -6.047 13.094 9.602 1 98.88 57 ASP B O 1
ATOM 3091 N N . MET B 1 58 ? -5.582 15.047 10.633 1 98.88 58 MET B N 1
ATOM 3092 C CA . MET B 1 58 ? -6.957 15.531 10.57 1 98.88 58 MET B CA 1
ATOM 3093 C C . MET B 1 58 ? -6.996 17.062 10.523 1 98.88 58 MET B C 1
ATOM 3095 O O . MET B 1 58 ? -6.051 17.719 10.953 1 98.88 58 MET B O 1
ATOM 3099 N N . ASP B 1 59 ? -8.102 17.562 10.008 1 98.88 59 ASP B N 1
ATOM 3100 C CA . ASP B 1 59 ? -8.414 18.984 9.984 1 98.88 59 ASP B CA 1
ATOM 3101 C C . ASP B 1 59 ? -9.555 19.312 10.953 1 98.88 59 ASP B C 1
ATOM 3103 O O . ASP B 1 59 ? -10.523 18.547 11.055 1 98.88 59 ASP B O 1
ATOM 3107 N N . ILE B 1 60 ? -9.406 20.453 11.609 1 98.88 60 ILE B N 1
ATOM 3108 C CA . ILE B 1 60 ? -10.5 20.734 12.531 1 98.88 60 ILE B CA 1
ATOM 3109 C C . ILE B 1 60 ? -11.07 22.125 12.242 1 98.88 60 ILE B C 1
ATOM 3111 O O . ILE B 1 60 ? -10.336 23.031 11.844 1 98.88 60 ILE B O 1
ATOM 3115 N N . THR B 1 61 ? -12.344 22.234 12.391 1 98.75 61 THR B N 1
ATOM 3116 C CA . THR B 1 61 ? -13.156 23.438 12.469 1 98.75 61 THR B CA 1
ATOM 3117 C C . THR B 1 61 ? -14 23.438 13.742 1 98.75 61 THR B C 1
ATOM 3119 O O . THR B 1 61 ? -13.867 22.547 14.586 1 98.75 61 THR B O 1
ATOM 3122 N N . MET B 1 62 ? -14.727 24.562 13.922 1 98.81 62 MET B N 1
ATOM 3123 C CA . MET B 1 62 ? -15.547 24.688 15.117 1 98.81 62 MET B CA 1
ATOM 3124 C C . MET B 1 62 ? -16.984 25.062 14.758 1 98.81 62 MET B C 1
ATOM 3126 O O . MET B 1 62 ? -17.203 25.969 13.961 1 98.81 62 MET B O 1
ATOM 3130 N N . THR B 1 63 ? -17.922 24.312 15.367 1 98.81 63 THR B N 1
ATOM 3131 C CA . THR B 1 63 ? -19.344 24.578 15.117 1 98.81 63 THR B CA 1
ATOM 3132 C C . THR B 1 63 ? -19.797 25.844 15.82 1 98.81 63 THR B C 1
ATOM 3134 O O . THR B 1 63 ? -19.062 26.391 16.656 1 98.81 63 THR B O 1
ATOM 3137 N N . LYS B 1 64 ? -21.031 26.266 15.492 1 98.44 64 LYS B N 1
ATOM 3138 C CA . LYS B 1 64 ? -21.641 27.438 16.078 1 98.44 64 LYS B CA 1
ATOM 3139 C C . LYS B 1 64 ? -21.719 27.328 17.609 1 98.44 64 LYS B C 1
ATOM 3141 O O . LYS B 1 64 ? -21.562 28.328 18.312 1 98.44 64 LYS B O 1
ATOM 3146 N N . ASP B 1 65 ? -21.922 26.172 18.094 1 98.5 65 ASP B N 1
ATOM 3147 C CA . ASP B 1 65 ? -22.078 25.938 19.531 1 98.5 65 ASP B CA 1
ATOM 3148 C C . ASP B 1 65 ? -20.75 25.547 20.156 1 98.5 65 ASP B C 1
ATOM 3150 O O . ASP B 1 65 ? -20.719 25.016 21.281 1 98.5 65 ASP B O 1
ATOM 3154 N N . GLY B 1 66 ? -19.641 25.672 19.469 1 98.31 66 GLY B N 1
ATOM 3155 C CA . GLY B 1 66 ? -18.312 25.641 20.062 1 98.31 66 GLY B CA 1
ATOM 3156 C C . GLY B 1 66 ? -17.719 24.234 20.094 1 98.31 66 GLY B C 1
ATOM 3157 O O . GLY B 1 66 ? -16.781 23.984 20.844 1 98.31 66 GLY B O 1
ATOM 3158 N N . VAL B 1 67 ? -18.234 23.312 19.266 1 98.75 67 VAL B N 1
ATOM 3159 C CA . VAL B 1 67 ? -17.719 21.938 19.266 1 98.75 67 VAL B CA 1
ATOM 3160 C C . VAL B 1 67 ? -16.672 21.797 18.156 1 98.75 67 VAL B C 1
ATOM 3162 O O . VAL B 1 67 ? -16.906 22.188 17.016 1 98.75 67 VAL B O 1
ATOM 3165 N N . LEU B 1 68 ? -15.461 21.297 18.547 1 98.94 68 LEU B N 1
ATOM 3166 C CA . LEU B 1 68 ? -14.453 20.953 17.547 1 98.94 68 LEU B CA 1
ATOM 3167 C C . LEU B 1 68 ? -14.891 19.766 16.719 1 98.94 68 LEU B C 1
ATOM 3169 O O . LEU B 1 68 ? -15.227 18.703 17.266 1 98.94 68 LEU B O 1
ATOM 3173 N N . VAL B 1 69 ? -14.93 19.953 15.375 1 98.94 69 VAL B N 1
ATOM 3174 C CA . VAL B 1 69 ? -15.297 18.875 14.461 1 98.94 69 VAL B CA 1
ATOM 3175 C C . VAL B 1 69 ? -14.195 18.672 13.43 1 98.94 69 VAL B C 1
ATOM 3177 O O . VAL B 1 69 ? -13.383 19.562 13.195 1 98.94 69 VAL B O 1
ATOM 3180 N N . VAL B 1 70 ? -14.141 17.5 12.906 1 98.94 70 VAL B N 1
ATOM 3181 C CA . VAL B 1 70 ? -13.109 17.109 11.953 1 98.94 70 VAL B CA 1
ATOM 3182 C C . VAL B 1 70 ? -13.609 17.344 10.531 1 98.94 70 VAL B C 1
ATOM 3184 O O . VAL B 1 70 ? -14.375 16.531 10 1 98.94 70 VAL B O 1
ATOM 3187 N N . ASN B 1 71 ? -13.156 18.438 9.961 1 98.62 71 ASN B N 1
ATOM 3188 C CA . ASN B 1 71 ? -13.547 18.875 8.625 1 98.62 71 ASN B CA 1
ATOM 3189 C C . ASN B 1 71 ? -12.508 19.812 8.016 1 98.62 71 ASN B C 1
ATOM 3191 O O . ASN B 1 71 ? -11.977 20.688 8.711 1 98.62 71 ASN B O 1
ATOM 3195 N N . HIS B 1 72 ? -12.25 19.609 6.766 1 98 72 HIS B N 1
ATOM 3196 C CA . HIS B 1 72 ? -11.148 20.328 6.129 1 98 72 HIS B CA 1
ATOM 3197 C C . HIS B 1 72 ? -11.547 21.75 5.777 1 98 72 HIS B C 1
ATOM 3199 O O . HIS B 1 72 ? -10.844 22.703 6.133 1 98 72 HIS B O 1
ATOM 3205 N N . ASP B 1 73 ? -12.617 21.953 5.078 1 96.62 73 ASP B N 1
ATOM 3206 C CA . ASP B 1 73 ? -13.016 23.266 4.582 1 96.62 73 ASP B CA 1
ATOM 3207 C C . ASP B 1 73 ? -13.797 24.047 5.641 1 96.62 73 ASP B C 1
ATOM 3209 O O . ASP B 1 73 ? -14.422 23.438 6.516 1 96.62 73 ASP B O 1
ATOM 3213 N N . LEU B 1 74 ? -13.75 25.375 5.492 1 98 74 LEU B N 1
ATOM 3214 C CA . LEU B 1 74 ? -14.508 26.188 6.438 1 98 74 LEU B CA 1
ATOM 3215 C C . LEU B 1 74 ? -16 26.031 6.223 1 98 74 LEU B C 1
ATOM 3217 O O . LEU B 1 74 ? -16.797 26.312 7.113 1 98 74 LEU B O 1
ATOM 3221 N N . ASN B 1 75 ? -16.359 25.594 5.051 1 97.94 75 ASN B N 1
ATOM 3222 C CA . ASN B 1 75 ? -17.75 25.344 4.676 1 97.94 75 ASN B CA 1
ATOM 3223 C C . ASN B 1 75 ? -17.969 23.875 4.328 1 97.94 75 ASN B C 1
ATOM 3225 O O . ASN B 1 75 ? -17.031 23.078 4.312 1 97.94 75 ASN B O 1
ATOM 3229 N N . LEU B 1 76 ? -19.25 23.469 4.164 1 97.94 76 LEU B N 1
ATOM 3230 C CA . LEU B 1 76 ? -19.562 22.141 3.662 1 97.94 76 LEU B CA 1
ATOM 3231 C C . LEU B 1 76 ? -19.016 21.953 2.252 1 97.94 76 LEU B C 1
ATOM 3233 O O . LEU B 1 76 ? -19.266 22.766 1.366 1 97.94 76 LEU B O 1
ATOM 3237 N N . ASN B 1 77 ? -18.25 20.891 2.043 1 97.38 77 ASN B N 1
ATOM 3238 C CA . ASN B 1 77 ? -17.609 20.641 0.758 1 97.38 77 ASN B CA 1
ATOM 3239 C C . ASN B 1 77 ? -18.594 20.078 -0.262 1 97.38 77 ASN B C 1
ATOM 3241 O O . ASN B 1 77 ? -19.094 18.969 -0.096 1 97.38 77 ASN B O 1
ATOM 3245 N N . PRO B 1 78 ? -18.812 20.75 -1.32 1 97.12 78 PRO B N 1
ATOM 3246 C CA . PRO B 1 78 ? -19.797 20.281 -2.305 1 97.12 78 PRO B CA 1
ATOM 3247 C C . PRO B 1 78 ? -19.391 18.984 -2.984 1 97.12 78 PRO B C 1
ATOM 3249 O O . PRO B 1 78 ? -20.219 18.312 -3.602 1 97.12 78 PRO B O 1
ATOM 3252 N N . ASN B 1 79 ? -18.156 18.625 -2.881 1 96.56 79 ASN B N 1
ATOM 3253 C CA . ASN B 1 79 ? -17.672 17.422 -3.537 1 96.56 79 ASN B CA 1
ATOM 3254 C C . ASN B 1 79 ? -17.938 16.172 -2.693 1 96.56 79 ASN B C 1
ATOM 3256 O O . ASN B 1 79 ? -17.828 15.055 -3.184 1 96.56 79 ASN B O 1
ATOM 3260 N N . THR B 1 80 ? -18.297 16.359 -1.378 1 97.69 80 THR B N 1
ATOM 3261 C CA . THR B 1 80 ? -18.344 15.172 -0.533 1 97.69 80 THR B CA 1
ATOM 3262 C C . THR B 1 80 ? -19.547 15.219 0.406 1 97.69 80 THR B C 1
ATOM 3264 O O . THR B 1 80 ? -19.719 14.336 1.244 1 97.69 80 THR B O 1
ATOM 3267 N N . THR B 1 81 ? -20.406 16.219 0.269 1 98.31 81 THR B N 1
ATOM 3268 C CA . THR B 1 81 ? -21.438 16.391 1.285 1 98.31 81 THR B CA 1
ATOM 3269 C C . THR B 1 81 ? -22.828 16.312 0.658 1 98.31 81 THR B C 1
ATOM 3271 O O . THR B 1 81 ? -23.109 17.016 -0.312 1 98.31 81 THR B O 1
ATOM 3274 N N . LYS B 1 82 ? -23.609 15.477 1.225 1 97.62 82 LYS B N 1
ATOM 3275 C CA . LYS B 1 82 ? -25.031 15.375 0.906 1 97.62 82 LYS B CA 1
ATOM 3276 C C . LYS B 1 82 ? -25.891 15.758 2.109 1 97.62 82 LYS B C 1
ATOM 3278 O O . LYS B 1 82 ? -25.516 15.484 3.254 1 97.62 82 LYS B O 1
ATOM 3283 N N . ASN B 1 83 ? -27.047 16.328 1.822 1 95.19 83 ASN B N 1
ATOM 3284 C CA . ASN B 1 83 ? -27.984 16.625 2.906 1 95.19 83 ASN B CA 1
ATOM 3285 C C . ASN B 1 83 ? -28.812 15.398 3.271 1 95.19 83 ASN B C 1
ATOM 3287 O O . ASN B 1 83 ? -28.578 14.305 2.764 1 95.19 83 ASN B O 1
ATOM 3291 N N . ASN B 1 84 ? -29.719 15.602 4.188 1 91.44 84 ASN B N 1
ATOM 3292 C CA . ASN B 1 84 ? -30.5 14.492 4.738 1 91.44 84 ASN B CA 1
ATOM 3293 C C . ASN B 1 84 ? -31.453 13.906 3.701 1 91.44 84 ASN B C 1
ATOM 3295 O O . ASN B 1 84 ? -32 12.82 3.906 1 91.44 84 ASN B O 1
ATOM 3299 N N . LYS B 1 85 ? -31.672 14.547 2.564 1 94.31 85 LYS B N 1
ATOM 3300 C CA . LYS B 1 85 ? -32.531 14.047 1.494 1 94.31 85 LYS B CA 1
ATOM 3301 C C . LYS B 1 85 ? -31.719 13.375 0.399 1 94.31 85 LYS B C 1
ATOM 3303 O O . LYS B 1 85 ? -32.25 12.984 -0.635 1 94.31 85 LYS B O 1
ATOM 3308 N N . GLY B 1 86 ? -30.422 13.352 0.602 1 94.69 86 GLY B N 1
ATOM 3309 C CA . GLY B 1 86 ? -29.547 12.695 -0.359 1 94.69 86 GLY B CA 1
ATOM 3310 C C . GLY B 1 86 ? -29.109 13.617 -1.483 1 94.69 86 GLY B C 1
ATOM 3311 O O . GLY B 1 86 ? -28.516 13.164 -2.465 1 94.69 86 GLY B O 1
ATOM 3312 N N . GLN B 1 87 ? -29.359 14.938 -1.312 1 95.69 87 GLN B N 1
ATOM 3313 C CA . GLN B 1 87 ? -28.969 15.898 -2.338 1 95.69 87 GLN B CA 1
ATOM 3314 C C . GLN B 1 87 ? -27.594 16.484 -2.055 1 95.69 87 GLN B C 1
ATOM 3316 O O . GLN B 1 87 ? -27.266 16.781 -0.905 1 95.69 87 GLN B O 1
ATOM 3321 N N . TRP B 1 88 ? -26.844 16.656 -3.119 1 97.12 88 TRP B N 1
ATOM 3322 C CA . TRP B 1 88 ? -25.531 17.25 -2.988 1 97.12 88 TRP B CA 1
ATOM 3323 C C . TRP B 1 88 ? -25.641 18.719 -2.592 1 97.12 88 TRP B C 1
ATOM 3325 O O . TRP B 1 88 ? -26.469 19.469 -3.137 1 97.12 88 TRP B O 1
ATOM 3335 N N . VAL B 1 89 ? -24.734 19.062 -1.669 1 95.75 89 VAL B N 1
ATOM 3336 C CA . VAL B 1 89 ? -24.625 20.484 -1.328 1 95.75 89 VAL B CA 1
ATOM 3337 C C . VAL B 1 89 ? -24.047 21.266 -2.514 1 95.75 89 VAL B C 1
ATOM 3339 O O . VAL B 1 89 ? -23.141 20.781 -3.195 1 95.75 89 VAL B O 1
ATOM 3342 N N . SER B 1 90 ? -24.641 22.469 -2.754 1 91.06 90 SER B N 1
ATOM 3343 C CA . SER B 1 90 ? -24.156 23.297 -3.852 1 91.06 90 SER B CA 1
ATOM 3344 C C . SER B 1 90 ? -23.078 24.281 -3.379 1 91.06 90 SER B C 1
ATOM 3346 O O . SER B 1 90 ? -23.047 24.641 -2.203 1 91.06 90 SER B O 1
ATOM 3348 N N . LYS B 1 91 ? -22.281 24.688 -4.305 1 83.56 91 LYS B N 1
ATOM 3349 C CA . LYS B 1 91 ? -21.25 25.688 -4.008 1 83.56 91 LYS B CA 1
ATOM 3350 C C . LYS B 1 91 ? -21.875 27.016 -3.58 1 83.56 91 LYS B C 1
ATOM 3352 O O . LYS B 1 91 ? -21.375 27.672 -2.678 1 83.56 91 LYS B O 1
ATOM 3357 N N . LYS B 1 92 ? -22.906 27.391 -4.152 1 83.88 92 LYS B N 1
ATOM 3358 C CA . LYS B 1 92 ? -23.578 28.656 -3.914 1 83.88 92 LYS B CA 1
ATOM 3359 C C . LYS B 1 92 ? -24.234 28.688 -2.539 1 83.88 92 LYS B C 1
ATOM 3361 O O . LYS B 1 92 ? -24.25 29.719 -1.871 1 83.88 92 LYS B O 1
ATOM 3366 N N . ASN B 1 93 ? -24.578 27.594 -2.068 1 81.69 93 ASN B N 1
ATOM 3367 C CA . ASN B 1 93 ? -25.359 27.516 -0.833 1 81.69 93 ASN B CA 1
ATOM 3368 C C . ASN B 1 93 ? -24.594 26.766 0.258 1 81.69 93 ASN B C 1
ATOM 3370 O O . ASN B 1 93 ? -25.203 26.203 1.171 1 81.69 93 ASN B O 1
ATOM 3374 N N . SER B 1 94 ? -23.328 26.75 0.05 1 86.56 94 SER B N 1
ATOM 3375 C CA . SER B 1 94 ? -22.578 26 1.051 1 86.56 94 SER B CA 1
ATOM 3376 C C . SER B 1 94 ? -22.484 26.766 2.361 1 86.56 94 SER B C 1
ATOM 3378 O O . SER B 1 94 ? -22 27.906 2.381 1 86.56 94 SER B O 1
ATOM 3380 N N . LEU B 1 95 ? -22.984 26.141 3.342 1 94.19 95 LEU B N 1
ATOM 3381 C CA . LEU B 1 95 ? -22.969 26.766 4.664 1 94.19 95 LEU B CA 1
ATOM 3382 C C . LEU B 1 95 ? -21.609 26.594 5.336 1 94.19 95 LEU B C 1
ATOM 3384 O O . LEU B 1 95 ? -20.984 25.547 5.211 1 94.19 95 LEU B O 1
ATOM 3388 N N . PHE B 1 96 ? -21.234 27.672 6.035 1 98.12 96 PHE B N 1
ATOM 3389 C CA . PHE B 1 96 ? -20.031 27.578 6.852 1 98.12 96 PHE B CA 1
ATOM 3390 C C . PHE B 1 96 ? -20.281 26.734 8.094 1 98.12 96 PHE B C 1
ATOM 3392 O O . PHE B 1 96 ? -21.359 26.797 8.688 1 98.12 96 PHE B O 1
ATOM 3399 N N . ILE B 1 97 ? -19.266 26.016 8.492 1 98.62 97 ILE B N 1
ATOM 3400 C CA . ILE B 1 97 ? -19.375 25.125 9.633 1 98.62 97 ILE B CA 1
ATOM 3401 C C . ILE B 1 97 ? -19.703 25.922 10.891 1 98.62 97 ILE B C 1
ATOM 3403 O O . ILE B 1 97 ? -20.5 25.484 11.727 1 98.62 97 ILE B O 1
ATOM 3407 N N . ASN B 1 98 ? -19.062 27.156 11.008 1 98.44 98 ASN B N 1
ATOM 3408 C CA . ASN B 1 98 ? -19.219 27.969 12.219 1 98.44 98 ASN B CA 1
ATOM 3409 C C . ASN B 1 98 ? -20.625 28.562 12.305 1 98.44 98 ASN B C 1
ATOM 3411 O O . ASN B 1 98 ? -20.938 29.281 13.258 1 98.44 98 ASN B O 1
ATOM 3415 N N . THR B 1 99 ? -21.531 28.328 11.312 1 98.12 99 THR B N 1
ATOM 3416 C CA . THR B 1 99 ? -22.906 28.781 11.352 1 98.12 99 THR B CA 1
ATOM 3417 C C . THR B 1 99 ? -23.859 27.625 11.688 1 98.12 99 THR B C 1
ATOM 3419 O O . THR B 1 99 ? -25.062 27.828 11.859 1 98.12 99 THR B O 1
ATOM 3422 N N . LEU B 1 100 ? -23.328 26.438 11.781 1 98.25 100 LEU B N 1
ATOM 3423 C CA . LEU B 1 100 ? -24.109 25.234 12.055 1 98.25 100 LEU B CA 1
ATOM 3424 C C . LEU B 1 100 ? -23.812 24.703 13.453 1 98.25 100 LEU B C 1
ATOM 3426 O O . LEU B 1 100 ? -22.656 24.688 13.883 1 98.25 100 LEU B O 1
ATOM 3430 N N . THR B 1 101 ? -24.859 24.266 14.18 1 98.69 101 THR B N 1
ATOM 3431 C CA . THR B 1 101 ? -24.641 23.5 15.406 1 98.69 101 THR B CA 1
ATOM 3432 C C . THR B 1 101 ? -24.203 22.078 15.086 1 98.69 101 THR B C 1
ATOM 3434 O O . THR B 1 101 ? -24.328 21.625 13.945 1 98.69 101 THR B O 1
ATOM 3437 N N . LEU B 1 102 ? -23.688 21.453 16.141 1 98.75 102 LEU B N 1
ATOM 3438 C CA . LEU B 1 102 ? -23.312 20.062 15.945 1 98.75 102 LEU B CA 1
ATOM 3439 C C . LEU B 1 102 ? -24.516 19.234 15.492 1 98.75 102 LEU B C 1
ATOM 3441 O O . LEU B 1 102 ? -24.406 18.422 14.57 1 98.75 102 LEU B O 1
ATOM 3445 N N . LYS B 1 103 ? -25.641 19.469 16.125 1 98.5 103 LYS B N 1
ATOM 3446 C CA . LYS B 1 103 ? -26.859 18.734 15.789 1 98.5 103 LYS B CA 1
ATOM 3447 C C . LYS B 1 103 ? -27.234 18.922 14.312 1 98.5 103 LYS B C 1
ATOM 3449 O O . LYS B 1 103 ? -27.578 17.953 13.633 1 98.5 103 LYS B O 1
ATOM 3454 N N . GLN B 1 104 ? -27.203 20.156 13.82 1 97.94 104 GLN B N 1
ATOM 3455 C CA . GLN B 1 104 ? -27.484 20.438 12.422 1 97.94 104 GLN B CA 1
ATOM 3456 C C . GLN B 1 104 ? -26.484 19.766 11.5 1 97.94 104 GLN B C 1
ATOM 3458 O O . GLN B 1 104 ? -26.859 19.203 10.461 1 97.94 104 GLN B O 1
ATOM 3463 N N . LEU B 1 105 ? -25.234 19.75 11.883 1 98.06 105 LEU B N 1
ATOM 3464 C CA . LEU B 1 105 ? -24.141 19.203 11.094 1 98.06 105 LEU B CA 1
ATOM 3465 C C . LEU B 1 105 ? -24.312 17.703 10.914 1 98.06 105 LEU B C 1
ATOM 3467 O O . LEU B 1 105 ? -23.953 17.141 9.867 1 98.06 105 LEU B O 1
ATOM 3471 N N . GLN B 1 106 ? -24.938 17.016 11.875 1 97.81 106 GLN B N 1
ATOM 3472 C CA . GLN B 1 106 ? -25.078 15.57 11.891 1 97.81 106 GLN B CA 1
ATOM 3473 C C . GLN B 1 106 ? -26.141 15.109 10.883 1 97.81 106 GLN B C 1
ATOM 3475 O O . GLN B 1 106 ? -26.266 13.914 10.625 1 97.81 106 GLN B O 1
ATOM 3480 N N . HIS B 1 107 ? -26.797 16.016 10.234 1 96.62 107 HIS B N 1
ATOM 3481 C CA . HIS B 1 107 ? -27.797 15.672 9.234 1 96.62 107 HIS B CA 1
ATOM 3482 C C . HIS B 1 107 ? -27.172 15.453 7.863 1 96.62 107 HIS B C 1
ATOM 3484 O O . HIS B 1 107 ? -27.812 14.961 6.938 1 96.62 107 HIS B O 1
ATOM 3490 N N . TYR B 1 108 ? -25.938 15.766 7.777 1 97.5 108 TYR B N 1
ATOM 3491 C CA . TYR B 1 108 ? -25.266 15.656 6.492 1 97.5 108 TYR B CA 1
ATOM 3492 C C . TYR B 1 108 ? -24.5 14.336 6.391 1 97.5 108 TYR B C 1
ATOM 3494 O O . TYR B 1 108 ? -24.094 13.766 7.406 1 97.5 108 TYR B O 1
ATOM 3502 N N . ASP B 1 109 ? -24.391 13.844 5.133 1 98.25 109 ASP B N 1
ATOM 3503 C CA . ASP B 1 109 ? -23.641 12.648 4.793 1 98.25 109 ASP B CA 1
ATOM 3504 C C . ASP B 1 109 ? -22.375 13 3.996 1 98.25 109 ASP B C 1
ATOM 3506 O O . ASP B 1 109 ? -22.469 13.633 2.941 1 98.25 109 ASP B O 1
ATOM 3510 N N . VAL B 1 110 ? -21.203 12.547 4.543 1 98.62 110 VAL B N 1
ATOM 3511 C CA . VAL B 1 110 ? -19.938 12.883 3.889 1 98.62 110 VAL B CA 1
ATOM 3512 C C . VAL B 1 110 ? -19.219 11.602 3.482 1 98.62 110 VAL B C 1
ATOM 3514 O O . VAL B 1 110 ? -17.984 11.578 3.402 1 98.62 110 VAL B O 1
ATOM 3517 N N . GLY B 1 111 ? -19.906 10.484 3.174 1 98.38 111 GLY B N 1
ATOM 3518 C CA . GLY B 1 111 ? -19.328 9.164 2.986 1 98.38 111 GLY B CA 1
ATOM 3519 C C . GLY B 1 111 ? -19.109 8.812 1.527 1 98.38 111 GLY B C 1
ATOM 3520 O O . GLY B 1 111 ? -18.672 7.707 1.211 1 98.38 111 GLY B O 1
ATOM 3521 N N . THR B 1 112 ? -19.438 9.773 0.648 1 97.75 112 THR B N 1
ATOM 3522 C CA . THR B 1 112 ? -19.344 9.5 -0.782 1 97.75 112 THR B CA 1
ATOM 3523 C C . THR B 1 112 ? -18.812 10.727 -1.525 1 97.75 112 THR B C 1
ATOM 3525 O O . THR B 1 112 ? -19.172 11.859 -1.206 1 97.75 112 THR B O 1
ATOM 3528 N N . ILE B 1 113 ? -17.953 10.516 -2.529 1 97.81 113 ILE B N 1
ATOM 3529 C CA . ILE B 1 113 ? -17.484 11.586 -3.398 1 97.81 113 ILE B CA 1
ATOM 3530 C C . ILE B 1 113 ? -18.5 11.812 -4.523 1 97.81 113 ILE B C 1
ATOM 3532 O O . ILE B 1 113 ? -19.016 10.859 -5.098 1 97.81 113 ILE B O 1
ATOM 3536 N N . LYS B 1 114 ? -18.734 13.047 -4.809 1 97.62 114 LYS B N 1
ATOM 3537 C CA . LYS B 1 114 ? -19.625 13.375 -5.93 1 97.62 114 LYS B CA 1
ATOM 3538 C C . LYS B 1 114 ? -19.031 12.875 -7.25 1 97.62 114 LYS B C 1
ATOM 3540 O O . LYS B 1 114 ? -17.953 13.297 -7.648 1 97.62 114 LYS B O 1
ATOM 3545 N N . PRO B 1 115 ? -19.719 11.984 -7.98 1 96.62 115 PRO B N 1
ATOM 3546 C CA . PRO B 1 115 ? -19.188 11.453 -9.242 1 96.62 115 PRO B CA 1
ATOM 3547 C C . PRO B 1 115 ? -19.062 12.516 -10.328 1 96.62 115 PRO B C 1
ATOM 3549 O O . PRO B 1 115 ? -19.797 13.516 -10.305 1 96.62 115 PRO B O 1
ATOM 3552 N N . GLY B 1 116 ? -18.125 12.305 -11.211 1 96.25 116 GLY B N 1
ATOM 3553 C CA . GLY B 1 116 ? -18 13.148 -12.383 1 96.25 116 GLY B CA 1
ATOM 3554 C C . GLY B 1 116 ? -17.297 14.469 -12.109 1 96.25 116 GLY B C 1
ATOM 3555 O O . GLY B 1 116 ? -17.391 15.406 -12.898 1 96.25 116 GLY B O 1
ATOM 3556 N N . THR B 1 117 ? -16.656 14.609 -10.984 1 95.81 117 THR B N 1
ATOM 3557 C CA . THR B 1 117 ? -15.922 15.82 -10.641 1 95.81 117 THR B CA 1
ATOM 3558 C C . THR B 1 117 ? -14.414 15.578 -10.742 1 95.81 117 THR B C 1
ATOM 3560 O O . THR B 1 117 ? -13.961 14.43 -10.727 1 95.81 117 THR B O 1
ATOM 3563 N N . PRO B 1 118 ? -13.68 16.672 -10.859 1 94.88 118 PRO B N 1
ATOM 3564 C CA . PRO B 1 118 ? -12.227 16.5 -10.797 1 94.88 118 PRO B CA 1
ATOM 3565 C C . PRO B 1 118 ? -11.766 15.836 -9.492 1 94.88 118 PRO B C 1
ATOM 3567 O O . PRO B 1 118 ? -10.805 15.062 -9.5 1 94.88 118 PRO B O 1
ATOM 3570 N N . TYR B 1 119 ? -12.492 16.062 -8.484 1 95.88 119 TYR B N 1
ATOM 3571 C CA . TYR B 1 119 ? -12.156 15.492 -7.184 1 95.88 119 TYR B CA 1
ATOM 3572 C C . TYR B 1 119 ? -12.32 13.977 -7.195 1 95.88 119 TYR B C 1
ATOM 3574 O O . TYR B 1 119 ? -11.461 13.25 -6.691 1 95.88 119 TYR B O 1
ATOM 3582 N N . SER B 1 120 ? -13.383 13.508 -7.82 1 96.44 120 SER B N 1
ATOM 3583 C CA . SER B 1 120 ? -13.617 12.07 -7.906 1 96.44 120 SER B CA 1
ATOM 3584 C C . SER B 1 120 ? -12.594 11.398 -8.805 1 96.44 120 SER B C 1
ATOM 3586 O O . SER B 1 120 ? -12.219 10.242 -8.578 1 96.44 120 SER B O 1
ATOM 3588 N N . THR B 1 121 ? -12.109 12.148 -9.766 1 95.06 121 THR B N 1
ATOM 3589 C CA . THR B 1 121 ? -11.062 11.617 -10.641 1 95.06 121 THR B CA 1
ATOM 3590 C C . THR B 1 121 ? -9.742 11.484 -9.891 1 95.06 121 THR B C 1
ATOM 3592 O O . THR B 1 121 ? -9.031 10.492 -10.047 1 95.06 121 THR B O 1
ATOM 3595 N N . LEU B 1 122 ? -9.492 12.438 -9.039 1 95.31 122 LEU B N 1
ATOM 3596 C CA . LEU B 1 122 ? -8.258 12.461 -8.266 1 95.31 122 LEU B CA 1
ATOM 3597 C C . LEU B 1 122 ? -8.242 11.344 -7.23 1 95.31 122 LEU B C 1
ATOM 3599 O O . LEU B 1 122 ? -7.191 10.75 -6.965 1 95.31 122 LEU B O 1
ATOM 3603 N N . PHE B 1 123 ? -9.367 11.07 -6.684 1 96.75 123 PHE B N 1
ATOM 3604 C CA . PHE B 1 123 ? -9.477 10.055 -5.641 1 96.75 123 PHE B CA 1
ATOM 3605 C C . PHE B 1 123 ? -10.422 8.938 -6.074 1 96.75 123 PHE B C 1
ATOM 3607 O O . PHE B 1 123 ? -11.344 8.578 -5.344 1 96.75 123 PHE B O 1
ATOM 3614 N N . SER B 1 124 ? -10.109 8.383 -7.203 1 94.94 124 SER B N 1
ATOM 3615 C CA . SER B 1 124 ? -10.969 7.418 -7.875 1 94.94 124 SER B CA 1
ATOM 3616 C C . SER B 1 124 ? -10.992 6.086 -7.133 1 94.94 124 SER B C 1
ATOM 3618 O O . SER B 1 124 ? -11.883 5.262 -7.348 1 94.94 124 SER B O 1
ATOM 3620 N N . GLN B 1 125 ? -10.102 5.883 -6.195 1 95.31 125 GLN B N 1
ATOM 3621 C CA . GLN B 1 125 ? -10.023 4.59 -5.527 1 95.31 125 GLN B CA 1
ATOM 3622 C C . GLN B 1 125 ? -10.703 4.633 -4.16 1 95.31 125 GLN B C 1
ATOM 3624 O O . GLN B 1 125 ? -10.695 3.641 -3.43 1 95.31 125 GLN B O 1
ATOM 3629 N N . GLN B 1 126 ? -11.234 5.738 -3.842 1 97.12 126 GLN B N 1
ATOM 3630 C CA . GLN B 1 126 ? -11.953 5.828 -2.576 1 97.12 126 GLN B CA 1
ATOM 3631 C C . GLN B 1 126 ? -13.156 4.883 -2.561 1 97.12 126 GLN B C 1
ATOM 3633 O O . GLN B 1 126 ? -13.969 4.887 -3.49 1 97.12 126 GLN B O 1
ATOM 3638 N N . TYR B 1 127 ? -13.227 4.125 -1.53 1 97.12 127 TYR B N 1
ATOM 3639 C CA . TYR B 1 127 ? -14.398 3.291 -1.313 1 97.12 127 TYR B CA 1
ATOM 3640 C C . TYR B 1 127 ? -15.469 4.047 -0.526 1 97.12 127 TYR B C 1
ATOM 3642 O O . TYR B 1 127 ? -15.203 4.523 0.58 1 97.12 127 TYR B O 1
ATOM 3650 N N . PRO B 1 128 ? -16.656 4.16 -1.104 1 97.44 128 PRO B N 1
ATOM 3651 C CA . PRO B 1 128 ? -17.703 4.91 -0.411 1 97.44 128 PRO B CA 1
ATOM 3652 C C . PRO B 1 128 ? -18.25 4.176 0.811 1 97.44 128 PRO B C 1
ATOM 3654 O O . PRO B 1 128 ? -18.344 2.945 0.802 1 97.44 128 PRO B O 1
ATOM 3657 N N . VAL B 1 129 ? -18.531 4.898 1.834 1 97.31 129 VAL B N 1
ATOM 3658 C CA . VAL B 1 129 ? -19.203 4.402 3.031 1 97.31 129 VAL B CA 1
ATOM 3659 C C . VAL B 1 129 ? -20.422 5.273 3.338 1 97.31 129 VAL B C 1
ATOM 3661 O O . VAL B 1 129 ? -20.312 6.289 4.027 1 97.31 129 VAL B O 1
ATOM 3664 N N . GLN B 1 130 ? -21.516 4.832 3.006 1 93.31 130 GLN B N 1
ATOM 3665 C CA . GLN B 1 130 ? -22.734 5.629 3.121 1 93.31 130 GLN B CA 1
ATOM 3666 C C . GLN B 1 130 ? -23.078 5.891 4.582 1 93.31 130 GLN B C 1
ATOM 3668 O O . GLN B 1 130 ? -22.703 5.113 5.465 1 93.31 130 GLN B O 1
ATOM 3673 N N . HIS B 1 131 ? -23.656 7.035 4.812 1 95.12 131 HIS B N 1
ATOM 3674 C CA . HIS B 1 131 ? -24.156 7.461 6.109 1 95.12 131 HIS B CA 1
ATOM 3675 C C . HIS B 1 131 ? -23.031 7.809 7.062 1 95.12 131 HIS B C 1
ATOM 3677 O O . HIS B 1 131 ? -23.156 7.617 8.273 1 95.12 131 HIS B O 1
ATOM 3683 N N . THR B 1 132 ? -22 8.211 6.48 1 98.06 132 THR B N 1
ATOM 3684 C CA . THR B 1 132 ? -20.875 8.68 7.285 1 98.06 132 THR B CA 1
ATOM 3685 C C . THR B 1 132 ? -21.062 10.141 7.672 1 98.06 132 THR B C 1
ATOM 3687 O O . THR B 1 132 ? -21.375 10.977 6.824 1 98.06 132 THR B O 1
ATOM 3690 N N . LYS B 1 133 ? -20.875 10.469 8.93 1 98.25 133 LYS B N 1
ATOM 3691 C CA . LYS B 1 133 ? -21.078 11.812 9.461 1 98.25 133 LYS B CA 1
ATOM 3692 C C . LYS B 1 133 ? -19.734 12.5 9.75 1 98.25 133 LYS B C 1
ATOM 3694 O O . LYS B 1 133 ? -18.703 11.836 9.852 1 98.25 133 LYS B O 1
ATOM 3699 N N . ILE B 1 134 ? -19.844 13.797 9.828 1 98.75 134 ILE B N 1
ATOM 3700 C CA . ILE B 1 134 ? -18.688 14.555 10.305 1 98.75 134 ILE B CA 1
ATOM 3701 C C . ILE B 1 134 ? -18.469 14.297 11.797 1 98.75 134 ILE B C 1
ATOM 3703 O O . ILE B 1 134 ? -19.359 14.586 12.609 1 98.75 134 ILE B O 1
ATOM 3707 N N . PRO B 1 135 ? -17.391 13.742 12.156 1 98.88 135 PRO B N 1
ATOM 3708 C CA . PRO B 1 135 ? -17.188 13.414 13.57 1 98.88 135 PRO B CA 1
ATOM 3709 C C . PRO B 1 135 ? -16.672 14.594 14.383 1 98.88 135 PRO B C 1
ATOM 3711 O O . PRO B 1 135 ? -16.125 15.547 13.82 1 98.88 135 PRO B O 1
ATOM 3714 N N . THR B 1 136 ? -16.875 14.523 15.695 1 98.94 136 THR B N 1
ATOM 3715 C CA . THR B 1 136 ? -16.188 15.438 16.578 1 98.94 136 THR B CA 1
ATOM 3716 C C . THR B 1 136 ? -14.727 15.023 16.766 1 98.94 136 THR B C 1
ATOM 3718 O O . THR B 1 136 ? -14.391 13.844 16.625 1 98.94 136 THR B O 1
ATOM 3721 N N . LEU B 1 137 ? -13.891 16 17.078 1 98.94 137 LEU B N 1
ATOM 3722 C CA . LEU B 1 137 ? -12.508 15.664 17.391 1 98.94 137 LEU B CA 1
ATOM 3723 C C . LEU B 1 137 ? -12.43 14.727 18.578 1 98.94 137 LEU B C 1
ATOM 3725 O O . LEU B 1 137 ? -11.656 13.766 18.578 1 98.94 137 LEU B O 1
ATOM 3729 N N . LYS B 1 138 ? -13.227 14.984 19.562 1 98.88 138 LYS B N 1
ATOM 3730 C CA . LYS B 1 138 ? -13.25 14.148 20.766 1 98.88 138 LYS B CA 1
ATOM 3731 C C . LYS B 1 138 ? -13.523 12.688 20.406 1 98.88 138 LYS B C 1
ATOM 3733 O O . LYS B 1 138 ? -12.812 11.789 20.875 1 98.88 138 LYS B O 1
ATOM 3738 N N . TYR B 1 139 ? -14.508 12.492 19.578 1 98.81 139 TYR B N 1
ATOM 3739 C CA . TYR B 1 139 ? -14.859 11.125 19.203 1 98.81 139 TYR B CA 1
ATOM 3740 C C . TYR B 1 139 ? -13.719 10.461 18.438 1 98.81 139 TYR B C 1
ATOM 3742 O O . TYR B 1 139 ? -13.383 9.297 18.703 1 98.81 139 TYR B O 1
ATOM 3750 N N . VAL B 1 140 ? -13.109 11.117 17.531 1 98.88 140 VAL B N 1
ATOM 3751 C CA . VAL B 1 140 ? -12.016 10.555 16.75 1 98.88 140 VAL B CA 1
ATOM 3752 C C . VAL B 1 140 ? -10.875 10.156 17.688 1 98.88 140 VAL B C 1
ATOM 3754 O O . VAL B 1 140 ? -10.32 9.062 17.562 1 98.88 140 VAL B O 1
ATOM 3757 N N . VAL B 1 141 ? -10.531 11.031 18.562 1 98.88 141 VAL B N 1
ATOM 3758 C CA . VAL B 1 141 ? -9.43 10.789 19.5 1 98.88 141 VAL B CA 1
ATOM 3759 C C . VAL B 1 141 ? -9.727 9.539 20.328 1 98.88 141 VAL B C 1
ATOM 3761 O O . VAL B 1 141 ? -8.883 8.648 20.438 1 98.88 141 VAL B O 1
ATOM 3764 N N . GLN B 1 142 ? -10.875 9.453 20.844 1 98.81 142 GLN B N 1
ATOM 3765 C CA . GLN B 1 142 ? -11.25 8.32 21.672 1 98.81 142 GLN B CA 1
ATOM 3766 C C . GLN B 1 142 ? -11.281 7.027 20.859 1 98.81 142 GLN B C 1
ATOM 3768 O O . GLN B 1 142 ? -10.859 5.973 21.344 1 98.81 142 GLN B O 1
ATOM 3773 N N . TYR B 1 143 ? -11.82 7.191 19.688 1 98.44 143 TYR B N 1
ATOM 3774 C CA . TYR B 1 143 ? -11.906 6.039 18.797 1 98.44 143 TYR B CA 1
ATOM 3775 C C . TYR B 1 143 ? -10.516 5.484 18.5 1 98.44 143 TYR B C 1
ATOM 3777 O O . TYR B 1 143 ? -10.281 4.277 18.625 1 98.44 143 TYR B O 1
ATOM 3785 N N . VAL B 1 144 ? -9.562 6.293 18.125 1 98.62 144 VAL B N 1
ATOM 3786 C CA . VAL B 1 144 ? -8.203 5.898 17.781 1 98.62 144 VAL B CA 1
ATOM 3787 C C . VAL B 1 144 ? -7.516 5.297 19 1 98.62 144 VAL B C 1
ATOM 3789 O O . VAL B 1 144 ? -6.852 4.262 18.906 1 98.62 144 VAL B O 1
ATOM 3792 N N . LYS B 1 145 ? -7.691 5.906 20.141 1 98.38 145 LYS B N 1
ATOM 3793 C CA . LYS B 1 145 ? -7.094 5.398 21.375 1 98.38 145 LYS B CA 1
ATOM 3794 C C . LYS B 1 145 ? -7.613 4 21.703 1 98.38 145 LYS B C 1
ATOM 3796 O O . LYS B 1 145 ? -6.855 3.143 22.156 1 98.38 145 LYS B O 1
ATOM 3801 N N . ALA B 1 146 ? -8.859 3.816 21.469 1 98.06 146 ALA B N 1
ATOM 3802 C CA . ALA B 1 146 ? -9.461 2.525 21.781 1 98.06 146 ALA B CA 1
ATOM 3803 C C . ALA B 1 146 ? -8.859 1.41 20.938 1 98.06 146 ALA B C 1
ATOM 3805 O O . ALA B 1 146 ? -8.75 0.269 21.391 1 98.06 146 ALA B O 1
ATOM 3806 N N . ILE B 1 147 ? -8.461 1.709 19.781 1 97.88 147 ILE B N 1
ATOM 3807 C CA . ILE B 1 147 ? -7.965 0.706 18.844 1 97.88 147 ILE B CA 1
ATOM 3808 C C . ILE B 1 147 ? -6.445 0.586 18.969 1 97.88 147 ILE B C 1
ATOM 3810 O O . ILE B 1 147 ? -5.91 -0.52 19.062 1 97.88 147 ILE B O 1
ATOM 3814 N N . ALA B 1 148 ? -5.75 1.72 19.031 1 97.94 148 ALA B N 1
ATOM 3815 C CA . ALA B 1 148 ? -4.305 1.719 18.828 1 97.94 148 ALA B CA 1
ATOM 3816 C C . ALA B 1 148 ? -3.57 2.012 20.125 1 97.94 148 ALA B C 1
ATOM 3818 O O . ALA B 1 148 ? -2.338 1.986 20.172 1 97.94 148 ALA B O 1
ATOM 3819 N N . GLY B 1 149 ? -4.293 2.324 21.219 1 97.25 149 GLY B N 1
ATOM 3820 C CA . GLY B 1 149 ? -3.633 2.752 22.438 1 97.25 149 GLY B CA 1
ATOM 3821 C C . GLY B 1 149 ? -2.773 3.988 22.25 1 97.25 149 GLY B C 1
ATOM 3822 O O . GLY B 1 149 ? -3.248 5.012 21.75 1 97.25 149 GLY B O 1
ATOM 3823 N N . GLU B 1 150 ? -1.452 3.805 22.562 1 97.75 150 GLU B N 1
ATOM 3824 C CA . GLU B 1 150 ? -0.546 4.945 22.469 1 97.75 150 GLU B CA 1
ATOM 3825 C C . GLU B 1 150 ? 0.373 4.82 21.25 1 97.75 150 GLU B C 1
ATOM 3827 O O . GLU B 1 150 ? 1.329 5.586 21.109 1 97.75 150 GLU B O 1
ATOM 3832 N N . LYS B 1 151 ? 0.076 3.949 20.359 1 97.69 151 LYS B N 1
ATOM 3833 C CA . LYS B 1 151 ? 1.012 3.58 19.297 1 97.69 151 LYS B CA 1
ATOM 3834 C C . LYS B 1 151 ? 0.874 4.508 18.094 1 97.69 151 LYS B C 1
ATOM 3836 O O . LYS B 1 151 ? 1.737 4.523 17.219 1 97.69 151 LYS B O 1
ATOM 3841 N N . VAL B 1 152 ? -0.232 5.254 18.062 1 98.44 152 VAL B N 1
ATOM 3842 C CA . VAL B 1 152 ? -0.464 6.172 16.953 1 98.44 152 VAL B CA 1
ATOM 3843 C C . VAL B 1 152 ? -0.581 7.602 17.484 1 98.44 152 VAL B C 1
ATOM 3845 O O . VAL B 1 152 ? -1.229 7.84 18.5 1 98.44 152 VAL B O 1
ATOM 3848 N N . GLY B 1 153 ? 0.122 8.5 16.844 1 98.69 153 GLY B N 1
ATOM 3849 C CA . GLY B 1 153 ? 0.019 9.906 17.188 1 98.69 153 GLY B CA 1
ATOM 3850 C C . GLY B 1 153 ? -1.067 10.633 16.406 1 98.69 153 GLY B C 1
ATOM 3851 O O . GLY B 1 153 ? -1.699 10.047 15.523 1 98.69 153 GLY B O 1
ATOM 3852 N N . PHE B 1 154 ? -1.272 11.938 16.781 1 98.88 154 PHE B N 1
ATOM 3853 C CA . PHE B 1 154 ? -2.27 12.789 16.141 1 98.88 154 PHE B CA 1
ATOM 3854 C C . PHE B 1 154 ? -1.616 14.016 15.523 1 98.88 154 PHE B C 1
ATOM 3856 O O . PHE B 1 154 ? -0.809 14.688 16.172 1 98.88 154 PHE B O 1
ATOM 3863 N N . GLN B 1 155 ? -1.863 14.219 14.297 1 98.94 155 GLN B N 1
ATOM 3864 C CA . GLN B 1 155 ? -1.589 15.516 13.68 1 98.94 155 GLN B CA 1
ATOM 3865 C C . GLN B 1 155 ? -2.881 16.281 13.422 1 98.94 155 GLN B C 1
ATOM 3867 O O . GLN B 1 155 ? -3.705 15.859 12.602 1 98.94 155 GLN B O 1
ATOM 3872 N N . VAL B 1 156 ? -3.061 17.391 14.055 1 98.94 156 VAL B N 1
ATOM 3873 C CA . VAL B 1 156 ? -4.312 18.141 14.023 1 98.94 156 VAL B CA 1
ATOM 3874 C C . VAL B 1 156 ? -4.086 19.5 13.367 1 98.94 156 VAL B C 1
ATOM 3876 O O . VAL B 1 156 ? -3.311 20.312 13.875 1 98.94 156 VAL B O 1
ATOM 3879 N N . GLU B 1 157 ? -4.746 19.75 12.312 1 98.94 157 GLU B N 1
ATOM 3880 C CA . GLU B 1 157 ? -4.605 21.031 11.633 1 98.94 157 GLU B CA 1
ATOM 3881 C C . GLU B 1 157 ? -5.773 21.969 11.953 1 98.94 157 GLU B C 1
ATOM 3883 O O . GLU B 1 157 ? -6.934 21.609 11.742 1 98.94 157 GLU B O 1
ATOM 3888 N N . ILE B 1 158 ? -5.461 23.125 12.414 1 98.88 158 ILE B N 1
ATOM 3889 C CA . ILE B 1 158 ? -6.473 24.156 12.625 1 98.88 158 ILE B CA 1
ATOM 3890 C C . ILE B 1 158 ? -6.762 24.875 11.305 1 98.88 158 ILE B C 1
ATOM 3892 O O . ILE B 1 158 ? -5.84 25.328 10.625 1 98.88 158 ILE B O 1
ATOM 3896 N N . LYS B 1 159 ? -8.031 24.922 11 1 98.56 159 LYS B N 1
ATOM 3897 C CA . LYS B 1 159 ? -8.414 25.578 9.758 1 98.56 159 LYS B CA 1
ATOM 3898 C C . LYS B 1 159 ? -9.031 26.953 10.023 1 98.56 159 LYS B C 1
ATOM 3900 O O . LYS B 1 159 ? -10.148 27.047 10.539 1 98.56 159 LYS B O 1
ATOM 3905 N N . THR B 1 160 ? -8.32 27.953 9.617 1 97.62 160 THR B N 1
ATOM 3906 C CA . THR B 1 160 ? -8.773 29.344 9.641 1 97.62 160 THR B CA 1
ATOM 3907 C C . THR B 1 160 ? -8.32 30.078 8.383 1 97.62 160 THR B C 1
ATOM 3909 O O . THR B 1 160 ? -7.484 29.578 7.629 1 97.62 160 THR B O 1
ATOM 3912 N N . ASP B 1 161 ? -9.016 31.188 8.117 1 95.56 161 ASP B N 1
ATOM 3913 C CA . ASP B 1 161 ? -8.609 32.125 7.062 1 95.56 161 ASP B CA 1
ATOM 3914 C C . ASP B 1 161 ? -8.508 33.531 7.582 1 95.56 161 ASP B C 1
ATOM 3916 O O . ASP B 1 161 ? -9.523 34.219 7.746 1 95.56 161 ASP B O 1
ATOM 3920 N N . PRO B 1 162 ? -7.266 34 7.781 1 93.06 162 PRO B N 1
ATOM 3921 C CA . PRO B 1 162 ? -7.121 35.344 8.336 1 93.06 162 PRO B CA 1
ATOM 3922 C C . PRO B 1 162 ? -7.641 36.406 7.391 1 93.06 162 PRO B C 1
ATOM 3924 O O . PRO B 1 162 ? -7.906 37.531 7.824 1 93.06 162 PRO B O 1
ATOM 3927 N N . ALA B 1 163 ? -7.758 36.125 6.121 1 91.5 163 ALA B N 1
ATOM 3928 C CA . ALA B 1 163 ? -8.328 37.062 5.172 1 91.5 163 ALA B CA 1
ATOM 3929 C C . ALA B 1 163 ? -9.844 37.156 5.312 1 91.5 163 ALA B C 1
ATOM 3931 O O . ALA B 1 163 ? -10.461 38.125 4.887 1 91.5 163 ALA B O 1
ATOM 3932 N N . HIS B 1 164 ? -10.453 36.125 5.859 1 95.06 164 HIS B N 1
ATOM 3933 C CA . HIS B 1 164 ? -11.891 36.062 6.102 1 95.06 164 HIS B CA 1
ATOM 3934 C C . HIS B 1 164 ? -12.18 35.531 7.504 1 95.06 164 HIS B C 1
ATOM 3936 O O . HIS B 1 164 ? -12.805 34.469 7.656 1 95.06 164 HIS B O 1
ATOM 3942 N N . PRO B 1 165 ? -11.828 36.312 8.484 1 95.06 165 PRO B N 1
ATOM 3943 C CA . PRO B 1 165 ? -11.852 35.844 9.867 1 95.06 165 PRO B CA 1
ATOM 3944 C C . PRO B 1 165 ? -13.25 35.469 10.352 1 95.06 165 PRO B C 1
ATOM 3946 O O . PRO B 1 165 ? -13.406 34.75 11.336 1 95.06 165 PRO B O 1
ATOM 3949 N N . HIS B 1 166 ? -14.367 35.938 9.656 1 96.19 166 HIS B N 1
ATOM 3950 C CA . HIS B 1 166 ? -15.734 35.688 10.094 1 96.19 166 HIS B CA 1
ATOM 3951 C C . HIS B 1 166 ? -16.203 34.281 9.688 1 96.19 166 HIS B C 1
ATOM 3953 O O . HIS B 1 166 ? -17.234 33.812 10.148 1 96.19 166 HIS B O 1
ATOM 3959 N N . GLN B 1 167 ? -15.422 33.625 8.914 1 97.56 167 GLN B N 1
ATOM 3960 C CA . GLN B 1 167 ? -15.836 32.344 8.352 1 97.56 167 GLN B CA 1
ATOM 3961 C C . GLN B 1 167 ? -15.445 31.188 9.266 1 97.56 167 GLN B C 1
ATOM 3963 O O . GLN B 1 167 ? -15.734 30.016 8.961 1 97.56 167 GLN B O 1
ATOM 3968 N N . SER B 1 168 ? -14.805 31.438 10.359 1 97.81 168 SER B N 1
ATOM 3969 C CA . SER B 1 168 ? -14.414 30.438 11.344 1 97.81 168 SER B CA 1
ATOM 3970 C C . SER B 1 168 ? -14.336 31.031 12.75 1 97.81 168 SER B C 1
ATOM 3972 O O . SER B 1 168 ? -14.531 32.25 12.922 1 97.81 168 SER B O 1
ATOM 3974 N N . ALA B 1 169 ? -14.148 30.172 13.758 1 98 169 ALA B N 1
ATOM 3975 C CA . ALA B 1 169 ? -13.75 30.641 15.078 1 98 169 ALA B CA 1
ATOM 3976 C C . ALA B 1 169 ? -12.375 31.312 15.031 1 98 169 ALA B C 1
ATOM 3978 O O . ALA B 1 169 ? -11.641 31.156 14.047 1 98 169 ALA B O 1
ATOM 3979 N N . THR B 1 170 ? -12.062 32.062 16.078 1 97.81 170 THR B N 1
ATOM 3980 C CA . THR B 1 170 ? -10.797 32.781 16.125 1 97.81 170 THR B CA 1
ATOM 3981 C C . THR B 1 170 ? -9.664 31.844 16.516 1 97.81 170 THR B C 1
ATOM 3983 O O . THR B 1 170 ? -9.898 30.781 17.109 1 97.81 170 THR B O 1
ATOM 3986 N N . PRO B 1 171 ? -8.422 32.281 16.234 1 97.94 171 PRO B N 1
ATOM 3987 C CA . PRO B 1 171 ? -7.258 31.516 16.672 1 97.94 171 PRO B CA 1
ATOM 3988 C C . PRO B 1 171 ? -7.27 31.234 18.188 1 97.94 171 PRO B C 1
ATOM 3990 O O . PRO B 1 171 ? -6.98 30.109 18.609 1 97.94 171 PRO B O 1
ATOM 3993 N N . LYS B 1 172 ? -7.656 32.188 18.953 1 97.62 172 LYS B N 1
ATOM 3994 C CA . LYS B 1 172 ? -7.684 32.031 20.406 1 97.62 172 LYS B CA 1
ATOM 3995 C C . LYS B 1 172 ? -8.734 31 20.844 1 97.62 172 LYS B C 1
ATOM 3997 O O . LYS B 1 172 ? -8.5 30.203 21.75 1 97.62 172 LYS B O 1
ATOM 4002 N N . GLN B 1 173 ? -9.883 31.031 20.188 1 98.31 173 GLN B N 1
ATOM 4003 C CA . GLN B 1 173 ? -10.938 30.078 20.5 1 98.31 173 GLN B CA 1
ATOM 4004 C C . GLN B 1 173 ? -10.492 28.656 20.188 1 98.31 173 GLN B C 1
ATOM 4006 O O . GLN B 1 173 ? -10.703 27.75 21 1 98.31 173 GLN B O 1
ATOM 4011 N N . PHE B 1 174 ? -9.883 28.484 19.078 1 98.69 174 PHE B N 1
ATOM 4012 C CA . PHE B 1 174 ? -9.359 27.172 18.719 1 98.69 174 PHE B CA 1
ATOM 4013 C C . PHE B 1 174 ? -8.305 26.719 19.719 1 98.69 174 PHE B C 1
ATOM 4015 O O . PHE B 1 174 ? -8.344 25.578 20.188 1 98.69 174 PHE B O 1
ATOM 4022 N N . ALA B 1 175 ? -7.34 27.594 20 1 98.56 175 ALA B N 1
ATOM 4023 C CA . ALA B 1 175 ? -6.242 27.266 20.906 1 98.56 175 ALA B CA 1
ATOM 4024 C C . ALA B 1 175 ? -6.762 26.812 22.266 1 98.56 175 ALA B C 1
ATOM 4026 O O . ALA B 1 175 ? -6.32 25.7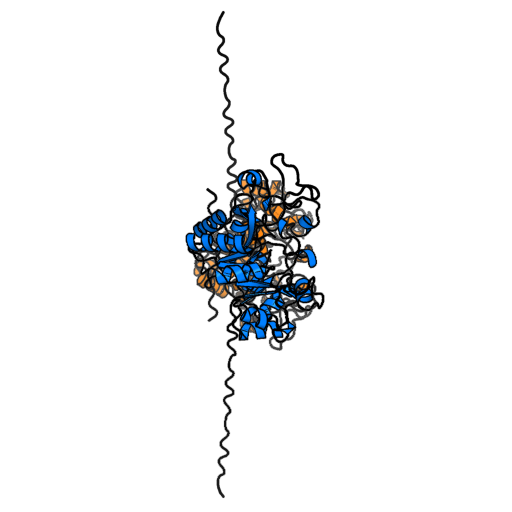97 22.812 1 98.56 175 ALA B O 1
ATOM 4027 N N . THR B 1 176 ? -7.715 27.562 22.781 1 98.56 176 THR B N 1
ATOM 4028 C CA . THR B 1 176 ? -8.273 27.266 24.094 1 98.56 176 THR B CA 1
ATOM 4029 C C . THR B 1 176 ? -9.008 25.938 24.078 1 98.56 176 THR B C 1
ATOM 4031 O O . THR B 1 176 ? -8.758 25.078 24.938 1 98.56 176 THR B O 1
ATOM 4034 N N . ALA B 1 177 ? -9.852 25.734 23.109 1 98.69 177 ALA B N 1
ATOM 4035 C CA . ALA B 1 177 ? -10.648 24.516 23.031 1 98.69 177 ALA B CA 1
ATOM 4036 C C . ALA B 1 177 ? -9.758 23.297 22.812 1 98.69 177 ALA B C 1
ATOM 4038 O O . ALA B 1 177 ? -9.969 22.234 23.422 1 98.69 177 ALA B O 1
ATOM 4039 N N . LEU B 1 178 ? -8.789 23.422 21.953 1 98.75 178 LEU B N 1
ATOM 4040 C CA . LEU B 1 178 ? -7.914 22.312 21.625 1 98.75 178 LEU B CA 1
ATOM 4041 C C . LEU B 1 178 ? -7.027 21.938 22.812 1 98.75 178 LEU B C 1
ATOM 4043 O O . LEU B 1 178 ? -6.887 20.766 23.141 1 98.75 178 LEU B O 1
ATOM 4047 N N . ALA B 1 179 ? -6.402 22.953 23.438 1 98.62 179 ALA B N 1
ATOM 4048 C CA . ALA B 1 179 ? -5.566 22.703 24.609 1 98.62 179 ALA B CA 1
ATOM 4049 C C . ALA B 1 179 ? -6.344 21.953 25.688 1 98.62 179 ALA B C 1
ATOM 4051 O O . ALA B 1 179 ? -5.832 21 26.297 1 98.62 179 ALA B O 1
ATOM 4052 N N . LYS B 1 180 ? -7.559 22.375 25.891 1 98.56 180 LYS B N 1
ATOM 4053 C CA . LYS B 1 180 ? -8.414 21.734 26.891 1 98.56 180 LYS B CA 1
ATOM 4054 C C . LYS B 1 180 ? -8.688 20.281 26.531 1 98.56 180 LYS B C 1
ATOM 4056 O O . LYS B 1 180 ? -8.586 19.391 27.375 1 98.56 180 LYS B O 1
ATOM 4061 N N . LEU B 1 181 ? -9.008 20.016 25.297 1 98.75 181 LEU B N 1
ATOM 4062 C CA . LEU B 1 181 ? -9.328 18.656 24.859 1 98.75 181 LEU B CA 1
ATOM 4063 C C . LEU B 1 181 ? -8.109 17.75 24.953 1 98.75 181 LEU B C 1
ATOM 4065 O O . LEU B 1 181 ? -8.203 16.625 25.422 1 98.75 181 LEU B O 1
ATOM 4069 N N . LEU B 1 182 ? -6.965 18.219 24.484 1 98.75 182 LEU B N 1
ATOM 4070 C CA . LEU B 1 182 ? -5.75 17.406 24.484 1 98.75 182 LEU B CA 1
ATOM 4071 C C . LEU B 1 182 ? -5.371 17.016 25.922 1 98.75 182 LEU B C 1
ATOM 4073 O O . LEU B 1 182 ? -4.973 15.875 26.156 1 98.75 182 LEU B O 1
ATOM 4077 N N . LYS B 1 183 ? -5.508 17.938 26.812 1 98.38 183 LYS B N 1
ATOM 4078 C CA . LYS B 1 183 ? -5.23 17.672 28.219 1 98.38 183 LYS B CA 1
ATOM 4079 C C . LYS B 1 183 ? -6.215 16.656 28.797 1 98.38 183 LYS B C 1
ATOM 4081 O O . LYS B 1 183 ? -5.809 15.688 29.438 1 98.38 183 LYS B O 1
ATOM 4086 N N . ALA B 1 184 ? -7.465 16.859 28.547 1 98.5 184 ALA B N 1
ATOM 4087 C CA . ALA B 1 184 ? -8.516 15.992 29.078 1 98.5 184 ALA B CA 1
ATOM 4088 C C . ALA B 1 184 ? -8.336 14.555 28.578 1 98.5 184 ALA B C 1
ATOM 4090 O O . ALA B 1 184 ? -8.594 13.602 29.312 1 98.5 184 ALA B O 1
ATOM 4091 N N . GLU B 1 185 ? -7.879 14.383 27.328 1 98.5 185 GLU B N 1
ATOM 4092 C CA . GLU B 1 185 ? -7.746 13.07 26.719 1 98.5 185 GLU B CA 1
ATOM 4093 C C . GLU B 1 185 ? -6.363 12.477 26.969 1 98.5 185 GLU B C 1
ATOM 4095 O O . GLU B 1 185 ? -6.102 11.328 26.609 1 98.5 185 GLU B O 1
ATOM 4100 N N . GLY B 1 186 ? -5.441 13.188 27.516 1 98.25 186 GLY B N 1
ATOM 4101 C CA . GLY B 1 186 ? -4.109 12.711 27.844 1 98.25 186 GLY B CA 1
ATOM 4102 C C . GLY B 1 186 ? -3.258 12.422 26.609 1 98.25 186 GLY B C 1
ATOM 4103 O O . GLY B 1 186 ? -2.523 11.43 26.578 1 98.25 186 GLY B O 1
ATOM 4104 N N . ILE B 1 187 ? -3.383 13.312 25.578 1 98.31 187 ILE B N 1
ATOM 4105 C CA . ILE B 1 187 ? -2.664 13 24.344 1 98.31 187 ILE B CA 1
ATOM 4106 C C . ILE B 1 187 ? -1.785 14.18 23.938 1 98.31 187 ILE B C 1
ATOM 4108 O O . ILE B 1 187 ? -1.356 14.281 22.797 1 98.31 187 ILE B O 1
ATOM 4112 N N . THR B 1 188 ? -1.487 15.102 24.844 1 98.31 188 THR B N 1
ATOM 4113 C CA . THR B 1 188 ? -0.673 16.281 24.547 1 98.31 188 THR B CA 1
ATOM 4114 C C . THR B 1 188 ? 0.68 15.859 23.969 1 98.31 188 THR B C 1
ATOM 4116 O O . THR B 1 188 ? 1.114 16.391 22.953 1 98.31 188 THR B O 1
ATOM 4119 N N . ASP B 1 189 ? 1.3 14.82 24.5 1 96.88 189 ASP B N 1
ATOM 4120 C CA . ASP B 1 189 ? 2.67 14.445 24.172 1 96.88 189 ASP B CA 1
ATOM 4121 C C . ASP B 1 189 ? 2.734 13.734 22.828 1 96.88 189 ASP B C 1
ATOM 4123 O O . ASP B 1 189 ? 3.807 13.633 22.219 1 96.88 189 ASP B O 1
ATOM 4127 N N . ARG B 1 190 ? 1.588 13.25 22.344 1 97.25 190 ARG B N 1
ATOM 4128 C CA . ARG B 1 190 ? 1.619 12.539 21.078 1 97.25 190 ARG B CA 1
ATOM 4129 C C . ARG B 1 190 ? 0.766 13.25 20.031 1 97.25 190 ARG B C 1
ATOM 4131 O O . ARG B 1 190 ? 0.236 12.617 19.109 1 97.25 190 ARG B O 1
ATOM 4138 N N . THR B 1 191 ? 0.584 14.57 20.266 1 98.75 191 THR B N 1
ATOM 4139 C CA . THR B 1 191 ? -0.142 15.391 19.297 1 98.75 191 THR B CA 1
ATOM 4140 C C . THR B 1 191 ? 0.761 16.484 18.734 1 98.75 191 THR B C 1
ATOM 4142 O O . THR B 1 191 ? 1.522 17.109 19.469 1 98.75 191 THR B O 1
ATOM 4145 N N . GLU B 1 192 ? 0.756 16.609 17.438 1 98.88 192 GLU B N 1
ATOM 4146 C CA . GLU B 1 192 ? 1.318 17.734 16.703 1 98.88 192 GLU B CA 1
ATOM 4147 C C . GLU B 1 192 ? 0.218 18.594 16.094 1 98.88 192 GLU B C 1
ATOM 4149 O O . GLU B 1 192 ? -0.651 18.094 15.383 1 98.88 192 GLU B O 1
ATOM 4154 N N . VAL B 1 193 ? 0.246 19.891 16.391 1 98.94 193 VAL B N 1
ATOM 4155 C CA . VAL B 1 193 ? -0.794 20.766 15.883 1 98.94 193 VAL B CA 1
ATOM 4156 C C . VAL B 1 193 ? -0.227 21.641 14.758 1 98.94 193 VAL B C 1
ATOM 4158 O O . VAL B 1 193 ? 0.793 22.312 14.938 1 98.94 193 VAL B O 1
ATOM 4161 N N . GLN B 1 194 ? -0.894 21.594 13.617 1 98.75 194 GLN B N 1
ATOM 4162 C CA . GLN B 1 194 ? -0.399 22.375 12.492 1 98.75 194 GLN B CA 1
ATOM 4163 C C . GLN B 1 194 ? -1.419 23.422 12.055 1 98.75 194 GLN B C 1
ATOM 4165 O O . GLN B 1 194 ? -2.604 23.312 12.383 1 98.75 194 GLN B O 1
ATOM 4170 N N . ALA B 1 195 ? -0.922 24.453 11.352 1 98.56 195 ALA B N 1
ATOM 4171 C CA . ALA B 1 195 ? -1.771 25.484 10.773 1 98.56 195 ALA B CA 1
ATOM 4172 C C . ALA B 1 195 ? -1.005 26.312 9.734 1 98.56 195 ALA B C 1
ATOM 4174 O O . ALA B 1 195 ? 0.197 26.547 9.883 1 98.56 195 ALA B O 1
ATOM 4175 N N . PHE B 1 196 ? -1.713 26.734 8.75 1 96.69 196 PHE B N 1
ATOM 4176 C CA . PHE B 1 196 ? -1.186 27.766 7.863 1 96.69 196 PHE B CA 1
ATOM 4177 C C . PHE B 1 196 ? -1.253 29.141 8.531 1 96.69 196 PHE B C 1
ATOM 4179 O O . PHE B 1 196 ? -0.4 30 8.281 1 96.69 196 PHE B O 1
ATOM 4186 N N . ASP B 1 197 ? -2.35 29.297 9.258 1 96.44 197 ASP B N 1
ATOM 4187 C CA . ASP B 1 197 ? -2.518 30.516 10.055 1 96.44 197 ASP B CA 1
ATOM 4188 C C . ASP B 1 197 ? -1.698 30.453 11.344 1 96.44 197 ASP B C 1
ATOM 4190 O O . ASP B 1 197 ? -2.207 30.031 12.383 1 96.44 197 ASP B O 1
ATOM 4194 N N . TRP B 1 198 ? -0.457 31 11.328 1 97.19 198 TRP B N 1
ATOM 4195 C CA . TRP B 1 198 ? 0.536 30.781 12.375 1 97.19 198 TRP B CA 1
ATOM 4196 C C . TRP B 1 198 ? 0.051 31.359 13.703 1 97.19 198 TRP B C 1
ATOM 4198 O O . TRP B 1 198 ? 0.417 30.859 14.773 1 97.19 198 TRP B O 1
ATOM 4208 N N . PRO B 1 199 ? -0.772 32.406 13.734 1 97.19 199 PRO B N 1
ATOM 4209 C CA . PRO B 1 199 ? -1.301 32.906 15.008 1 97.19 199 PRO B CA 1
ATOM 4210 C C . PRO B 1 199 ? -2.018 31.844 15.82 1 97.19 199 PRO B C 1
ATOM 4212 O O . PRO B 1 199 ? -2.025 31.906 17.047 1 97.19 199 PRO B O 1
ATOM 4215 N N . CYS B 1 200 ? -2.609 30.859 15.148 1 98.44 200 CYS B N 1
ATOM 4216 C CA . CYS B 1 200 ? -3.227 29.75 15.859 1 98.44 200 CYS B CA 1
ATOM 4217 C C . CYS B 1 200 ? -2.195 28.984 16.688 1 98.44 200 CYS B C 1
ATOM 4219 O O . CYS B 1 200 ? -2.455 28.641 17.844 1 98.44 200 CYS B O 1
ATOM 4221 N N . LEU B 1 201 ? -1.055 28.797 16.141 1 98.81 201 LEU B N 1
ATOM 4222 C CA . LEU B 1 201 ? 0.009 28.031 16.781 1 98.81 201 LEU B CA 1
ATOM 4223 C C . LEU B 1 201 ? 0.642 28.828 17.922 1 98.81 201 LEU B C 1
ATOM 4225 O O . LEU B 1 201 ? 0.909 28.297 18.984 1 98.81 201 LEU B O 1
ATOM 4229 N N . ILE B 1 202 ? 0.836 30.125 17.656 1 98 202 ILE B N 1
ATOM 4230 C CA . ILE B 1 202 ? 1.418 31.016 18.656 1 98 202 ILE B CA 1
ATOM 4231 C C . ILE B 1 202 ? 0.494 31.094 19.875 1 98 202 ILE B C 1
ATOM 4233 O O . ILE B 1 202 ? 0.951 31.016 21.016 1 98 202 ILE B O 1
ATOM 4237 N N . ALA B 1 203 ? -0.811 31.188 19.594 1 98.31 203 ALA B N 1
ATOM 4238 C CA . ALA B 1 203 ? -1.79 31.203 20.672 1 98.31 203 ALA B CA 1
ATOM 4239 C C . ALA B 1 203 ? -1.757 29.906 21.469 1 98.31 203 ALA B C 1
ATOM 4241 O O . ALA B 1 203 ? -1.848 29.938 22.703 1 98.31 203 ALA B O 1
ATOM 4242 N N . LEU B 1 204 ? -1.631 28.828 20.812 1 98.5 204 LEU B N 1
ATOM 4243 C CA . LEU B 1 204 ? -1.594 27.516 21.469 1 98.5 204 LEU B CA 1
ATOM 4244 C C . LEU B 1 204 ? -0.36 27.391 22.359 1 98.5 204 LEU B C 1
ATOM 4246 O O . LEU B 1 204 ? -0.45 26.906 23.484 1 98.5 204 LEU B O 1
ATOM 4250 N N . GLN B 1 205 ? 0.784 27.844 21.859 1 98.06 205 GLN B N 1
ATOM 4251 C CA . GLN B 1 205 ? 2.045 27.781 22.594 1 98.06 205 GLN B CA 1
ATOM 4252 C C . GLN B 1 205 ? 1.978 28.625 23.859 1 98.06 205 GLN B C 1
ATOM 4254 O O . GLN B 1 205 ? 2.594 28.281 24.875 1 98.06 205 GLN B O 1
ATOM 4259 N N . LYS B 1 206 ? 1.263 29.672 23.812 1 97.56 206 LYS B N 1
ATOM 4260 C CA . LYS B 1 206 ? 1.093 30.531 24.984 1 97.56 206 LYS B CA 1
ATOM 4261 C C . LYS B 1 206 ? 0.266 29.828 26.062 1 97.56 206 LYS B C 1
ATOM 4263 O O . LYS B 1 206 ? 0.525 30 27.266 1 97.56 206 LYS B O 1
ATOM 4268 N N . ILE B 1 207 ? -0.648 29.078 25.609 1 98 207 ILE B N 1
ATOM 4269 C CA . ILE B 1 207 ? -1.537 28.391 26.547 1 98 207 ILE B CA 1
ATOM 4270 C C . ILE B 1 207 ? -0.836 27.156 27.109 1 98 207 ILE B C 1
ATOM 4272 O O . ILE B 1 207 ? -0.928 26.875 28.312 1 98 207 ILE B O 1
ATOM 4276 N N . ASN B 1 208 ? -0.161 26.375 26.312 1 97.31 208 ASN B N 1
ATOM 4277 C CA . ASN B 1 208 ? 0.537 25.156 26.703 1 97.31 208 ASN B CA 1
ATOM 4278 C C . ASN B 1 208 ? 1.78 24.922 25.859 1 97.31 208 ASN B C 1
ATOM 4280 O O . ASN B 1 208 ? 1.7 24.297 24.797 1 97.31 208 ASN B O 1
ATOM 4284 N N . PRO B 1 209 ? 2.879 25.266 26.344 1 96 209 PRO B N 1
ATOM 4285 C CA . PRO B 1 209 ? 4.113 25.172 25.562 1 96 209 PRO B CA 1
ATOM 4286 C C . PRO B 1 209 ? 4.543 23.734 25.312 1 96 209 PRO B C 1
ATOM 4288 O O . PRO B 1 209 ? 5.461 23.5 24.516 1 96 209 PRO B O 1
ATOM 4291 N N . ASN B 1 210 ? 3.898 22.797 25.938 1 96.31 210 ASN B N 1
ATOM 4292 C CA . ASN B 1 210 ? 4.25 21.391 25.734 1 96.31 210 ASN B CA 1
ATOM 4293 C C . ASN B 1 210 ? 3.615 20.828 24.469 1 96.31 210 ASN B C 1
ATOM 4295 O O . ASN B 1 210 ? 3.99 19.75 24 1 96.31 210 ASN B O 1
ATOM 4299 N N . ILE B 1 211 ? 2.662 21.5 23.922 1 97.56 211 ILE B N 1
ATOM 4300 C CA . ILE B 1 211 ? 2.057 21.062 22.672 1 97.56 211 ILE B CA 1
ATOM 4301 C C . ILE B 1 211 ? 3.016 21.328 21.516 1 97.56 211 ILE B C 1
ATOM 4303 O O . ILE B 1 211 ? 3.484 22.469 21.328 1 97.56 211 ILE B O 1
ATOM 4307 N N . LYS B 1 212 ? 3.348 20.297 20.781 1 98.75 212 LYS B N 1
ATOM 4308 C CA . LYS B 1 212 ? 4.211 20.453 19.609 1 98.75 212 LYS B CA 1
ATOM 4309 C C . LYS B 1 212 ? 3.477 21.141 18.469 1 98.75 212 LYS B C 1
ATOM 4311 O O . LYS B 1 212 ? 2.441 20.656 18 1 98.75 212 LYS B O 1
ATOM 4316 N N . THR B 1 213 ? 4.02 22.312 18.062 1 98.81 213 THR B N 1
ATOM 4317 C CA . THR B 1 213 ? 3.387 23.062 16.984 1 98.81 213 THR B CA 1
ATOM 4318 C C . THR B 1 213 ? 4.16 22.891 15.68 1 98.81 213 THR B C 1
ATOM 4320 O O . THR B 1 213 ? 5.395 22.859 15.688 1 98.81 213 THR B O 1
ATOM 4323 N N . ALA B 1 214 ? 3.436 22.656 14.633 1 98.88 214 ALA B N 1
ATOM 4324 C CA . ALA B 1 214 ? 3.955 22.438 13.281 1 98.88 214 ALA B CA 1
ATOM 4325 C C . ALA B 1 214 ? 3.537 23.578 12.344 1 98.88 214 ALA B C 1
ATOM 4327 O O . ALA B 1 214 ? 2.35 23.734 12.055 1 98.88 214 ALA B O 1
ATOM 4328 N N . TYR B 1 215 ? 4.5 24.328 11.891 1 98.31 215 TYR B N 1
ATOM 4329 C CA . TYR B 1 215 ? 4.238 25.484 11.047 1 98.31 215 TYR B CA 1
ATOM 4330 C C . TYR B 1 215 ? 4.164 25.094 9.578 1 98.31 215 TYR B C 1
ATOM 4332 O O . TYR B 1 215 ? 5.16 24.672 8.992 1 98.31 215 TYR B O 1
ATOM 4340 N N . LEU B 1 216 ? 2.986 25.234 8.992 1 98.06 216 LEU B N 1
ATOM 4341 C CA . LEU B 1 216 ? 2.762 24.906 7.59 1 98.06 216 LEU B CA 1
ATOM 4342 C C . LEU B 1 216 ? 3.195 26.047 6.676 1 98.06 216 LEU B C 1
ATOM 4344 O O . LEU B 1 216 ? 2.955 27.203 6.98 1 98.06 216 LEU B O 1
ATOM 4348 N N . THR B 1 217 ? 3.83 25.672 5.578 1 95.94 217 THR B N 1
ATOM 4349 C CA . THR B 1 217 ? 4.16 26.656 4.559 1 95.94 217 THR B CA 1
ATOM 4350 C C . THR B 1 217 ? 3.846 26.125 3.164 1 95.94 217 THR B C 1
ATOM 4352 O O . THR B 1 217 ? 3.775 24.922 2.959 1 95.94 217 THR B O 1
ATOM 4355 N N . GLU B 1 218 ? 3.539 27.031 2.283 1 91.69 218 GLU B N 1
ATOM 4356 C CA . GLU B 1 218 ? 3.4 26.797 0.848 1 91.69 218 GLU B CA 1
ATOM 4357 C C . GLU B 1 218 ? 3.918 27.984 0.044 1 91.69 218 GLU B C 1
ATOM 4359 O O . GLU B 1 218 ? 4.25 29.031 0.612 1 91.69 218 GLU B O 1
ATOM 4364 N N . ALA B 1 219 ? 4.078 27.766 -1.243 1 79.69 219 ALA B N 1
ATOM 4365 C CA . ALA B 1 219 ? 4.672 28.781 -2.098 1 79.69 219 ALA B CA 1
ATOM 4366 C C . ALA B 1 219 ? 3.957 30.125 -1.934 1 79.69 219 ALA B C 1
ATOM 4368 O O . ALA B 1 219 ? 4.602 31.172 -1.809 1 79.69 219 ALA B O 1
ATOM 4369 N N . ALA B 1 220 ? 2.699 30.031 -1.866 1 69.81 220 ALA B N 1
ATOM 4370 C CA . ALA B 1 220 ? 1.927 31.266 -1.78 1 69.81 220 ALA B CA 1
ATOM 4371 C C . ALA B 1 220 ? 2.178 31.984 -0.455 1 69.81 220 ALA B C 1
ATOM 4373 O O . ALA B 1 220 ? 2.332 33.219 -0.42 1 69.81 220 ALA B O 1
ATOM 4374 N N . SER B 1 221 ? 2.17 31.266 0.561 1 69.62 221 SER B N 1
ATOM 4375 C CA . SER B 1 221 ? 2.424 31.859 1.87 1 69.62 221 SER B CA 1
ATOM 4376 C C . SER B 1 221 ? 3.838 32.438 1.955 1 69.62 221 SER B C 1
ATOM 4378 O O . SER B 1 221 ? 4.051 33.5 2.549 1 69.62 221 SER B O 1
ATOM 4380 N N . ASN B 1 222 ? 4.68 31.75 1.274 1 71.44 222 ASN B N 1
ATOM 4381 C CA . ASN B 1 222 ? 6.062 32.219 1.286 1 71.44 222 ASN B CA 1
ATOM 4382 C C . ASN B 1 222 ? 6.211 33.562 0.576 1 71.44 222 ASN B C 1
ATOM 4384 O O . ASN B 1 222 ? 6.938 34.438 1.043 1 71.44 222 ASN B O 1
ATOM 4388 N N . LYS B 1 223 ? 5.422 33.625 -0.466 1 74.75 223 LYS B N 1
ATOM 4389 C CA . LYS B 1 223 ? 5.453 34.875 -1.2 1 74.75 223 LYS B CA 1
ATOM 4390 C C . LYS B 1 223 ? 4.898 36 -0.353 1 74.75 223 LYS B C 1
ATOM 4392 O O . LYS B 1 223 ? 5.414 37.125 -0.399 1 74.75 223 LYS B O 1
ATOM 4397 N N . GLN B 1 224 ? 3.949 35.688 0.423 1 75.94 224 GLN B N 1
ATOM 4398 C CA . GLN B 1 224 ? 3.336 36.719 1.26 1 75.94 224 GLN B CA 1
ATOM 4399 C C . GLN B 1 224 ? 4.285 37.156 2.371 1 75.94 224 GLN B C 1
ATOM 4401 O O . GLN B 1 224 ? 4.262 38.312 2.791 1 75.94 224 GLN B O 1
ATOM 4406 N N . MET B 1 225 ? 5.113 36.281 2.746 1 73.94 225 MET B N 1
ATOM 4407 C CA . MET B 1 225 ? 6.066 36.594 3.812 1 73.94 225 MET B CA 1
ATOM 4408 C C . MET B 1 225 ? 7.184 37.5 3.309 1 73.94 225 MET B C 1
ATOM 4410 O O . MET B 1 225 ? 7.918 38.094 4.105 1 73.94 225 MET B O 1
ATOM 4414 N N . THR B 1 226 ? 7.195 37.625 2.01 1 74.56 226 THR B N 1
ATOM 4415 C CA . THR B 1 226 ? 8.25 38.438 1.419 1 74.56 226 THR B CA 1
ATOM 4416 C C . THR B 1 226 ? 7.652 39.688 0.763 1 74.56 226 THR B C 1
ATOM 4418 O O . THR B 1 226 ? 8.383 40.5 0.201 1 74.56 226 THR B O 1
ATOM 4421 N N . SER B 1 227 ? 6.371 39.75 0.846 1 75.81 227 SER B N 1
ATOM 4422 C CA . SER B 1 227 ? 5.707 40.844 0.182 1 75.81 227 SER B CA 1
ATOM 4423 C C . SER B 1 227 ? 5.977 42.156 0.905 1 75.81 227 SER B C 1
ATOM 4425 O O . SER B 1 227 ? 6.074 42.188 2.133 1 75.81 227 SER B O 1
ATOM 4427 N N . ASP B 1 228 ? 6.066 43.156 0.115 1 74.06 228 ASP B N 1
ATOM 4428 C CA . ASP B 1 228 ? 6.199 44.5 0.67 1 74.06 228 ASP B CA 1
ATOM 4429 C C . ASP B 1 228 ? 4.836 45.156 0.867 1 74.06 228 ASP B C 1
ATOM 4431 O O . ASP B 1 228 ? 4.738 46.25 1.439 1 74.06 228 ASP B O 1
ATOM 4435 N N . ASN B 1 229 ? 3.881 44.531 0.41 1 78.81 229 ASN B N 1
ATOM 4436 C CA . ASN B 1 229 ? 2.531 45.031 0.611 1 78.81 229 ASN B CA 1
ATOM 4437 C C . ASN B 1 229 ? 2.029 44.75 2.025 1 78.81 229 ASN B C 1
ATOM 4439 O O . ASN B 1 229 ? 1.768 43.594 2.379 1 78.81 229 ASN B O 1
ATOM 4443 N N . PRO B 1 230 ? 1.942 45.812 2.764 1 71.88 230 PRO B N 1
ATOM 4444 C CA . PRO B 1 230 ? 1.596 45.625 4.176 1 71.88 230 PRO B CA 1
ATOM 4445 C C . PRO B 1 230 ? 0.25 44.938 4.363 1 71.88 230 PRO B C 1
ATOM 4447 O O . PRO B 1 230 ? -0.014 44.375 5.43 1 71.88 230 PRO B O 1
ATOM 4450 N N . LYS B 1 231 ? -0.599 45 3.35 1 77.5 231 LYS B N 1
ATOM 4451 C CA . LYS B 1 231 ? -1.918 44.375 3.459 1 77.5 231 LYS B CA 1
ATOM 4452 C C . LYS B 1 231 ? -1.82 42.875 3.416 1 77.5 231 LYS B C 1
ATOM 4454 O O . LYS B 1 231 ? -2.719 42.156 3.891 1 77.5 231 LYS B O 1
ATOM 4459 N N . ILE B 1 232 ? -0.758 42.406 2.916 1 81.19 232 ILE B N 1
ATOM 4460 C CA . ILE B 1 232 ? -0.665 40.969 2.705 1 81.19 232 ILE B CA 1
ATOM 4461 C C . ILE B 1 232 ? 0.528 40.406 3.479 1 81.19 232 ILE B C 1
ATOM 4463 O O . ILE B 1 232 ? 0.548 39.25 3.834 1 81.19 232 ILE B O 1
ATOM 4467 N N . ALA B 1 233 ? 1.425 41.375 3.703 1 75.38 233 ALA B N 1
ATOM 4468 C CA . ALA B 1 233 ? 2.656 40.969 4.375 1 75.38 233 ALA B CA 1
ATOM 4469 C C . ALA B 1 233 ? 2.369 40.5 5.789 1 75.38 233 ALA B C 1
ATOM 4471 O O . ALA B 1 233 ? 1.792 41.219 6.602 1 75.38 233 ALA B O 1
ATOM 4472 N N . GLY B 1 234 ? 2.641 39.188 6.008 1 85.06 234 GLY B N 1
ATOM 4473 C CA . GLY B 1 234 ? 2.551 38.688 7.363 1 85.06 234 GLY B CA 1
ATOM 4474 C C . GLY B 1 234 ? 1.146 38.25 7.746 1 85.06 234 GLY B C 1
ATOM 4475 O O . GLY B 1 234 ? 0.874 37.969 8.914 1 85.06 234 GLY B O 1
ATOM 4476 N N . LEU B 1 235 ? 0.228 38.344 6.84 1 87.5 235 LEU B N 1
ATOM 4477 C CA . LEU B 1 235 ? -1.166 38.031 7.133 1 87.5 235 LEU B CA 1
ATOM 4478 C C . LEU B 1 235 ? -1.291 36.656 7.742 1 87.5 235 LEU B C 1
ATOM 4480 O O . LEU B 1 235 ? -1.95 36.469 8.773 1 87.5 235 LEU B O 1
ATOM 4484 N N . TRP B 1 236 ? -0.568 35.719 7.242 1 93.06 236 TRP B N 1
ATOM 4485 C CA . TRP B 1 236 ? -0.684 34.312 7.668 1 93.06 236 TRP B CA 1
ATOM 4486 C C . TRP B 1 236 ? 0.336 34 8.758 1 93.06 236 TRP B C 1
ATOM 4488 O O . TRP B 1 236 ? 0.259 32.938 9.398 1 93.06 236 TRP B O 1
ATOM 4498 N N . THR B 1 237 ? 1.284 34.969 9.016 1 93.81 237 THR B N 1
ATOM 4499 C CA . THR B 1 237 ? 2.373 34.656 9.938 1 93.81 237 THR B CA 1
ATOM 4500 C C . THR B 1 237 ? 2.287 35.562 11.172 1 93.81 237 THR B C 1
ATOM 4502 O O . THR B 1 237 ? 3.242 35.656 11.953 1 93.81 237 THR B O 1
ATOM 4505 N N . GLY B 1 238 ? 1.165 36.219 11.383 1 90.31 238 GLY B N 1
ATOM 4506 C CA . GLY B 1 238 ? 0.991 37.094 12.539 1 90.31 238 GLY B CA 1
ATOM 4507 C C . GLY B 1 238 ? 1.897 38.312 12.516 1 90.31 238 GLY B C 1
ATOM 4508 O O . GLY B 1 238 ? 2.377 38.75 13.562 1 90.31 238 GLY B O 1
ATOM 4509 N N . GLY B 1 239 ? 2.225 38.719 11.297 1 90.38 239 GLY B N 1
ATOM 4510 C CA . GLY B 1 239 ? 3.035 39.906 11.141 1 90.38 239 GLY B CA 1
ATOM 4511 C C . GLY B 1 239 ? 4.52 39.625 11.031 1 90.38 239 GLY B C 1
ATOM 4512 O O . GLY B 1 239 ? 5.316 40.531 10.781 1 90.38 239 GLY B O 1
ATOM 4513 N N . HIS B 1 240 ? 4.922 38.438 11.188 1 92.06 240 HIS B N 1
ATOM 4514 C CA . HIS B 1 240 ? 6.332 38.062 11.078 1 92.06 240 HIS B CA 1
ATOM 4515 C C . HIS B 1 240 ? 6.781 38.031 9.617 1 92.06 240 HIS B C 1
ATOM 4517 O O . HIS B 1 240 ? 6.094 37.438 8.773 1 92.06 240 HIS B O 1
ATOM 4523 N N . LEU B 1 241 ? 7.914 38.625 9.352 1 91.5 241 LEU B N 1
ATOM 4524 C CA . LEU B 1 241 ? 8.461 38.688 8.008 1 91.5 241 LEU B CA 1
ATOM 4525 C C . LEU B 1 241 ? 9.82 38 7.934 1 91.5 241 LEU B C 1
ATOM 4527 O O . LEU B 1 241 ? 10.625 38.094 8.867 1 91.5 241 LEU B O 1
ATOM 4531 N N . LEU B 1 242 ? 10.141 37.406 6.855 1 91.88 242 LEU B N 1
ATOM 4532 C CA . LEU B 1 242 ? 11.367 36.625 6.688 1 91.88 242 LEU B CA 1
ATOM 4533 C C . LEU B 1 242 ? 12.594 37.5 6.863 1 91.88 242 LEU B C 1
ATOM 4535 O O . LEU B 1 242 ? 13.625 37.062 7.375 1 91.88 242 LEU B O 1
ATOM 4539 N N . LYS B 1 243 ? 12.469 38.719 6.375 1 90.94 243 LYS B N 1
ATOM 4540 C CA . LYS B 1 243 ? 13.609 39.625 6.441 1 90.94 243 LYS B CA 1
ATOM 4541 C C . LYS B 1 243 ? 14.094 39.812 7.879 1 90.94 243 LYS B C 1
ATOM 4543 O O . LYS B 1 243 ? 15.266 40.094 8.117 1 90.94 243 LYS B O 1
ATOM 4548 N N . ASN B 1 244 ? 13.203 39.594 8.812 1 93.31 244 ASN B N 1
ATOM 4549 C CA . ASN B 1 244 ? 13.562 39.75 10.219 1 93.31 244 ASN B CA 1
ATOM 4550 C C . ASN B 1 244 ? 14.227 38.469 10.766 1 93.31 244 ASN B C 1
ATOM 4552 O O . ASN B 1 244 ? 14.672 38.469 11.914 1 93.31 244 ASN B O 1
ATOM 4556 N N . TYR B 1 245 ? 14.336 37.438 10.031 1 95.56 245 TYR B N 1
ATOM 4557 C CA . TYR B 1 245 ? 14.898 36.156 10.445 1 95.56 245 TYR B CA 1
ATOM 4558 C C . TYR B 1 245 ? 15.914 35.656 9.43 1 95.56 245 TYR B C 1
ATOM 4560 O O . TYR B 1 245 ? 15.914 34.469 9.07 1 95.56 245 TYR B O 1
ATOM 4568 N N . ASN B 1 246 ? 16.734 36.562 8.891 1 94.69 246 ASN B N 1
ATOM 4569 C CA . ASN B 1 246 ? 17.797 36.281 7.938 1 94.69 246 ASN B CA 1
ATOM 4570 C C . ASN B 1 246 ? 17.266 35.625 6.68 1 94.69 246 ASN B C 1
ATOM 4572 O O . ASN B 1 246 ? 17.922 34.719 6.125 1 94.69 246 ASN B O 1
ATOM 4576 N N . ASN B 1 247 ? 15.977 35.812 6.402 1 92.88 247 ASN B N 1
ATOM 4577 C CA . ASN B 1 247 ? 15.312 35.281 5.215 1 92.88 247 ASN B CA 1
ATOM 4578 C C . ASN B 1 247 ? 15.266 33.781 5.234 1 92.88 247 ASN B C 1
ATOM 4580 O O . ASN B 1 247 ? 15.43 33.125 4.195 1 92.88 247 ASN B O 1
ATOM 4584 N N . SER B 1 248 ? 15.133 33.25 6.484 1 95.44 248 SER B N 1
ATOM 4585 C CA . SER B 1 248 ? 15.109 31.797 6.684 1 95.44 248 SER B CA 1
ATOM 4586 C C . SER B 1 248 ? 13.812 31.359 7.359 1 95.44 248 SER B C 1
ATOM 4588 O O . SER B 1 248 ? 13.531 31.75 8.492 1 95.44 248 SER B O 1
ATOM 4590 N N . ILE B 1 249 ? 13.18 30.453 6.664 1 96.12 249 ILE B N 1
ATOM 4591 C CA . ILE B 1 249 ? 11.93 29.922 7.219 1 96.12 249 ILE B CA 1
ATOM 4592 C C . ILE B 1 249 ? 12.227 29.078 8.453 1 96.12 249 ILE B C 1
ATOM 4594 O O . ILE B 1 249 ? 11.625 29.281 9.508 1 96.12 249 ILE B O 1
ATOM 4598 N N . PRO B 1 250 ? 13.234 28.203 8.422 1 97.88 250 PRO B N 1
ATOM 4599 C CA . PRO B 1 250 ? 13.57 27.422 9.617 1 97.88 250 PRO B CA 1
ATOM 4600 C C . PRO B 1 250 ? 13.93 28.312 10.812 1 97.88 250 PRO B C 1
ATOM 4602 O O . PRO B 1 250 ? 13.492 28.047 11.93 1 97.88 250 PRO B O 1
ATOM 4605 N N . LYS B 1 251 ? 14.633 29.359 10.586 1 98.12 251 LYS B N 1
ATOM 4606 C CA . LYS B 1 251 ? 15.016 30.25 11.68 1 98.12 251 LYS B CA 1
ATOM 4607 C C . LYS B 1 251 ? 13.805 30.969 12.258 1 98.12 251 LYS B C 1
ATOM 4609 O O . LYS B 1 251 ? 13.703 31.156 13.469 1 98.12 251 LYS B O 1
ATOM 4614 N N . MET B 1 252 ? 12.938 31.359 11.359 1 97.12 252 MET B N 1
ATOM 4615 C CA . MET B 1 252 ? 11.719 32.031 11.805 1 97.12 252 MET B CA 1
ATOM 4616 C C . MET B 1 252 ? 10.875 31.109 12.664 1 97.12 252 MET B C 1
ATOM 4618 O O . MET B 1 252 ? 10.453 31.484 13.766 1 97.12 252 MET B O 1
ATOM 4622 N N . ILE B 1 253 ? 10.68 29.891 12.258 1 98.19 253 ILE B N 1
ATOM 4623 C CA . ILE B 1 253 ? 9.867 28.906 12.977 1 98.19 253 ILE B CA 1
ATOM 4624 C C . ILE B 1 253 ? 10.523 28.594 14.312 1 98.19 253 ILE B C 1
ATOM 4626 O O . ILE B 1 253 ? 9.859 28.547 15.352 1 98.19 253 ILE B O 1
ATOM 4630 N N . HIS B 1 254 ? 11.812 28.422 14.289 1 98.5 254 HIS B N 1
ATOM 4631 C CA . HIS B 1 254 ? 12.555 28.141 15.516 1 98.5 254 HIS B CA 1
ATOM 4632 C C . HIS B 1 254 ? 12.414 29.297 16.5 1 98.5 254 HIS B C 1
ATOM 4634 O O . HIS B 1 254 ? 12.188 29.062 17.703 1 98.5 254 HIS B O 1
ATOM 4640 N N . ALA B 1 255 ? 12.531 30.5 16.016 1 98.06 255 ALA B N 1
ATOM 4641 C CA . ALA B 1 255 ? 12.43 31.688 16.859 1 98.06 255 ALA B CA 1
ATOM 4642 C C . ALA B 1 255 ? 11.047 31.797 17.484 1 98.06 255 ALA B C 1
ATOM 4644 O O . ALA B 1 255 ? 10.898 32.312 18.609 1 98.06 255 ALA B O 1
ATOM 4645 N N . LEU B 1 256 ? 10.086 31.312 16.781 1 97.75 256 LEU B N 1
ATOM 4646 C CA . LEU B 1 256 ? 8.703 31.422 17.234 1 97.75 256 LEU B CA 1
ATOM 4647 C C . LEU B 1 256 ? 8.344 30.25 18.156 1 97.75 256 LEU B C 1
ATOM 4649 O O . LEU B 1 256 ? 7.207 30.156 18.609 1 97.75 256 LEU B O 1
ATOM 4653 N N . GLY B 1 257 ? 9.273 29.344 18.391 1 97.88 257 GLY B N 1
ATOM 4654 C CA . GLY B 1 257 ? 9.07 28.266 19.328 1 97.88 257 GLY B CA 1
ATOM 4655 C C . GLY B 1 257 ? 8.5 27 18.688 1 97.88 257 GLY B C 1
ATOM 4656 O O . GLY B 1 257 ? 8.07 26.078 19.391 1 97.88 257 GLY B O 1
ATOM 4657 N N . GLY B 1 258 ? 8.453 26.969 17.359 1 98.38 258 GLY B N 1
ATOM 4658 C CA . GLY B 1 258 ? 7.949 25.797 16.672 1 98.38 258 GLY B CA 1
ATOM 4659 C C . GLY B 1 258 ? 8.836 24.578 16.844 1 98.38 258 GLY B C 1
ATOM 4660 O O . GLY B 1 258 ? 10.055 24.703 17 1 98.38 258 GLY B O 1
ATOM 4661 N N . LYS B 1 259 ? 8.219 23.391 16.859 1 98.5 259 LYS B N 1
ATOM 4662 C CA . LYS B 1 259 ? 8.969 22.141 16.938 1 98.5 259 LYS B CA 1
ATOM 4663 C C . LYS B 1 259 ? 9.055 21.469 15.578 1 98.5 259 LYS B C 1
ATOM 4665 O O . LYS B 1 259 ? 9.953 20.656 15.336 1 98.5 259 LYS B O 1
ATOM 4670 N N . LEU B 1 260 ? 8.102 21.781 14.734 1 98.81 260 LEU B N 1
ATOM 4671 C CA . LEU B 1 260 ? 8.055 21.188 13.398 1 98.81 260 LEU B CA 1
ATOM 4672 C C . LEU B 1 260 ? 7.914 22.266 12.328 1 98.81 260 LEU B C 1
ATOM 4674 O O . LEU B 1 260 ? 7.285 23.297 12.562 1 98.81 260 LEU B O 1
ATOM 4678 N N . TRP B 1 261 ? 8.531 22 11.211 1 98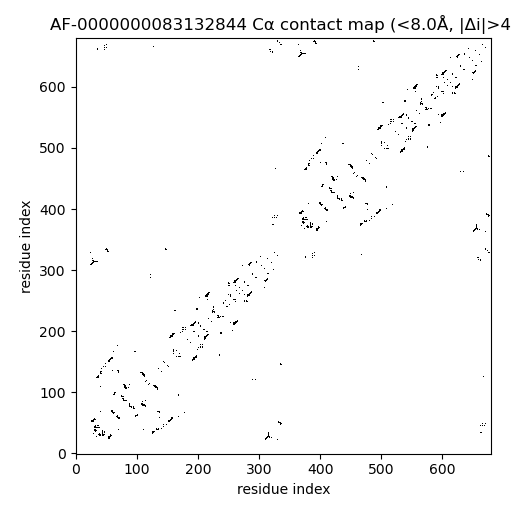.69 261 TRP B N 1
ATOM 4679 C CA . TRP B 1 261 ? 8.258 22.672 9.945 1 98.69 261 TRP B CA 1
ATOM 4680 C C . TRP B 1 261 ? 7.598 21.719 8.953 1 98.69 261 TRP B C 1
ATOM 4682 O O . TRP B 1 261 ? 8.172 20.688 8.602 1 98.69 261 TRP B O 1
ATOM 4692 N N . ASP B 1 262 ? 6.395 22.047 8.508 1 98.69 262 ASP B N 1
ATOM 4693 C CA . ASP B 1 262 ? 5.672 21.25 7.535 1 98.69 262 ASP B CA 1
ATOM 4694 C C . ASP B 1 262 ? 5.543 21.969 6.199 1 98.69 262 ASP B C 1
ATOM 4696 O O . ASP B 1 262 ? 4.496 22.547 5.898 1 98.69 262 ASP B O 1
ATOM 4700 N N . PRO B 1 263 ? 6.523 21.844 5.367 1 97.88 263 PRO B N 1
ATOM 4701 C CA . PRO B 1 263 ? 6.5 22.516 4.062 1 97.88 263 PRO B CA 1
ATOM 4702 C C . PRO B 1 263 ? 5.809 21.672 2.988 1 97.88 263 PRO B C 1
ATOM 4704 O O . PRO B 1 263 ? 5.801 20.453 3.068 1 97.88 263 PRO B O 1
ATOM 4707 N N . GLU B 1 264 ? 5.227 22.406 2.006 1 97 264 GLU B N 1
ATOM 4708 C CA . GLU B 1 264 ? 4.879 21.703 0.777 1 97 264 GLU B CA 1
ATOM 4709 C C . GLU B 1 264 ? 6.117 21.094 0.116 1 97 264 GLU B C 1
ATOM 4711 O O . GLU B 1 264 ? 7.188 21.703 0.125 1 97 264 GLU B O 1
ATOM 4716 N N . ASP B 1 265 ? 5.953 19.891 -0.39 1 96.06 265 ASP B N 1
ATOM 4717 C CA . ASP B 1 265 ? 7.098 19.156 -0.901 1 96.06 265 ASP B CA 1
ATOM 4718 C C . ASP B 1 265 ? 7.801 19.922 -2.02 1 96.06 265 ASP B C 1
ATOM 4720 O O . ASP B 1 265 ? 9.031 19.906 -2.105 1 96.06 265 ASP B O 1
ATOM 4724 N N . ARG B 1 266 ? 7.195 20.719 -2.898 1 93.5 266 ARG B N 1
ATOM 4725 C CA . ARG B 1 266 ? 7.766 21.406 -4.047 1 93.5 266 ARG B CA 1
ATOM 4726 C C . ARG B 1 266 ? 8.586 22.609 -3.607 1 93.5 266 ARG B C 1
ATOM 4728 O O . ARG B 1 266 ? 9.398 23.141 -4.375 1 93.5 266 ARG B O 1
ATOM 4735 N N . GLU B 1 267 ? 8.375 23.062 -2.412 1 92.31 267 GLU B N 1
ATOM 4736 C CA . GLU B 1 267 ? 9.07 24.266 -1.97 1 92.31 267 GLU B CA 1
ATOM 4737 C C . GLU B 1 267 ? 10.289 23.906 -1.119 1 92.31 267 GLU B C 1
ATOM 4739 O O . GLU B 1 267 ? 11.133 24.766 -0.853 1 92.31 267 GLU B O 1
ATOM 4744 N N . LEU B 1 268 ? 10.281 22.719 -0.606 1 96.25 268 LEU B N 1
ATOM 4745 C CA . LEU B 1 268 ? 11.398 22.297 0.233 1 96.25 268 LEU B CA 1
ATOM 4746 C C . LEU B 1 268 ? 12.68 22.172 -0.589 1 96.25 268 LEU B C 1
ATOM 4748 O O . LEU B 1 268 ? 12.656 21.641 -1.698 1 96.25 268 LEU B O 1
ATOM 4752 N N . THR B 1 269 ? 13.789 22.75 -0.102 1 96.75 269 THR B N 1
ATOM 4753 C CA . THR B 1 269 ? 15.109 22.531 -0.672 1 96.75 269 THR B CA 1
ATOM 4754 C C . THR B 1 269 ? 16 21.766 0.301 1 96.75 269 THR B C 1
ATOM 4756 O O . THR B 1 269 ? 15.781 21.797 1.515 1 96.75 269 THR B O 1
ATOM 4759 N N . LYS B 1 270 ? 16.969 21.016 -0.219 1 97.44 270 LYS B N 1
ATOM 4760 C CA . LYS B 1 270 ? 17.859 20.234 0.629 1 97.44 270 LYS B CA 1
ATOM 4761 C C . LYS B 1 270 ? 18.594 21.141 1.625 1 97.44 270 LYS B C 1
ATOM 4763 O O . LYS B 1 270 ? 18.672 20.828 2.814 1 97.44 270 LYS B O 1
ATOM 4768 N N . PRO B 1 271 ? 19.031 22.344 1.2 1 97.81 271 PRO B N 1
ATOM 4769 C CA . PRO B 1 271 ? 19.688 23.234 2.166 1 97.81 271 PRO B CA 1
ATOM 4770 C C . PRO B 1 271 ? 18.75 23.688 3.285 1 97.81 271 PRO B C 1
ATOM 4772 O O . PRO B 1 271 ? 19.156 23.734 4.453 1 97.81 271 PRO B O 1
ATOM 4775 N N . SER B 1 272 ? 17.531 24.031 2.973 1 97.25 272 SER B N 1
ATOM 4776 C CA . SER B 1 272 ? 16.594 24.453 4.016 1 97.25 272 SER B CA 1
ATOM 4777 C C . SER B 1 272 ? 16.25 23.297 4.953 1 97.25 272 SER B C 1
ATOM 4779 O O . SER B 1 272 ? 16.047 23.5 6.148 1 97.25 272 SER B O 1
ATOM 4781 N N . LEU B 1 273 ? 16.141 22.094 4.43 1 98.31 273 LEU B N 1
ATOM 4782 C CA . LEU B 1 273 ? 15.938 20.906 5.25 1 98.31 273 LEU B CA 1
ATOM 4783 C C . LEU B 1 273 ? 17.078 20.734 6.246 1 98.31 273 LEU B C 1
ATOM 4785 O O . LEU B 1 273 ? 16.844 20.516 7.438 1 98.31 273 LEU B O 1
ATOM 4789 N N . GLU B 1 274 ? 18.266 20.812 5.75 1 98.19 274 GLU B N 1
ATOM 4790 C CA . GLU B 1 274 ? 19.453 20.672 6.598 1 98.19 274 GLU B CA 1
ATOM 4791 C C . GLU B 1 274 ? 19.5 21.75 7.672 1 98.19 274 GLU B C 1
ATOM 4793 O O . GLU B 1 274 ? 19.844 21.469 8.82 1 98.19 274 GLU B O 1
ATOM 4798 N N . GLU B 1 275 ? 19.156 22.969 7.254 1 98.56 275 GLU B N 1
ATOM 4799 C CA . GLU B 1 275 ? 19.094 24.062 8.219 1 98.56 275 GLU B CA 1
ATOM 4800 C C . GLU B 1 275 ? 18.062 23.781 9.312 1 98.56 275 GLU B C 1
ATOM 4802 O O . GLU B 1 275 ? 18.328 24 10.492 1 98.56 275 GLU B O 1
ATOM 4807 N N . ALA B 1 276 ? 16.891 23.344 8.93 1 98.69 276 ALA B N 1
ATOM 4808 C CA . ALA B 1 276 ? 15.844 23.016 9.891 1 98.69 276 ALA B CA 1
ATOM 4809 C C . ALA B 1 276 ? 16.312 21.938 10.875 1 98.69 276 ALA B C 1
ATOM 4811 O O . ALA B 1 276 ? 16.109 22.062 12.086 1 98.69 276 ALA B O 1
ATOM 4812 N N . HIS B 1 277 ? 16.984 20.922 10.406 1 98.38 277 HIS B N 1
ATOM 4813 C CA . HIS B 1 277 ? 17.5 19.844 11.242 1 98.38 277 HIS B CA 1
ATOM 4814 C C . HIS B 1 277 ? 18.547 20.359 12.227 1 98.38 277 HIS B C 1
ATOM 4816 O O . HIS B 1 277 ? 18.562 19.969 13.391 1 98.38 277 HIS B O 1
ATOM 4822 N N . LYS B 1 278 ? 19.422 21.188 11.758 1 98.44 278 LYS B N 1
ATOM 4823 C CA . LYS B 1 278 ? 20.438 21.766 12.625 1 98.44 278 LYS B CA 1
ATOM 4824 C C . LYS B 1 278 ? 19.797 22.531 13.773 1 98.44 278 LYS B C 1
ATOM 4826 O O . LYS B 1 278 ? 20.359 22.594 14.875 1 98.44 278 LYS B O 1
ATOM 4831 N N . LEU B 1 279 ? 18.656 23.109 13.508 1 98.56 279 LEU B N 1
ATOM 4832 C CA . LEU B 1 279 ? 17.938 23.906 14.516 1 98.56 279 LEU B CA 1
ATOM 4833 C C . LEU B 1 279 ? 17.078 23.016 15.398 1 98.56 279 LEU B C 1
ATOM 4835 O O . LEU B 1 279 ? 16.391 23.5 16.297 1 98.56 279 LEU B O 1
ATOM 4839 N N . GLY B 1 280 ? 17.031 21.656 15.109 1 98.19 280 GLY B N 1
ATOM 4840 C CA . GLY B 1 280 ? 16.281 20.719 15.922 1 98.19 280 GLY B CA 1
ATOM 4841 C C . GLY B 1 280 ? 14.82 20.609 15.508 1 98.19 280 GLY B C 1
ATOM 4842 O O . GLY B 1 280 ? 14 20.062 16.25 1 98.19 280 GLY B O 1
ATOM 4843 N N . LEU B 1 281 ? 14.484 21.109 14.32 1 98.69 281 LEU B N 1
ATOM 4844 C CA . LEU B 1 281 ? 13.117 21.031 13.828 1 98.69 281 LEU B CA 1
ATOM 4845 C C . LEU B 1 281 ? 12.867 19.688 13.148 1 98.69 281 LEU B C 1
ATOM 4847 O O . LEU B 1 281 ? 13.703 19.219 12.375 1 98.69 281 LEU B O 1
ATOM 4851 N N . LYS B 1 282 ? 11.781 19.016 13.516 1 98.5 282 LYS B N 1
ATOM 4852 C CA . LYS B 1 282 ? 11.258 17.906 12.711 1 98.5 282 LYS B CA 1
ATOM 4853 C C . LYS B 1 282 ? 10.609 18.422 11.43 1 98.5 282 LYS B C 1
ATOM 4855 O O . LYS B 1 282 ? 9.836 19.391 11.453 1 98.5 282 LYS B O 1
ATOM 4860 N N . VAL B 1 283 ? 10.938 17.844 10.281 1 98.69 283 VAL B N 1
ATOM 4861 C CA . VAL B 1 283 ? 10.398 18.312 9.008 1 98.69 283 VAL B CA 1
ATOM 4862 C C . VAL B 1 283 ? 9.469 17.25 8.422 1 98.69 283 VAL B C 1
ATOM 4864 O O . VAL B 1 283 ? 9.906 16.141 8.086 1 98.69 283 VAL B O 1
ATOM 4867 N N . VAL B 1 284 ? 8.195 17.562 8.289 1 98.75 284 VAL B N 1
ATOM 4868 C CA . VAL B 1 284 ? 7.172 16.688 7.719 1 98.75 284 VAL B CA 1
ATOM 4869 C C . VAL B 1 284 ? 6.582 17.344 6.473 1 98.75 284 VAL B C 1
ATOM 4871 O O . VAL B 1 284 ? 6 18.422 6.543 1 98.75 284 VAL B O 1
ATOM 4874 N N . VAL B 1 285 ? 6.66 16.672 5.305 1 98.44 285 VAL B N 1
ATOM 4875 C CA . VAL B 1 285 ? 6.266 17.297 4.047 1 98.44 285 VAL B CA 1
ATOM 4876 C C . VAL B 1 285 ? 4.855 16.844 3.672 1 98.44 285 VAL B C 1
ATOM 4878 O O . VAL B 1 285 ? 4.422 15.758 4.047 1 98.44 285 VAL B O 1
ATOM 4881 N N . TRP B 1 286 ? 4.184 17.719 3.016 1 97.81 286 TRP B N 1
ATOM 4882 C CA . TRP B 1 286 ? 2.877 17.422 2.441 1 97.81 286 TRP B CA 1
ATOM 4883 C C . TRP B 1 286 ? 2.832 17.797 0.963 1 97.81 286 TRP B C 1
ATOM 4885 O O . TRP B 1 286 ? 3.684 18.547 0.482 1 97.81 286 TRP B O 1
ATOM 4895 N N . SER B 1 287 ? 1.907 17.094 0.265 1 94.94 287 SER B N 1
ATOM 4896 C CA . SER B 1 287 ? 1.712 17.375 -1.152 1 94.94 287 SER B CA 1
ATOM 4897 C C . SER B 1 287 ? 0.308 17.906 -1.42 1 94.94 287 SER B C 1
ATOM 4899 O O . SER B 1 287 ? -0.624 17.625 -0.665 1 94.94 287 SER B O 1
ATOM 4901 N N . ASP B 1 288 ? 0.218 18.688 -2.457 1 91.19 288 ASP B N 1
ATOM 4902 C CA . ASP B 1 288 ? -1.072 19.156 -2.951 1 91.19 288 ASP B CA 1
ATOM 4903 C C . ASP B 1 288 ? -1.516 18.359 -4.176 1 91.19 288 ASP B C 1
ATOM 4905 O O . ASP B 1 288 ? -1.188 18.719 -5.309 1 91.19 288 ASP B O 1
ATOM 4909 N N . PRO B 1 289 ? -2.33 17.375 -3.955 1 89.94 289 PRO B N 1
ATOM 4910 C CA . PRO B 1 289 ? -2.734 16.547 -5.086 1 89.94 289 PRO B CA 1
ATOM 4911 C C . PRO B 1 289 ? -3.547 17.312 -6.129 1 89.94 289 PRO B C 1
ATOM 4913 O O . PRO B 1 289 ? -3.541 16.953 -7.309 1 89.94 289 PRO B O 1
ATOM 4916 N N . VAL B 1 290 ? -4.273 18.297 -5.684 1 84.56 290 VAL B N 1
ATOM 4917 C CA . VAL B 1 290 ? -5.074 19.094 -6.613 1 84.56 290 VAL B CA 1
ATOM 4918 C C . VAL B 1 290 ? -4.156 19.859 -7.566 1 84.56 290 VAL B C 1
ATOM 4920 O O . VAL B 1 290 ? -4.391 19.875 -8.781 1 84.56 290 VAL B O 1
ATOM 4923 N N . ALA B 1 291 ? -3.121 20.391 -7.043 1 83.94 291 ALA B N 1
ATOM 4924 C CA . ALA B 1 291 ? -2.17 21.156 -7.852 1 83.94 291 ALA B CA 1
ATOM 4925 C C . ALA B 1 291 ? -1.376 20.234 -8.773 1 83.94 291 ALA B C 1
ATOM 4927 O O . ALA B 1 291 ? -1.067 20.594 -9.906 1 83.94 291 ALA B O 1
ATOM 4928 N N . THR B 1 292 ? -1.116 18.969 -8.367 1 87.06 292 THR B N 1
ATOM 4929 C CA . THR B 1 292 ? -0.236 18.078 -9.117 1 87.06 292 THR B CA 1
ATOM 4930 C C . THR B 1 292 ? -1.048 17.141 -10.008 1 87.06 292 THR B C 1
ATOM 4932 O O . THR B 1 292 ? -0.517 16.578 -10.969 1 87.06 292 THR B O 1
ATOM 4935 N N . GLY B 1 293 ? -2.297 16.969 -9.609 1 90 293 GLY B N 1
ATOM 4936 C CA . GLY B 1 293 ? -3.152 16.062 -10.359 1 90 293 GLY B CA 1
ATOM 4937 C C . GLY B 1 293 ? -2.938 14.602 -10 1 90 293 GLY B C 1
ATOM 4938 O O . GLY B 1 293 ? -3.4 13.711 -10.711 1 90 293 GLY B O 1
ATOM 4939 N N . GLN B 1 294 ? -2.152 14.367 -8.906 1 90.44 294 GLN B N 1
ATOM 4940 C CA . GLN B 1 294 ? -1.851 13 -8.492 1 90.44 294 GLN B CA 1
ATOM 4941 C C . GLN B 1 294 ? -2.023 12.828 -6.984 1 90.44 294 GLN B C 1
ATOM 4943 O O . GLN B 1 294 ? -1.519 13.633 -6.203 1 90.44 294 GLN B O 1
ATOM 4948 N N . ALA B 1 295 ? -2.686 11.773 -6.684 1 91.12 295 ALA B N 1
ATOM 4949 C CA . ALA B 1 295 ? -2.867 11.477 -5.266 1 91.12 295 ALA B CA 1
ATOM 4950 C C . ALA B 1 295 ? -1.564 10.992 -4.633 1 91.12 295 ALA B C 1
ATOM 4952 O O . ALA B 1 295 ? -1.408 11.039 -3.41 1 91.12 295 ALA B O 1
ATOM 4953 N N . PHE B 1 296 ? -0.629 10.562 -5.48 1 95.69 296 PHE B N 1
ATOM 4954 C CA . PHE B 1 296 ? 0.659 10.047 -5.027 1 95.69 296 PHE B CA 1
ATOM 4955 C C . PHE B 1 296 ? 1.722 10.227 -6.105 1 95.69 296 PHE B C 1
ATOM 4957 O O . PHE B 1 296 ? 1.667 9.586 -7.156 1 95.69 296 PHE B O 1
ATOM 4964 N N . ASP B 1 297 ? 2.639 11.055 -5.844 1 95.31 297 ASP B N 1
ATOM 4965 C CA . ASP B 1 297 ? 3.764 11.297 -6.742 1 95.31 297 ASP B CA 1
ATOM 4966 C C . ASP B 1 297 ? 4.992 10.5 -6.312 1 95.31 297 ASP B C 1
ATOM 4968 O O . ASP B 1 297 ? 5.762 10.945 -5.457 1 95.31 297 ASP B O 1
ATOM 4972 N N . ASN B 1 298 ? 5.172 9.375 -6.934 1 93.69 298 ASN B N 1
ATOM 4973 C CA . ASN B 1 298 ? 6.23 8.445 -6.555 1 93.69 298 ASN B CA 1
ATOM 4974 C C . ASN B 1 298 ? 7.605 9.109 -6.602 1 93.69 298 ASN B C 1
ATOM 4976 O O . ASN B 1 298 ? 8.406 8.953 -5.684 1 93.69 298 ASN B O 1
ATOM 4980 N N . LYS B 1 299 ? 7.91 9.812 -7.652 1 94 299 LYS B N 1
ATOM 4981 C CA . LYS B 1 299 ? 9.219 10.445 -7.82 1 94 299 LYS B CA 1
ATOM 4982 C C . LYS B 1 299 ? 9.492 11.445 -6.703 1 94 299 LYS B C 1
ATOM 4984 O O . LYS B 1 299 ? 10.586 11.484 -6.148 1 94 299 LYS B O 1
ATOM 4989 N N . MET B 1 300 ? 8.477 12.203 -6.41 1 96.44 300 MET B N 1
ATOM 4990 C CA . MET B 1 300 ? 8.633 13.188 -5.344 1 96.44 300 MET B CA 1
ATOM 4991 C C . MET B 1 300 ? 8.836 12.508 -3.994 1 96.44 300 MET B C 1
ATOM 4993 O O . MET B 1 300 ? 9.688 12.922 -3.207 1 96.44 300 MET B O 1
ATOM 4997 N N . MET B 1 301 ? 8.062 11.445 -3.73 1 96.31 301 MET B N 1
ATOM 4998 C CA . MET B 1 301 ? 8.211 10.719 -2.471 1 96.31 301 MET B CA 1
ATOM 4999 C C . MET B 1 301 ? 9.609 10.125 -2.34 1 96.31 301 MET B C 1
ATOM 5001 O O . MET B 1 301 ? 10.227 10.211 -1.275 1 96.31 301 MET B O 1
ATOM 5005 N N . GLU B 1 302 ? 10.109 9.578 -3.406 1 94.12 302 GLU B N 1
ATOM 5006 C CA . GLU B 1 302 ? 11.453 9.008 -3.4 1 94.12 302 GLU B CA 1
ATOM 5007 C C . GLU B 1 302 ? 12.5 10.078 -3.09 1 94.12 302 GLU B C 1
ATOM 5009 O O . GLU B 1 302 ? 13.438 9.836 -2.326 1 94.12 302 GLU B O 1
ATOM 5014 N N . LYS B 1 303 ? 12.305 11.234 -3.703 1 95.75 303 LYS B N 1
ATOM 5015 C CA . LYS B 1 303 ? 13.219 12.352 -3.467 1 95.75 303 LYS B CA 1
ATOM 5016 C C . LYS B 1 303 ? 13.195 12.773 -2 1 95.75 303 LYS B C 1
ATOM 5018 O O . LYS B 1 303 ? 14.25 12.961 -1.388 1 95.75 303 LYS B O 1
ATOM 5023 N N . MET B 1 304 ? 12.023 12.914 -1.419 1 97 304 MET B N 1
ATOM 5024 C CA . MET B 1 304 ? 11.875 13.336 -0.029 1 97 304 MET B CA 1
ATOM 5025 C C . MET B 1 304 ? 12.508 12.32 0.917 1 97 304 MET B C 1
ATOM 5027 O O . MET B 1 304 ? 13.211 12.695 1.859 1 97 304 MET B O 1
ATOM 5031 N N . ILE B 1 305 ? 12.289 11.039 0.645 1 95.56 305 ILE B N 1
ATOM 5032 C CA . ILE B 1 305 ? 12.867 9.977 1.464 1 95.56 305 ILE B CA 1
ATOM 5033 C C . ILE B 1 305 ? 14.391 10.031 1.37 1 95.56 305 ILE B C 1
ATOM 5035 O O . ILE B 1 305 ? 15.086 9.953 2.387 1 95.56 305 ILE B O 1
ATOM 5039 N N . SER B 1 306 ? 14.914 10.211 0.161 1 93.81 306 SER B N 1
ATOM 5040 C CA . SER B 1 306 ? 16.359 10.242 -0.049 1 93.81 306 SER B CA 1
ATOM 5041 C C . SER B 1 306 ? 16.984 11.438 0.652 1 93.81 306 SER B C 1
ATOM 5043 O O . SER B 1 306 ? 18.141 11.367 1.102 1 93.81 306 SER B O 1
ATOM 5045 N N . TRP B 1 307 ? 16.188 12.594 0.717 1 96.5 307 TRP B N 1
ATOM 5046 C CA . TRP B 1 307 ? 16.703 13.789 1.378 1 96.5 307 TRP B CA 1
ATOM 5047 C C . TRP B 1 307 ? 16.703 13.609 2.893 1 96.5 307 TRP B C 1
ATOM 5049 O O . TRP B 1 307 ? 17.391 14.344 3.605 1 96.5 307 TRP B O 1
ATOM 5059 N N . GLY B 1 308 ? 15.906 12.648 3.398 1 95.88 308 GLY B N 1
ATOM 5060 C CA . GLY B 1 308 ? 15.898 12.383 4.828 1 95.88 308 GLY B CA 1
ATOM 5061 C C . GLY B 1 308 ? 14.867 13.195 5.586 1 95.88 308 GLY B C 1
ATOM 5062 O O . GLY B 1 308 ? 15.109 13.609 6.723 1 95.88 308 GLY B O 1
ATOM 5063 N N . VAL B 1 309 ? 13.734 13.523 4.988 1 98.06 309 VAL B N 1
ATOM 5064 C CA . VAL B 1 309 ? 12.664 14.164 5.75 1 98.06 309 VAL B CA 1
ATOM 5065 C C . VAL B 1 309 ? 12.227 13.25 6.895 1 98.06 309 VAL B C 1
ATOM 5067 O O . VAL B 1 309 ? 12.445 12.039 6.848 1 98.06 309 VAL B O 1
ATOM 5070 N N . ASP B 1 310 ? 11.609 13.875 7.895 1 98.19 310 ASP B N 1
ATOM 5071 C CA . ASP B 1 310 ? 11.242 13.109 9.086 1 98.19 310 ASP B CA 1
ATOM 5072 C C . ASP B 1 310 ? 9.891 12.414 8.898 1 98.19 310 ASP B C 1
ATOM 5074 O O . ASP B 1 310 ? 9.625 11.391 9.523 1 98.19 310 ASP B O 1
ATOM 5078 N N . GLY B 1 311 ? 9.039 12.977 8.102 1 98.5 311 GLY B N 1
ATOM 5079 C CA . GLY B 1 311 ? 7.711 12.43 7.863 1 98.5 311 GLY B CA 1
ATOM 5080 C C . GLY B 1 311 ? 7.086 12.914 6.566 1 98.5 311 GLY B C 1
ATOM 5081 O O . GLY B 1 311 ? 7.523 13.914 5.996 1 98.5 311 GLY B O 1
ATOM 5082 N N . ILE B 1 312 ? 6.102 12.148 6.117 1 98.69 312 ILE B N 1
ATOM 5083 C CA . ILE B 1 312 ? 5.367 12.484 4.902 1 98.69 312 ILE B CA 1
ATOM 5084 C C . ILE B 1 312 ? 3.867 12.352 5.152 1 98.69 312 ILE B C 1
ATOM 5086 O O . ILE B 1 312 ? 3.393 11.305 5.59 1 98.69 312 ILE B O 1
ATOM 5090 N N . ILE B 1 313 ? 3.186 13.43 4.953 1 98.75 313 ILE B N 1
ATOM 5091 C CA . ILE B 1 313 ? 1.728 13.43 4.941 1 98.75 313 ILE B CA 1
ATOM 5092 C C . ILE B 1 313 ? 1.223 12.992 3.568 1 98.75 313 ILE B C 1
ATOM 5094 O O . ILE B 1 313 ? 1.535 13.617 2.553 1 98.75 313 ILE B O 1
ATOM 5098 N N . THR B 1 314 ? 0.443 11.906 3.51 1 98.38 314 THR B N 1
ATOM 5099 C CA . THR B 1 314 ? 0.07 11.383 2.201 1 98.38 314 THR B CA 1
ATOM 5100 C C . THR B 1 314 ? -1.373 10.883 2.211 1 98.38 314 THR B C 1
ATOM 5102 O O . THR B 1 314 ? -1.855 10.375 3.227 1 98.38 314 THR B O 1
ATOM 5105 N N . ASP B 1 315 ? -2.02 11.039 1.056 1 98.5 315 ASP B N 1
ATOM 5106 C CA . ASP B 1 315 ? -3.363 10.516 0.842 1 98.5 315 ASP B CA 1
ATOM 5107 C C . ASP B 1 315 ? -3.328 9 0.621 1 98.5 315 ASP B C 1
ATOM 5109 O O . ASP B 1 315 ? -4.367 8.336 0.662 1 98.5 315 ASP B O 1
ATOM 5113 N N . ARG B 1 316 ? -2.133 8.484 0.404 1 98.38 316 ARG B N 1
ATOM 5114 C CA . ARG B 1 316 ? -1.966 7.078 0.057 1 98.38 316 ARG B CA 1
ATOM 5115 C C . ARG B 1 316 ? -0.936 6.41 0.96 1 98.38 316 ARG B C 1
ATOM 5117 O O . ARG B 1 316 ? 0.132 6.004 0.498 1 98.38 316 ARG B O 1
ATOM 5124 N N . PRO B 1 317 ? -1.318 6.227 2.203 1 98.69 317 PRO B N 1
ATOM 5125 C CA . PRO B 1 317 ? -0.36 5.578 3.1 1 98.69 317 PRO B CA 1
ATOM 5126 C C . PRO B 1 317 ? 0.009 4.168 2.645 1 98.69 317 PRO B C 1
ATOM 5128 O O . PRO B 1 317 ? 1.104 3.686 2.945 1 98.69 317 PRO B O 1
ATOM 5131 N N . ASP B 1 318 ? -0.874 3.516 1.883 1 98.69 318 ASP B N 1
ATOM 5132 C CA . ASP B 1 318 ? -0.567 2.188 1.361 1 98.69 318 ASP B CA 1
ATOM 5133 C C . ASP B 1 318 ? 0.648 2.227 0.438 1 98.69 318 ASP B C 1
ATOM 5135 O O . ASP B 1 318 ? 1.584 1.44 0.601 1 98.69 318 ASP B O 1
ATOM 5139 N N . GLN B 1 319 ? 0.691 3.162 -0.436 1 98.19 319 GLN B N 1
ATOM 5140 C CA . GLN B 1 319 ? 1.781 3.27 -1.399 1 98.19 319 GLN B CA 1
ATOM 5141 C C . GLN B 1 319 ? 3.074 3.711 -0.719 1 98.19 319 GLN B C 1
ATOM 5143 O O . GLN B 1 319 ? 4.156 3.219 -1.05 1 98.19 319 GLN B O 1
ATOM 5148 N N . LEU B 1 320 ? 2.939 4.648 0.204 1 98.31 320 LEU B N 1
ATOM 5149 C CA . LEU B 1 320 ? 4.137 5.082 0.916 1 98.31 320 LEU B CA 1
ATOM 5150 C C . LEU B 1 320 ? 4.742 3.934 1.711 1 98.31 320 LEU B C 1
ATOM 5152 O O . LEU B 1 320 ? 5.969 3.791 1.766 1 98.31 320 LEU B O 1
ATOM 5156 N N . ARG B 1 321 ? 3.947 3.137 2.33 1 98.19 321 ARG B N 1
ATOM 5157 C CA . ARG B 1 321 ? 4.434 1.963 3.049 1 98.19 321 ARG B CA 1
ATOM 5158 C C . ARG B 1 321 ? 5.234 1.05 2.129 1 98.19 321 ARG B C 1
ATOM 5160 O O . ARG B 1 321 ? 6.273 0.517 2.525 1 98.19 321 ARG B O 1
ATOM 5167 N N . GLY B 1 322 ? 4.719 0.848 0.916 1 98.19 322 GLY B N 1
ATOM 5168 C CA . GLY B 1 322 ? 5.445 0.043 -0.053 1 98.19 322 GLY B CA 1
ATOM 5169 C C . GLY B 1 322 ? 6.844 0.565 -0.336 1 98.19 322 GLY B C 1
ATOM 5170 O O . GLY B 1 322 ? 7.809 -0.203 -0.354 1 98.19 322 GLY B O 1
ATOM 5171 N N . LEU B 1 323 ? 6.953 1.865 -0.523 1 97.06 323 LEU B N 1
ATOM 5172 C CA . LEU B 1 323 ? 8.242 2.49 -0.819 1 97.06 323 LEU B CA 1
ATOM 5173 C C . LEU B 1 323 ? 9.203 2.326 0.349 1 97.06 323 LEU B C 1
ATOM 5175 O O . LEU B 1 323 ? 10.383 2.01 0.148 1 97.06 323 LEU B O 1
ATOM 5179 N N . ILE B 1 324 ? 8.664 2.525 1.523 1 96.81 324 ILE B N 1
ATOM 5180 C CA . ILE B 1 324 ? 9.492 2.465 2.723 1 96.81 324 ILE B CA 1
ATOM 5181 C C . ILE B 1 324 ? 9.969 1.031 2.951 1 96.81 324 ILE B C 1
ATOM 5183 O O . ILE B 1 324 ? 11.148 0.797 3.227 1 96.81 324 ILE B O 1
ATOM 5187 N N . ALA B 1 325 ? 9.109 0.077 2.779 1 96.81 325 ALA B N 1
ATOM 5188 C CA . ALA B 1 325 ? 9.453 -1.332 2.953 1 96.81 325 ALA B CA 1
ATOM 5189 C C . ALA B 1 325 ? 10.531 -1.757 1.96 1 96.81 325 ALA B C 1
ATOM 5191 O O . ALA B 1 325 ? 11.477 -2.465 2.324 1 96.81 325 ALA B O 1
ATOM 5192 N N . ALA B 1 326 ? 10.414 -1.333 0.747 1 95.81 326 ALA B N 1
ATOM 5193 C CA . ALA B 1 326 ? 11.336 -1.715 -0.319 1 95.81 326 ALA B CA 1
ATOM 5194 C C . ALA B 1 326 ? 12.742 -1.198 -0.036 1 95.81 326 ALA B C 1
ATOM 5196 O O . ALA B 1 326 ? 13.727 -1.758 -0.527 1 95.81 326 ALA B O 1
ATOM 5197 N N . ARG B 1 327 ? 12.805 -0.167 0.778 1 94.06 327 ARG B N 1
ATOM 5198 C CA . ARG B 1 327 ? 14.094 0.437 1.089 1 94.06 327 ARG B CA 1
ATOM 5199 C C . ARG B 1 327 ? 14.711 -0.197 2.332 1 94.06 327 ARG B C 1
ATOM 5201 O O . ARG B 1 327 ? 15.781 0.216 2.779 1 94.06 327 ARG B O 1
ATOM 5208 N N . GLY B 1 328 ? 14.023 -1.131 2.887 1 92.94 328 GLY B N 1
ATOM 5209 C CA . GLY B 1 328 ? 14.602 -1.923 3.963 1 92.94 328 GLY B CA 1
ATOM 5210 C C . GLY B 1 328 ? 14.219 -1.423 5.344 1 92.94 328 GLY B C 1
ATOM 5211 O O . GLY B 1 328 ? 14.82 -1.822 6.344 1 92.94 328 GLY B O 1
ATOM 5212 N N . PHE B 1 329 ? 13.211 -0.539 5.383 1 93.31 329 PHE B N 1
ATOM 5213 C CA . PHE B 1 329 ? 12.789 -0.008 6.676 1 93.31 329 PHE B CA 1
ATOM 5214 C C . PHE B 1 329 ? 11.562 -0.744 7.191 1 93.31 329 PHE B C 1
ATOM 5216 O O . PHE B 1 329 ? 10.719 -1.179 6.402 1 93.31 329 PHE B O 1
ATOM 5223 N N . ASN B 1 330 ? 11.484 -0.941 8.523 1 94.94 330 ASN B N 1
ATOM 5224 C CA . ASN B 1 330 ? 10.289 -1.506 9.141 1 94.94 330 ASN B CA 1
ATOM 5225 C C . ASN B 1 330 ? 9.125 -0.515 9.125 1 94.94 330 ASN B C 1
ATOM 5227 O O . ASN B 1 330 ? 9.344 0.695 9.023 1 94.94 330 ASN B O 1
ATOM 5231 N N . LEU B 1 331 ? 7.973 -1.043 9.195 1 96.81 331 LEU B N 1
ATOM 5232 C CA . LEU B 1 331 ? 6.758 -0.245 9.086 1 96.81 331 LEU B CA 1
ATOM 5233 C C . LEU B 1 331 ? 6.023 -0.183 10.422 1 96.81 331 LEU B C 1
ATOM 5235 O O . LEU B 1 331 ? 6.16 -1.082 11.25 1 96.81 331 LEU B O 1
ATOM 5239 N N . PRO B 1 332 ? 5.27 0.932 10.641 1 96.75 332 PRO B N 1
ATOM 5240 C CA . PRO B 1 332 ? 4.406 0.924 11.82 1 96.75 332 PRO B CA 1
ATOM 5241 C C . PRO B 1 332 ? 3.34 -0.169 11.766 1 96.75 332 PRO B C 1
ATOM 5243 O O . PRO B 1 332 ? 2.854 -0.509 10.68 1 96.75 332 PRO B O 1
ATOM 5246 N N . GLN B 1 333 ? 2.949 -0.575 12.859 1 95.44 333 GLN B N 1
ATOM 5247 C CA . GLN B 1 333 ? 2.023 -1.694 13 1 95.44 333 GLN B CA 1
ATOM 5248 C C . GLN B 1 333 ? 0.621 -1.312 12.539 1 95.44 333 GLN B C 1
ATOM 5250 O O . GLN B 1 333 ? 0.149 -0.208 12.812 1 95.44 333 GLN B O 1
ATOM 5255 N N . GLY B 1 334 ? -0.021 -2.289 11.766 1 97.19 334 GLY B N 1
ATOM 5256 C CA . GLY B 1 334 ? -1.454 -2.199 11.539 1 97.19 334 GLY B CA 1
ATOM 5257 C C . GLY B 1 334 ? -2.273 -2.795 12.672 1 97.19 334 GLY B C 1
ATOM 5258 O O . GLY B 1 334 ? -1.748 -3.537 13.5 1 97.19 334 GLY B O 1
ATOM 5259 N N . PHE B 1 335 ? -3.568 -2.482 12.664 1 97.75 335 PHE B N 1
ATOM 5260 C CA . PHE B 1 335 ? -4.406 -2.924 13.773 1 97.75 335 PHE B CA 1
ATOM 5261 C C . PHE B 1 335 ? -5.625 -3.686 13.266 1 97.75 335 PHE B C 1
ATOM 5263 O O . PHE B 1 335 ? -6.152 -3.375 12.195 1 97.75 335 PHE B O 1
ATOM 5270 N N . ILE B 1 336 ? -6.035 -4.703 14.008 1 96 336 ILE B N 1
ATOM 5271 C CA . ILE B 1 336 ? -7.285 -5.418 13.766 1 96 336 ILE B CA 1
ATOM 5272 C C . ILE B 1 336 ? -8.453 -4.609 14.32 1 96 336 ILE B C 1
ATOM 5274 O O . ILE B 1 336 ? -8.422 -4.164 15.469 1 96 336 ILE B O 1
ATOM 5278 N N . ILE B 1 337 ? -9.391 -4.332 13.508 1 95.12 337 ILE B N 1
ATOM 5279 C CA . ILE B 1 337 ? -10.562 -3.574 13.922 1 95.12 337 ILE B CA 1
ATOM 5280 C C . ILE B 1 337 ? -11.812 -4.441 13.781 1 95.12 337 ILE B C 1
ATOM 5282 O O . ILE B 1 337 ? -12.148 -4.887 12.68 1 95.12 337 ILE B O 1
ATOM 5286 N N . ASN B 1 338 ? -12.453 -4.801 14.859 1 84.62 338 ASN B N 1
ATOM 5287 C CA . ASN B 1 338 ? -13.648 -5.637 14.867 1 84.62 338 ASN B CA 1
ATOM 5288 C C . ASN B 1 338 ? -14.914 -4.805 14.711 1 84.62 338 ASN B C 1
ATOM 5290 O O . ASN B 1 338 ? -15.086 -3.795 15.398 1 84.62 338 ASN B O 1
ATOM 5294 N N . ASN B 1 339 ? -15.477 -4.754 13.531 1 61.53 339 ASN B N 1
ATOM 5295 C CA . ASN B 1 339 ? -16.719 -4.012 13.336 1 61.53 339 ASN B CA 1
ATOM 5296 C C . ASN B 1 339 ? -17.828 -4.543 14.219 1 61.53 339 ASN B C 1
ATOM 5298 O O . ASN B 1 339 ? -18.125 -5.742 14.219 1 61.53 339 ASN B O 1
ATOM 5302 N N . THR B 1 340 ? -18.094 -4.047 15.406 1 44.38 340 THR B N 1
ATOM 5303 C CA . THR B 1 340 ? -19.297 -4.371 16.156 1 44.38 340 THR B CA 1
ATOM 5304 C C . THR B 1 340 ? -20.531 -3.828 15.453 1 44.38 340 THR B C 1
ATOM 5306 O O . THR B 1 340 ? -20.469 -2.803 14.773 1 44.38 340 THR B O 1
#

Sequence (680 aa):
MKKIIHSLLVTATTLTTLSFNAHAVDIYGHRGARGLSPENTIPAYNTALRLGVNYVDMDITMTKDGVLVVNHDLNLNPNTTKNNKGQWVSKKNSLFINTLTLKQLQHYDVGTIKPGTPYSTLFSQQYPVQHTKIPTLKYVVQYVKAIAGEKVGFQVEIKTDPAHPHQSATPKQFATALAKLLKAEGITDRTEVQAFDWPCLIALQKINPNIKTAYLTEAASNKQMTSDNPKIAGLWTGGHLLKNYNNSIPKMIHALGGKLWDPEDRELTKPSLEEAHKLGLKVVVWSDPVATGQAFDNKMMEKMISWGVDGIITDRPDQLRGLIAARGFNLPQGFIINNTMKKIIHSLLVTATTLTTLSFNAHAVDIYGHRGARGLSPENTIPAYNTALRLGVNYVDMDITMTKDGVLVVNHDLNLNPNTTKNNKGQWVSKKNSLFINTLTLKQLQHYDVGTIKPGTPYSTLFSQQYPVQHTKIPTLKYVVQYVKAIAGEKVGFQVEIKTDPAHPHQSATPKQFATALAKLLKAEGITDRTEVQAFDWPCLIALQKINPNIKTAYLTEAASNKQMTSDNPKIAGLWTGGHLLKNYNNSIPKMIHALGGKLWDPEDRELTKPSLEEAHKLGLKVVVWSDPVATGQAFDNKMMEKMISWGVDGIITDRPDQLRGLIAARGFNLPQGFIINNT

Nearest PDB structures (foldseek):
  3l12-assembly1_A  TM=9.335E-01  e=7.457E-27  Ruegeria pomeroyi
  3l12-assembly1_B  TM=9.369E-01  e=1.362E-26  Ruegeria pomeroyi
  3ch0-assembly1_A  TM=9.069E-01  e=7.448E-22  Cytophaga hutchinsonii ATCC 33406
  5t91-assembly1_A  TM=8.612E-01  e=3.440E-18  Bacillus subtilis subsp. subtilis str. 168
  5vug-assembly1_A-2  TM=7.305E-01  e=1.973E-12  Mycobacterium tuberculosis H37Rv

Organism: Piscirickettsia salmonis (NCBI:txid1238)

Foldseek 3Di:
DPPPPPPPPPPPPPPPPPCPVLDFAFEEQQQQQVLAWQGVFPVSVQVNQQLFGQAYEFEWFAALVQFIWTDHDQWDDQQFKDFLVRHGDDPVPTAGRNDHDPVRQLRMWRQDTHPPDLSCVQSVNYDGDTSIGTGTPLVNLVVCCVWPPLRHAYEYEYDADLVCRVSGDHLLSCLVVVLVSCVVSVRQQRYEYEYLQQSSVLNNCVVPVSRAYEYEDEPVSLVLLADPPPVRHCSSPVNHHCVVQVNAPLSSCLVSSHQEYEYALVPDDLVNQVVNVVSNHQYEYEYDCVVVVHQDDPVSLVVCSVSPHNHYHGSHSPVSCVVSVVVPDDGGDHTDDDDD/DPPPPPPPPPPPPPPPPPCPVLDFAFEEQQQQQVLAWQGVFPVSVQVNQQLFGQAYEFEWFAALVLFIWTDHDQWDDQQFKDFLVRHGDDPVPTAGRNDHDPVRQLRMWRQDTHPPDLSCVQSVNYDGDTSIGTGTPLVNLVVCCVWPPLRHAYEYEYDADLVCRVSGDHLLSCLVVVLVSCVVSVRQQRYEYEYLQQSSVLNNCVVPVSRAYEYEDEPVSLVLLADPPPVRHCSSPVNHHCVVQVNAPLSSCLVSSHQEYEYALVPDDLVNQVVNVVSNHQYEYEYDCVVVVHQDDPVSLVVCSVSPHNHYHGSHSPVSCVVSVVVPDDGGDHTDDDDD

Solvent-accessible surface area (backbone atoms only — not comparable to full-atom values): 35290 Å² total; per-residue (Å²): 134,84,80,76,75,76,76,76,76,75,74,74,72,70,73,66,68,71,66,66,74,75,66,68,58,38,39,26,12,28,28,11,14,34,35,28,14,32,56,36,24,67,68,2,41,50,24,26,41,28,64,27,35,42,20,45,24,37,27,28,39,37,25,52,76,68,45,53,25,29,35,71,58,55,35,56,50,44,54,31,30,23,40,79,85,70,44,68,42,44,80,89,69,43,49,42,41,37,76,28,38,65,75,64,50,59,46,31,28,40,12,45,66,42,78,94,36,74,65,30,65,53,32,64,64,38,37,70,42,81,83,27,45,65,38,40,45,67,54,51,52,51,53,49,35,72,71,49,52,83,69,47,32,38,34,42,28,53,52,64,45,80,93,48,54,86,50,34,63,51,43,60,56,50,24,53,54,48,54,51,48,31,59,76,70,69,40,42,88,47,31,37,38,29,25,58,43,36,49,31,50,53,42,27,39,72,75,40,70,74,48,39,28,26,48,40,46,43,70,68,57,53,52,29,31,66,40,84,49,73,88,49,30,11,58,47,47,68,60,49,44,32,78,81,33,82,65,27,67,50,53,42,41,49,73,69,66,38,43,26,41,28,35,30,54,89,70,61,45,73,66,58,50,52,51,23,45,75,74,65,32,45,37,34,31,33,73,59,36,82,84,71,65,39,56,69,57,63,69,59,51,52,51,44,57,73,73,59,46,49,24,42,43,30,30,40,51,36,53,51,49,39,56,43,21,38,72,69,36,62,65,54,69,52,43,83,69,80,86,124,134,84,79,76,77,76,74,75,76,75,74,75,70,68,72,65,68,69,67,66,72,75,66,68,58,38,40,25,12,28,28,12,16,34,37,28,15,31,55,35,25,69,67,2,39,49,24,26,40,28,64,27,34,42,21,46,24,37,29,29,39,38,25,52,78,68,46,54,27,28,35,70,58,58,35,58,48,45,55,30,30,20,40,78,84,70,44,68,43,45,79,90,69,42,50,42,41,38,76,28,37,66,74,63,50,58,46,31,26,41,12,45,66,42,80,92,36,75,66,31,65,51,33,65,64,37,38,71,43,81,82,29,45,65,39,40,45,68,55,52,52,51,52,49,36,71,72,49,51,84,69,46,31,38,34,42,27,53,52,63,44,82,93,48,55,87,52,35,63,50,43,59,55,50,24,52,54,48,54,52,51,31,58,76,69,70,39,41,88,47,32,37,38,29,24,58,42,36,49,31,49,54,42,28,39,72,75,40,69,74,47,40,29,27,47,39,46,42,70,69,57,53,49,28,30,67,40,84,47,73,87,47,29,10,57,46,47,68,60,49,45,33,78,81,32,82,65,28,68,51,52,41,40,50,73,69,65,37,44,26,41,30,36,30,55,91,70,60,44,73,68,56,51,53,51,22,47,76,72,65,33,47,38,34,32,34,72,57,34,80,84,71,68,37,58,68,54,64,70,59,50,52,50,43,59,74,73,59,46,49,24,40,42,30,29,39,50,34,54,53,48,38,57,43,22,36,73,69,36,62,64,55,69,51,42,82,67,81,86,124

InterPro domains:
  IPR017946 PLC-like phosphodiesterase, TIM beta/alpha-barrel domain superfamily [G3DSA:3.20.20.190] (11-331)
  IPR017946 PLC-like phosphodiesterase, TIM beta/alpha-barrel domain superfamily [SSF51695] (26-323)
  IPR030395 Glycerophosphodiester phosphodiesterase domain [PF03009] (30-318)
  IPR030395 Glycerophosphodiester phosphodiesterase domain [PS51704] (25-324)